Protein AF-A0A0M0KAL0-F1 (afdb_monomer_lite)

Sequence (629 aa):
LRIAQGVTIYASPVAAGGGGVPALIIEKGGSLLAEGSATAPITFTAFNPTESSSSSVSTDSTVLATRGKWGGLILLGNAPTNVATSTQIEGITGYTYGGSNPTDSSGTLQYVRVWHGGAVMGAGNEINGITFGGVGSGTVVDHCEVAFNVDDGFEFFGGTVNVEYLSVLFMGDDGFDMDQGYVGKGQFLFVIEGLGGDHSMEIDSGLGPNQDATPRSHPAFYSFTLIGGGTGTGARAGELMRVNDGTGGKFGNGILAHPHLNGVLFEDCGSTLSYTQTLPAASVSISDPGYLYFSANNIIDTATAASQFALFAGGSGVAACTPADTWTAVSGAPGFVAVATTDLAEGSATFNPLPLASGLACTGTKDAAPNGDPFFSLVSCKGAFSSSTGNWLAGYSWLACSGKMVGSTAALTPPFATLLPNVALLSSNYSSNTALGSNISYILASQVFVQSGVTLTIPAGTTIFALPVPNGVAAPALVVLKGGMLLAAGTASSPITLTTILSESALSGSATAVPYFSSNAFALGERGKWGGLILLGNAPTIVPTTTQLYALQYSTGYTYGGTVVTDSSGTLQYVRVWHGGVMSNNGLISGIAFGGVGSGTTVAYCEVAYNAADGFGFFGGTVDVKYLS

Organism: NCBI:txid1460289

Secondary structure (DSSP, 8-state):
-EE-TT-EEEEPPPPTTTPPPP-EEE-TT--EEEE-BTTB-EEEEE--------SSS-S-SSS---S-SS--EEEE--S--SS-TTPBPTTSSS-B---S-TT---EEEEEEEEES----SBTTB---SEEEES--TTSEEEEEEEES-SS-SEEEES---EEEEEEEES-SS-SEEEETT---EEEEEEEE--TT---SEEE---BTTBTT-SSPP--EEEEEEEE---SSTT----EEEEE-TT--EEEES-EEES-SSEEEEE-S--TT-EEESSPPPTTS-STTTTEEEE-TTSEEE-SSGGGSEEE---STTPPPP-SGGG---EES---EEE--TTTTTT--TT-EEEEPTTSHHHHSPPPPPGGG-TTS---SSSSSSSSSS--GGGGTSHHHHTT-STT--------BPPPPSEEEEPPSEE-S-EE--TTEEEEE-SEEEE-TT-EEEE-TT-EEEEPP--TTSPPPEEEE-TT-EEEEE-BTTB-EEEEESB-HHHHHH----PPSS-S-----TTS-SS-EEEEE--S--SS-TTPPPGGGTTSTT-----S-TT---EEEESEEEES---EETTEEPPSEEEEEE-TTSEEEEEEEES-SS-SEEEEEE--EEEEE-

InterPro domains:
  IPR060488 Pectate-lyase like, beta-helix domain [PF28492] (1-287)
  IPR060488 Pectate-lyase like, beta-helix domain [PF28492] (430-629)

Structure (mmCIF, N/CA/C/O backbone):
data_AF-A0A0M0KAL0-F1
#
_entry.id   AF-A0A0M0KAL0-F1
#
loop_
_atom_site.group_PDB
_atom_site.id
_atom_site.type_symbol
_atom_site.label_atom_id
_atom_site.label_alt_id
_atom_site.label_comp_id
_atom_site.label_asym_id
_atom_site.label_entity_id
_atom_site.label_seq_id
_atom_site.pdbx_PDB_ins_code
_atom_site.Cartn_x
_atom_site.Cartn_y
_atom_site.Cartn_z
_atom_site.occupancy
_atom_site.B_iso_or_equiv
_atom_site.auth_seq_id
_atom_site.auth_comp_id
_atom_site.auth_asym_id
_atom_site.auth_atom_id
_atom_site.pdbx_PDB_model_num
ATOM 1 N N . LEU A 1 1 ? 9.549 -10.764 10.243 1.00 92.69 1 LEU A N 1
ATOM 2 C CA . LEU A 1 1 ? 8.076 -10.844 10.382 1.00 92.69 1 LEU A CA 1
ATOM 3 C C . LEU A 1 1 ? 7.536 -11.832 9.352 1.00 92.69 1 LEU A C 1
ATOM 5 O O . LEU A 1 1 ? 8.006 -11.800 8.227 1.00 92.69 1 LEU A O 1
ATOM 9 N N . ARG A 1 2 ? 6.584 -12.706 9.704 1.00 94.00 2 ARG A N 1
ATOM 10 C CA . ARG A 1 2 ? 5.861 -13.553 8.737 1.00 94.00 2 ARG A CA 1
ATOM 11 C C . ARG A 1 2 ? 4.376 -13.210 8.786 1.00 94.00 2 ARG A C 1
ATOM 13 O O . ARG A 1 2 ? 3.822 -13.147 9.881 1.00 94.00 2 ARG A O 1
ATOM 20 N N . ILE A 1 3 ? 3.758 -13.020 7.627 1.00 90.44 3 ILE A N 1
ATOM 21 C CA . ILE A 1 3 ? 2.339 -12.689 7.479 1.00 90.44 3 ILE A CA 1
ATOM 22 C C . ILE A 1 3 ? 1.680 -13.800 6.667 1.00 90.44 3 ILE A C 1
ATOM 24 O O . ILE A 1 3 ? 2.193 -14.205 5.628 1.00 90.44 3 ILE A O 1
ATOM 28 N N . ALA A 1 4 ? 0.568 -14.332 7.169 1.00 85.06 4 ALA A N 1
ATOM 29 C CA . ALA A 1 4 ? -0.183 -15.359 6.459 1.00 85.06 4 ALA A CA 1
ATOM 30 C C . ALA A 1 4 ? -0.939 -14.760 5.260 1.00 85.06 4 ALA A C 1
ATOM 32 O O . ALA A 1 4 ? -1.378 -13.612 5.315 1.00 85.06 4 ALA A O 1
ATOM 33 N N . GLN A 1 5 ? -1.141 -15.554 4.208 1.00 88.06 5 GLN A N 1
ATOM 34 C CA . GLN A 1 5 ? -1.982 -15.181 3.066 1.00 88.06 5 GLN A CA 1
ATOM 35 C C . GLN A 1 5 ? -3.384 -14.707 3.497 1.00 88.06 5 GLN A C 1
ATOM 37 O O . GLN A 1 5 ? -3.940 -15.191 4.487 1.00 88.06 5 GLN A O 1
ATOM 42 N N . GLY A 1 6 ? -3.965 -13.769 2.747 1.00 83.12 6 GLY A N 1
ATOM 43 C CA . GLY A 1 6 ? -5.302 -13.213 2.990 1.00 83.12 6 GLY A CA 1
ATOM 44 C C . GLY A 1 6 ? -5.404 -12.246 4.174 1.00 83.12 6 GLY A C 1
ATOM 45 O O . GLY A 1 6 ? -6.481 -11.709 4.434 1.00 83.12 6 GLY A O 1
ATOM 46 N N . VAL A 1 7 ? -4.314 -12.011 4.911 1.00 84.75 7 VAL A N 1
ATOM 47 C CA . VAL A 1 7 ? -4.309 -11.058 6.025 1.00 84.75 7 VAL A CA 1
ATOM 48 C C . VAL A 1 7 ? -4.406 -9.630 5.494 1.00 84.75 7 VAL A C 1
ATOM 50 O O . VAL A 1 7 ? -3.648 -9.225 4.613 1.00 84.75 7 VAL A O 1
ATOM 53 N N . THR A 1 8 ? -5.306 -8.844 6.090 1.00 84.00 8 THR A N 1
ATOM 54 C CA . THR A 1 8 ? -5.321 -7.386 5.935 1.00 84.00 8 THR A CA 1
ATOM 55 C C . THR A 1 8 ? -4.817 -6.721 7.212 1.00 84.00 8 THR A C 1
ATOM 57 O O . THR A 1 8 ? -5.299 -7.016 8.306 1.00 84.00 8 THR A O 1
ATOM 60 N N . ILE A 1 9 ? -3.836 -5.838 7.072 1.00 85.00 9 ILE A N 1
ATOM 61 C CA . ILE A 1 9 ? -3.234 -5.036 8.131 1.00 85.00 9 ILE A CA 1
ATOM 62 C C . ILE A 1 9 ? -3.728 -3.607 7.967 1.00 85.00 9 ILE A C 1
ATOM 64 O O . ILE A 1 9 ? -3.551 -2.993 6.917 1.00 85.00 9 ILE A O 1
ATOM 68 N N . TYR A 1 10 ? -4.330 -3.089 9.032 1.00 80.12 10 TYR A N 1
ATOM 69 C CA . TYR A 1 10 ? -4.846 -1.732 9.085 1.00 80.12 10 TYR A CA 1
ATOM 70 C C . TYR A 1 10 ? -3.915 -0.852 9.908 1.00 80.12 10 TYR A C 1
ATOM 72 O O . TYR A 1 10 ? -3.717 -1.098 11.100 1.00 80.12 10 TYR A O 1
ATOM 80 N N . ALA A 1 11 ? -3.365 0.187 9.287 1.00 77.88 11 ALA A N 1
ATOM 81 C CA . ALA A 1 11 ? -2.677 1.243 10.007 1.00 77.88 11 ALA A CA 1
ATOM 82 C C . ALA A 1 11 ? -3.693 2.048 10.830 1.00 77.88 11 ALA A C 1
ATOM 84 O O . ALA A 1 11 ? -4.746 2.441 10.324 1.00 77.88 11 ALA A O 1
ATOM 85 N N . SER A 1 12 ? -3.385 2.275 12.109 1.00 68.56 12 SER A N 1
ATOM 86 C CA . SER A 1 12 ? -4.214 3.089 13.004 1.00 68.56 12 SER A CA 1
ATOM 87 C C . SER A 1 12 ? -4.391 4.505 12.443 1.00 68.56 12 SER A C 1
ATOM 89 O O . SER A 1 12 ? -3.443 5.032 11.863 1.00 68.56 12 SER A O 1
ATOM 91 N N . PRO A 1 13 ? -5.534 5.176 12.683 1.00 60.72 13 PRO A N 1
ATOM 92 C CA . PRO A 1 13 ? -5.637 6.612 12.453 1.00 60.72 13 PRO A CA 1
ATOM 93 C C . PRO A 1 13 ? -4.487 7.354 13.141 1.00 60.72 13 PRO A C 1
ATOM 95 O O . PRO A 1 13 ? -4.165 7.054 14.299 1.00 60.72 13 PRO A O 1
ATOM 98 N N . VAL A 1 14 ? -3.892 8.327 12.446 1.00 54.16 14 VAL A N 1
ATOM 99 C CA . VAL A 1 14 ? -2.942 9.271 13.047 1.00 54.16 14 VAL A CA 1
ATOM 100 C C . VAL A 1 14 ? -3.672 10.000 14.175 1.00 54.16 14 VAL A C 1
ATOM 102 O O . VAL A 1 14 ? -4.726 10.602 13.963 1.00 54.16 14 VAL A O 1
ATOM 105 N N . ALA A 1 15 ? -3.159 9.906 15.402 1.00 46.81 15 ALA A N 1
ATOM 106 C CA . ALA A 1 15 ? -3.779 10.574 16.539 1.00 46.81 15 ALA A CA 1
ATOM 107 C C . ALA A 1 15 ? -3.754 12.096 16.322 1.00 46.81 15 ALA A C 1
ATOM 109 O O . ALA A 1 15 ? -2.707 12.657 16.004 1.00 46.81 15 ALA A O 1
ATOM 110 N N . ALA A 1 16 ? -4.871 12.780 16.593 1.00 41.59 16 ALA A N 1
ATOM 111 C CA . ALA A 1 16 ? -5.010 14.239 16.461 1.00 41.59 16 ALA A CA 1
ATOM 112 C C . ALA A 1 16 ? -4.000 15.070 17.298 1.00 41.59 16 ALA A C 1
ATOM 114 O O . ALA A 1 16 ? -3.969 16.290 17.190 1.00 41.59 16 ALA A O 1
ATOM 115 N N . GLY A 1 17 ? -3.186 14.421 18.140 1.00 39.47 17 GLY A N 1
ATOM 116 C CA . GLY A 1 17 ? -2.165 15.028 18.997 1.00 39.47 17 GLY A CA 1
ATOM 117 C C . GLY A 1 17 ? -0.716 14.880 18.515 1.00 39.47 17 GLY A C 1
ATOM 118 O O . GLY A 1 17 ? 0.181 15.066 19.331 1.00 39.47 17 GLY A O 1
ATOM 119 N N . GLY A 1 18 ? -0.466 14.524 17.247 1.00 39.78 18 GLY A N 1
ATOM 120 C CA . GLY A 1 18 ? 0.894 14.527 16.681 1.00 39.78 18 GLY A CA 1
ATOM 121 C C . GLY A 1 18 ? 1.757 13.313 17.047 1.00 39.78 18 GLY A C 1
ATOM 122 O O . GLY A 1 18 ? 2.969 13.439 17.202 1.00 39.78 18 GLY A O 1
ATOM 123 N N . GLY A 1 19 ? 1.148 12.131 17.198 1.00 49.53 19 GLY A N 1
ATOM 124 C CA . GLY A 1 19 ? 1.912 10.879 17.159 1.00 49.53 19 GLY A CA 1
ATOM 125 C C . GLY A 1 19 ? 2.498 10.666 15.759 1.00 49.53 19 GLY A C 1
ATOM 126 O O . GLY A 1 19 ? 1.858 11.050 14.782 1.00 49.53 19 GLY A O 1
ATOM 127 N N . GLY A 1 20 ? 3.700 10.088 15.664 1.00 60.91 20 GLY A N 1
ATOM 128 C CA . GLY A 1 20 ? 4.344 9.802 14.378 1.00 60.91 20 GLY A CA 1
ATOM 129 C C . GLY A 1 20 ? 3.437 9.009 13.432 1.00 60.91 20 GLY A C 1
ATOM 130 O O . GLY A 1 20 ? 2.574 8.245 13.874 1.00 60.91 20 GLY A O 1
ATOM 131 N N . VAL A 1 21 ? 3.627 9.209 12.131 1.00 72.25 21 VAL A N 1
ATOM 132 C CA . VAL A 1 21 ? 2.900 8.486 11.087 1.00 72.25 21 VAL A CA 1
ATOM 133 C C . VAL A 1 21 ? 3.164 6.978 11.218 1.00 72.25 21 VAL A C 1
ATOM 135 O O . VAL A 1 21 ? 4.321 6.565 11.307 1.00 72.25 21 VAL A O 1
ATOM 138 N N . PRO A 1 22 ? 2.122 6.127 11.248 1.00 79.94 22 PRO A N 1
ATOM 139 C CA . PRO A 1 22 ? 2.316 4.687 11.325 1.00 79.94 22 PRO A CA 1
ATOM 140 C C . PRO A 1 22 ? 2.916 4.164 10.017 1.00 79.94 22 PRO A C 1
ATOM 142 O O . PRO A 1 22 ? 2.343 4.365 8.952 1.00 79.94 22 PRO A O 1
ATOM 145 N N . ALA A 1 23 ? 4.033 3.449 10.100 1.00 87.31 23 ALA A N 1
ATOM 146 C CA . ALA A 1 23 ? 4.673 2.761 8.981 1.00 87.31 23 ALA A CA 1
ATOM 147 C C . ALA A 1 23 ? 5.148 1.373 9.432 1.00 87.31 23 ALA A C 1
ATOM 149 O O . ALA A 1 23 ? 5.376 1.150 10.627 1.00 87.31 23 ALA A O 1
ATOM 150 N N . LEU A 1 24 ? 5.302 0.438 8.491 1.00 92.75 24 LEU A N 1
ATOM 151 C CA . LEU A 1 24 ? 5.986 -0.827 8.757 1.00 92.75 24 LEU A CA 1
ATOM 152 C C . LEU A 1 24 ? 7.401 -0.748 8.193 1.00 92.75 24 LEU A C 1
ATOM 154 O O . LEU A 1 24 ? 7.580 -0.695 6.982 1.00 92.75 24 LEU A O 1
ATOM 158 N N . ILE A 1 25 ? 8.392 -0.776 9.081 1.00 94.12 25 ILE A N 1
ATOM 159 C CA . ILE A 1 25 ? 9.807 -0.672 8.725 1.00 94.12 25 ILE A CA 1
ATOM 160 C C . ILE A 1 25 ? 10.478 -2.018 8.987 1.00 94.12 25 ILE A C 1
ATOM 162 O O . ILE A 1 25 ? 10.437 -2.544 10.103 1.00 94.12 25 ILE A O 1
ATOM 166 N N . ILE A 1 26 ? 11.097 -2.579 7.954 1.00 97.19 26 ILE A N 1
ATOM 167 C CA . ILE A 1 26 ? 11.972 -3.744 8.045 1.00 97.19 26 ILE A CA 1
ATOM 168 C C . ILE A 1 26 ? 13.408 -3.227 8.013 1.00 97.19 26 ILE A C 1
ATOM 170 O O . ILE A 1 26 ? 13.924 -2.868 6.960 1.00 97.19 26 ILE A O 1
ATOM 174 N N . GLU A 1 27 ? 14.034 -3.147 9.186 1.00 96.12 27 GLU A N 1
ATOM 175 C CA . GLU A 1 27 ? 15.409 -2.658 9.330 1.00 96.12 27 GLU A CA 1
ATOM 176 C C . GLU A 1 27 ? 16.442 -3.589 8.678 1.00 96.12 27 GLU A C 1
ATOM 178 O O . GLU A 1 27 ? 16.189 -4.784 8.495 1.00 96.12 27 GLU A O 1
ATOM 183 N N . LYS A 1 28 ? 17.649 -3.061 8.421 1.00 94.62 28 LYS A N 1
ATOM 184 C CA . LYS A 1 28 ? 18.794 -3.840 7.925 1.00 94.62 28 LYS A CA 1
ATOM 185 C C . LYS A 1 28 ? 19.011 -5.112 8.750 1.00 94.62 28 LYS A C 1
ATOM 187 O O . LYS A 1 28 ? 19.154 -5.064 9.970 1.00 94.62 28 LYS A O 1
ATOM 192 N N . GLY A 1 29 ? 19.070 -6.257 8.068 1.00 93.06 29 GLY A N 1
ATOM 193 C CA . GLY A 1 29 ? 19.203 -7.586 8.681 1.00 93.06 29 GLY A CA 1
ATOM 194 C C . GLY A 1 29 ? 17.885 -8.211 9.162 1.00 93.06 29 GLY A C 1
ATOM 195 O O . GLY A 1 29 ? 17.868 -9.384 9.538 1.00 93.06 29 GLY A O 1
ATOM 196 N N . GLY A 1 30 ? 16.780 -7.464 9.138 1.00 96.62 30 GLY A N 1
ATOM 197 C CA . GLY A 1 30 ? 15.428 -7.988 9.288 1.00 96.62 30 GLY A CA 1
ATOM 198 C C . GLY A 1 30 ? 14.899 -8.586 7.983 1.00 96.62 30 GLY A C 1
ATOM 199 O O . GLY A 1 30 ? 15.413 -8.319 6.900 1.00 96.62 30 GLY A O 1
ATOM 200 N N . SER A 1 31 ? 13.840 -9.394 8.076 1.00 96.56 31 SER A N 1
ATOM 201 C CA . SER A 1 31 ? 13.127 -9.867 6.886 1.00 96.56 31 SER A CA 1
ATOM 202 C C . SER A 1 31 ? 11.614 -9.858 7.058 1.00 96.56 31 SER A C 1
ATOM 204 O O . SER A 1 31 ? 11.091 -10.042 8.168 1.00 96.56 31 SER A O 1
ATOM 206 N N . LEU A 1 32 ? 10.909 -9.668 5.945 1.00 97.75 32 LEU A N 1
ATOM 207 C CA . LEU A 1 32 ? 9.468 -9.825 5.818 1.00 97.75 32 LEU A CA 1
ATOM 208 C C . LEU A 1 32 ? 9.160 -11.029 4.929 1.00 97.75 32 LEU A C 1
ATOM 210 O O . LEU A 1 32 ? 9.606 -11.094 3.795 1.00 97.75 32 LEU A O 1
ATOM 214 N N . LEU A 1 33 ? 8.383 -11.977 5.440 1.00 98.19 33 LEU A N 1
ATOM 215 C CA . LEU A 1 33 ? 7.844 -13.097 4.674 1.00 98.19 33 LEU A CA 1
ATOM 216 C C . LEU A 1 33 ? 6.340 -12.870 4.502 1.00 98.19 33 LEU A C 1
ATOM 218 O O . LEU A 1 33 ? 5.562 -13.182 5.409 1.00 98.19 33 LEU A O 1
ATOM 222 N N . ALA A 1 34 ? 5.957 -12.268 3.381 1.00 97.44 34 ALA A N 1
ATOM 223 C CA . ALA A 1 34 ? 4.586 -11.963 2.997 1.00 97.44 34 ALA A CA 1
ATOM 224 C C . ALA A 1 34 ? 4.262 -12.691 1.685 1.00 97.44 34 ALA A C 1
ATOM 226 O O . ALA A 1 34 ? 4.434 -12.153 0.598 1.00 97.44 34 ALA A O 1
ATOM 227 N N . GLU A 1 35 ? 3.813 -13.938 1.808 1.00 96.75 35 GLU A N 1
ATOM 228 C CA . GLU A 1 35 ? 3.541 -14.848 0.689 1.00 96.75 35 GLU A CA 1
ATOM 229 C C . GLU A 1 35 ? 2.021 -15.015 0.535 1.00 96.75 35 GLU A C 1
ATOM 231 O O . GLU A 1 35 ? 1.413 -15.942 1.079 1.00 96.75 35 GLU A O 1
ATOM 236 N N . GLY A 1 36 ? 1.383 -14.049 -0.126 1.00 95.06 36 GLY A N 1
ATOM 237 C CA . GLY A 1 36 ? -0.026 -14.106 -0.502 1.00 95.06 36 GLY A CA 1
ATOM 238 C C . GLY A 1 36 ? -0.269 -14.961 -1.750 1.00 95.06 36 GLY A C 1
ATOM 239 O O . GLY A 1 36 ? 0.633 -15.575 -2.311 1.00 95.06 36 GLY A O 1
ATOM 240 N N . SER A 1 37 ? -1.513 -14.968 -2.221 1.00 93.31 37 SER A N 1
ATOM 241 C CA . SER A 1 37 ? -1.880 -15.524 -3.530 1.00 93.31 37 SER A CA 1
ATOM 242 C C . SER A 1 37 ? -2.878 -14.617 -4.239 1.00 93.31 37 SER A C 1
ATOM 244 O O . SER A 1 37 ? -3.509 -13.783 -3.592 1.00 93.31 37 SER A O 1
ATOM 246 N N . ALA A 1 38 ? -3.095 -14.816 -5.542 1.00 89.94 38 ALA A N 1
ATOM 247 C CA . ALA A 1 38 ? -4.086 -14.047 -6.297 1.00 89.94 38 ALA A CA 1
ATOM 248 C C . ALA A 1 38 ? -5.476 -14.058 -5.633 1.00 89.94 38 ALA A C 1
ATOM 250 O O . ALA A 1 38 ? -6.153 -13.043 -5.614 1.00 89.94 38 ALA A O 1
ATOM 251 N N . THR A 1 39 ? -5.885 -15.180 -5.033 1.00 88.00 39 THR A N 1
ATOM 252 C CA . THR A 1 39 ? -7.186 -15.323 -4.354 1.00 88.00 39 THR A CA 1
ATOM 253 C C . THR A 1 39 ? -7.163 -14.971 -2.864 1.00 88.00 39 THR A C 1
ATOM 255 O O . THR A 1 39 ? -8.219 -14.865 -2.246 1.00 88.00 39 THR A O 1
ATOM 258 N N . ALA A 1 40 ? -5.980 -14.837 -2.263 1.00 88.56 40 ALA A N 1
ATOM 259 C CA . ALA A 1 40 ? -5.797 -14.472 -0.859 1.00 88.56 40 ALA A CA 1
ATOM 260 C C . ALA A 1 40 ? -4.582 -13.534 -0.703 1.00 88.56 40 ALA A C 1
ATOM 262 O O . ALA A 1 40 ? -3.579 -13.910 -0.084 1.00 88.56 40 ALA A O 1
ATOM 263 N N . PRO A 1 41 ? -4.635 -12.325 -1.287 1.00 92.00 41 PRO A N 1
ATOM 264 C CA . PRO A 1 41 ? -3.534 -11.372 -1.214 1.00 92.00 41 PRO A CA 1
ATOM 265 C C . PRO A 1 41 ? -3.365 -10.830 0.208 1.00 92.00 41 PRO A C 1
ATOM 267 O O . PRO A 1 41 ? -4.323 -10.747 0.982 1.00 92.00 41 PRO A O 1
ATOM 270 N N . ILE A 1 42 ? -2.142 -10.431 0.547 1.00 93.56 42 ILE A N 1
ATOM 271 C CA . ILE A 1 42 ? -1.857 -9.699 1.786 1.00 93.56 42 ILE A CA 1
ATOM 272 C C . ILE A 1 42 ? -2.064 -8.217 1.505 1.00 93.56 42 ILE A C 1
ATOM 274 O O . ILE A 1 42 ? -1.599 -7.708 0.493 1.00 93.56 42 ILE A O 1
ATOM 278 N N . THR A 1 43 ? -2.786 -7.517 2.375 1.00 90.69 43 THR A N 1
ATOM 279 C CA . THR A 1 43 ? -3.137 -6.105 2.149 1.00 90.69 43 THR A CA 1
ATOM 280 C C . THR A 1 43 ? -2.715 -5.260 3.328 1.00 90.69 43 THR A C 1
ATOM 282 O O . THR A 1 43 ? -3.149 -5.508 4.444 1.00 90.69 43 THR A O 1
ATOM 285 N N . PHE A 1 44 ? -1.905 -4.245 3.091 1.00 91.44 44 PHE A N 1
ATOM 286 C CA . PHE A 1 44 ? -1.645 -3.172 4.031 1.00 91.44 44 PHE A CA 1
ATOM 287 C C . PHE A 1 44 ? -2.447 -1.961 3.591 1.00 91.44 44 PHE A C 1
ATOM 289 O O . PHE A 1 44 ? -2.416 -1.563 2.426 1.00 91.44 44 PHE A O 1
ATOM 296 N N . THR A 1 45 ? -3.209 -1.390 4.507 1.00 85.56 45 THR A N 1
ATOM 297 C CA . THR A 1 45 ? -4.071 -0.265 4.176 1.00 85.56 45 THR A CA 1
ATOM 298 C C . THR A 1 45 ? -4.339 0.593 5.397 1.00 85.56 45 THR A C 1
ATOM 300 O O . THR A 1 45 ? -4.066 0.207 6.535 1.00 85.56 45 THR A O 1
ATOM 303 N N . ALA A 1 46 ? -4.893 1.773 5.172 1.00 76.50 46 ALA A N 1
ATOM 304 C CA . ALA A 1 46 ? -5.361 2.613 6.249 1.00 76.50 46 ALA A CA 1
ATOM 305 C C . ALA A 1 46 ? -6.638 2.053 6.866 1.00 76.50 46 ALA A C 1
ATOM 307 O O . ALA A 1 46 ? -7.538 1.558 6.183 1.00 76.50 46 ALA A O 1
ATOM 308 N N . PHE A 1 47 ? -6.762 2.210 8.174 1.00 70.81 47 PHE A N 1
ATOM 309 C CA . PHE A 1 47 ? -8.058 2.114 8.811 1.00 70.81 47 PHE A CA 1
ATOM 310 C C . PHE A 1 47 ? -8.956 3.262 8.322 1.00 70.81 47 PHE A C 1
ATOM 312 O O . PHE A 1 47 ? -8.853 4.391 8.799 1.00 70.81 47 PHE A O 1
ATOM 319 N N . ASN A 1 48 ? -9.831 2.980 7.356 1.00 60.75 48 ASN A N 1
ATOM 320 C CA . ASN A 1 48 ? -10.830 3.926 6.867 1.00 60.75 48 ASN A CA 1
ATOM 321 C C . ASN A 1 48 ? -12.227 3.289 6.890 1.00 60.75 48 ASN A C 1
ATOM 323 O O . ASN A 1 48 ? -12.634 2.643 5.927 1.00 60.75 48 ASN A O 1
ATOM 327 N N . PRO A 1 49 ? -12.966 3.436 7.993 1.00 46.34 49 PRO A N 1
ATOM 328 C CA . PRO A 1 49 ? -14.292 2.850 8.125 1.00 46.34 49 PRO A CA 1
ATOM 329 C C . PRO A 1 49 ? -15.419 3.814 7.704 1.00 46.34 49 PRO A C 1
ATOM 331 O O . PRO A 1 49 ? -16.590 3.568 7.983 1.00 46.34 49 PRO A O 1
ATOM 334 N N . THR A 1 50 ? -15.082 4.926 7.046 1.00 45.34 50 THR A N 1
ATOM 335 C CA . THR A 1 50 ? -16.036 5.889 6.484 1.00 45.34 50 THR A CA 1
ATOM 336 C C . THR A 1 50 ? -16.075 5.765 4.969 1.00 45.34 50 THR A C 1
ATOM 338 O O . THR A 1 50 ? -15.120 6.138 4.290 1.00 45.34 50 THR A O 1
ATOM 341 N N . GLU A 1 51 ? -17.203 5.306 4.433 1.00 38.03 51 GLU A N 1
ATOM 342 C CA . GLU A 1 51 ? -17.607 5.711 3.091 1.00 38.03 51 GLU A CA 1
ATOM 343 C C . GLU A 1 51 ? -18.389 7.033 3.189 1.00 38.03 51 GLU A C 1
ATOM 345 O O . GLU A 1 51 ? -19.340 7.157 3.965 1.00 38.03 51 GLU A O 1
ATOM 350 N N . SER A 1 52 ? -17.965 8.000 2.371 1.00 35.25 52 SER A N 1
ATOM 351 C CA . SER A 1 52 ? -18.637 9.241 1.948 1.00 35.25 52 SER A CA 1
ATOM 352 C C . SER A 1 52 ? -18.239 10.613 2.547 1.00 35.25 52 SER A C 1
ATOM 354 O O . SER A 1 52 ? -18.410 10.931 3.721 1.00 35.25 52 SER A O 1
ATOM 356 N N . SER A 1 53 ? -17.884 11.482 1.585 1.00 36.62 53 SER A N 1
ATOM 357 C CA . SER A 1 53 ? -18.120 12.933 1.456 1.00 36.62 53 SER A CA 1
ATOM 358 C C . SER A 1 53 ? -17.255 13.945 2.236 1.00 36.62 53 SER A C 1
ATOM 360 O O . SER A 1 53 ? -17.576 14.340 3.350 1.00 36.62 53 SER A O 1
ATOM 362 N N . SER A 1 54 ? -16.224 14.506 1.576 1.00 29.58 54 SER A N 1
ATOM 363 C CA . SER A 1 54 ? -16.088 15.973 1.399 1.00 29.58 54 SER A CA 1
ATOM 364 C C . SER A 1 54 ? -14.936 16.410 0.459 1.00 29.58 54 SER A C 1
ATOM 366 O O . SER A 1 54 ? -13.757 16.187 0.698 1.00 29.58 54 SER A O 1
ATOM 368 N N . SER A 1 55 ? -15.347 17.054 -0.638 1.00 31.64 55 SER A N 1
ATOM 369 C CA . SER A 1 55 ? -14.898 18.337 -1.219 1.00 31.64 55 SER A CA 1
ATOM 370 C C . SER A 1 55 ? -13.452 18.675 -1.640 1.00 31.64 55 SER A C 1
ATOM 372 O O . SER A 1 55 ? -13.225 19.856 -1.898 1.00 31.64 55 SER A O 1
ATOM 374 N N . SER A 1 56 ? -12.510 17.750 -1.857 1.00 30.59 56 SER A N 1
ATOM 375 C CA . SER A 1 56 ? -11.325 18.128 -2.671 1.00 30.59 56 SER A CA 1
ATOM 376 C C . SER A 1 56 ? -10.647 17.065 -3.540 1.00 30.59 56 SER A C 1
ATOM 378 O O . SER A 1 56 ? -9.581 17.369 -4.051 1.00 30.59 56 SER A O 1
ATOM 380 N N . VAL A 1 57 ? -11.257 15.902 -3.806 1.00 32.19 57 VAL A N 1
ATOM 381 C CA . VAL A 1 57 ? -10.987 15.071 -5.004 1.00 32.19 57 VAL A CA 1
ATOM 382 C C . VAL A 1 57 ? -12.242 14.229 -5.302 1.00 32.19 57 VAL A C 1
ATOM 384 O O . VAL A 1 57 ? -12.669 13.485 -4.429 1.00 32.19 57 VAL A O 1
ATOM 387 N N . SER A 1 58 ? -12.796 14.383 -6.514 1.00 34.28 58 SER A N 1
ATOM 388 C CA . SER A 1 58 ? -13.772 13.536 -7.242 1.00 34.28 58 SER A CA 1
ATOM 389 C C . SER A 1 58 ? -15.113 13.125 -6.582 1.00 34.28 58 SER A C 1
ATOM 391 O O . SER A 1 58 ? -15.263 12.993 -5.374 1.00 34.28 58 SER A O 1
ATOM 393 N N . THR A 1 59 ? -16.156 12.978 -7.404 1.00 29.30 59 THR A N 1
ATOM 394 C CA . THR A 1 59 ? -17.584 12.912 -7.025 1.00 29.30 59 THR A CA 1
ATOM 395 C C . THR A 1 59 ? -18.142 11.500 -6.795 1.00 29.30 59 THR A C 1
ATOM 397 O O . THR A 1 59 ? -19.332 11.289 -7.029 1.00 29.30 59 THR A O 1
ATOM 400 N N . ASP A 1 60 ? -17.344 10.538 -6.331 1.00 36.25 60 ASP A N 1
ATOM 401 C CA . ASP A 1 60 ? -17.853 9.207 -5.965 1.00 36.25 60 ASP A CA 1
ATOM 402 C C . ASP A 1 60 ? -17.803 8.996 -4.443 1.00 36.25 60 ASP A C 1
ATOM 404 O O . ASP A 1 60 ? -16.775 9.154 -3.785 1.00 36.25 60 ASP A O 1
ATOM 408 N N . SER A 1 61 ? -18.951 8.675 -3.854 1.00 37.38 61 SER A N 1
ATOM 409 C CA . SER A 1 61 ? -19.135 8.525 -2.408 1.00 37.38 61 SER A CA 1
ATOM 410 C C . SER A 1 61 ? -18.669 7.170 -1.851 1.00 37.38 61 SER A C 1
ATOM 412 O O . SER A 1 61 ? -18.942 6.899 -0.685 1.00 37.38 61 SER A O 1
ATOM 414 N N . THR A 1 62 ? -17.935 6.358 -2.622 1.00 47.88 62 THR A N 1
ATOM 415 C CA . THR A 1 62 ? -17.385 5.054 -2.193 1.00 47.88 62 THR A CA 1
ATOM 416 C C . THR A 1 62 ? -15.916 4.874 -2.619 1.00 47.88 62 THR A C 1
ATOM 418 O O . THR A 1 62 ? -15.574 4.073 -3.487 1.00 47.88 62 THR A O 1
ATOM 421 N N . VAL A 1 63 ? -15.029 5.666 -2.017 1.00 43.78 63 VAL A N 1
ATOM 422 C CA . VAL A 1 63 ? -13.560 5.540 -2.062 1.00 43.78 63 VAL A CA 1
ATOM 423 C C . VAL A 1 63 ? -13.177 5.741 -0.583 1.00 43.78 63 VAL A C 1
ATOM 425 O O . VAL A 1 63 ? -13.701 6.640 0.064 1.00 43.78 63 VAL A O 1
ATOM 428 N N . LEU A 1 64 ? -12.376 4.943 0.120 1.00 45.00 64 LEU A N 1
ATOM 429 C CA . LEU A 1 64 ? -10.913 4.993 0.058 1.00 45.00 64 LEU A CA 1
ATOM 430 C C . LEU A 1 64 ? -10.315 6.430 -0.023 1.00 45.00 64 LEU A C 1
ATOM 432 O O . LEU A 1 64 ? -9.149 6.619 -0.347 1.00 45.00 64 LEU A O 1
ATOM 436 N N . ALA A 1 65 ? -11.107 7.466 0.279 1.00 46.22 65 ALA A N 1
ATOM 437 C CA . ALA A 1 65 ? -10.926 8.846 -0.161 1.00 46.22 65 ALA A CA 1
ATOM 438 C C . ALA A 1 65 ? -9.977 9.639 0.734 1.00 46.22 65 ALA A C 1
ATOM 440 O O . ALA A 1 65 ? -10.305 10.722 1.219 1.00 46.22 65 ALA A O 1
ATOM 441 N N . THR A 1 66 ? -8.785 9.109 0.978 1.00 58.88 66 THR A N 1
ATOM 442 C CA . THR A 1 66 ? -7.604 9.962 1.115 1.00 58.88 66 THR A CA 1
ATOM 443 C C . THR A 1 66 ? -6.350 9.136 0.887 1.00 58.88 66 THR A C 1
ATOM 445 O O . THR A 1 66 ? -6.190 8.048 1.439 1.00 58.88 66 THR A O 1
ATOM 448 N N . ARG A 1 67 ? -5.461 9.696 0.073 1.00 73.50 67 ARG A N 1
ATOM 449 C CA . ARG A 1 67 ? -4.039 9.378 0.079 1.00 73.50 67 ARG A CA 1
ATOM 450 C C . ARG A 1 67 ? -3.451 9.824 1.437 1.00 73.50 67 ARG A C 1
ATOM 452 O O . ARG A 1 67 ? -4.028 10.700 2.091 1.00 73.50 67 ARG A O 1
ATOM 459 N N . GLY A 1 68 ? -2.353 9.228 1.891 1.00 73.69 68 GLY A N 1
ATOM 460 C CA . GLY A 1 68 ? -1.525 9.805 2.963 1.00 73.69 68 GLY A CA 1
ATOM 461 C C . GLY A 1 68 ? -2.046 9.534 4.359 1.00 73.69 68 GLY A C 1
ATOM 462 O O . GLY A 1 68 ? -1.965 10.377 5.251 1.00 73.69 68 GLY A O 1
ATOM 463 N N . LYS A 1 69 ? -2.665 8.371 4.546 1.00 75.88 69 LYS A N 1
ATOM 464 C CA . LYS A 1 69 ? -3.268 7.985 5.825 1.00 75.88 69 LYS A CA 1
ATOM 465 C C . LYS A 1 69 ? -2.320 7.268 6.761 1.00 75.88 69 LYS A C 1
ATOM 467 O O . LYS A 1 69 ? -2.571 7.214 7.964 1.00 75.88 69 LYS A O 1
ATOM 472 N N . TRP A 1 70 ? -1.263 6.713 6.201 1.00 82.50 70 TRP A N 1
ATOM 473 C CA . TRP A 1 70 ? -0.173 6.066 6.900 1.00 82.50 70 TRP A CA 1
ATOM 474 C C . TRP A 1 70 ? 1.081 6.203 6.036 1.00 82.50 70 TRP A C 1
ATOM 476 O O . TRP A 1 70 ? 0.990 6.701 4.916 1.00 82.50 70 TRP A O 1
ATOM 486 N N . GLY A 1 71 ? 2.241 5.841 6.573 1.00 85.00 71 GLY A N 1
ATOM 487 C CA . GLY A 1 71 ? 3.511 6.028 5.880 1.00 85.00 71 GLY A CA 1
ATOM 488 C C . GLY A 1 71 ? 3.574 5.116 4.670 1.00 85.00 71 GLY A C 1
ATOM 489 O O . GLY A 1 71 ? 3.436 5.563 3.545 1.00 85.00 71 GLY A O 1
ATOM 490 N N . GLY A 1 72 ? 3.680 3.821 4.926 1.00 91.25 72 GLY A N 1
ATOM 491 C CA . GLY A 1 72 ? 3.847 2.816 3.890 1.00 91.25 72 GLY A CA 1
ATOM 492 C C . GLY A 1 72 ? 4.677 1.656 4.415 1.00 91.25 72 GLY A C 1
ATOM 493 O O . GLY A 1 72 ? 4.829 1.467 5.635 1.00 91.25 72 GLY A O 1
ATOM 494 N N . LEU A 1 73 ? 5.199 0.864 3.488 1.00 95.50 73 LEU A N 1
ATOM 495 C CA . LEU A 1 73 ? 6.073 -0.264 3.772 1.00 95.50 73 LEU A CA 1
ATOM 496 C C . LEU A 1 73 ? 7.508 0.083 3.366 1.00 95.50 73 LEU A C 1
ATOM 498 O O . LEU A 1 73 ? 7.780 0.306 2.196 1.00 95.50 73 LEU A O 1
ATOM 502 N N . ILE A 1 74 ? 8.433 0.063 4.323 1.00 96.75 74 ILE A N 1
ATOM 503 C CA . ILE A 1 74 ? 9.841 0.400 4.092 1.00 96.75 74 ILE A CA 1
ATOM 504 C C . ILE A 1 74 ? 10.701 -0.839 4.332 1.00 96.75 74 ILE A C 1
ATOM 506 O O . ILE A 1 74 ? 10.667 -1.430 5.417 1.00 96.75 74 ILE A O 1
ATOM 510 N N . LEU A 1 75 ? 11.494 -1.229 3.335 1.00 98.31 75 LEU A N 1
ATOM 511 C CA . LEU A 1 75 ? 12.488 -2.294 3.439 1.00 98.31 75 LEU A CA 1
ATOM 512 C C . LEU A 1 75 ? 13.891 -1.706 3.325 1.00 98.31 75 LEU A C 1
ATOM 514 O O . LEU A 1 75 ? 14.234 -1.096 2.317 1.00 98.31 75 LEU A O 1
ATOM 518 N N . LEU A 1 76 ? 14.716 -1.936 4.347 1.00 98.38 76 LEU A N 1
ATOM 519 C CA . LEU A 1 76 ? 16.098 -1.472 4.395 1.00 98.38 76 LEU A CA 1
ATOM 520 C C . LEU A 1 76 ? 17.035 -2.675 4.287 1.00 98.38 76 LEU A C 1
ATOM 522 O O . LEU A 1 76 ? 17.055 -3.551 5.153 1.00 98.38 76 LEU A O 1
ATOM 526 N N . GLY A 1 77 ? 17.809 -2.718 3.210 1.00 98.19 77 GLY A N 1
ATOM 527 C CA . GLY A 1 77 ? 18.758 -3.781 2.910 1.00 98.19 77 GLY A CA 1
ATOM 528 C C . GLY A 1 77 ? 20.217 -3.340 2.995 1.00 98.19 77 GLY A C 1
ATOM 529 O O . GLY A 1 77 ? 20.554 -2.201 3.330 1.00 98.19 77 GLY A O 1
ATOM 530 N N . ASN A 1 78 ? 21.094 -4.295 2.702 1.00 98.19 78 ASN A N 1
ATOM 531 C CA . ASN A 1 78 ? 22.548 -4.162 2.758 1.00 98.19 78 ASN A CA 1
ATOM 532 C C . ASN A 1 78 ? 23.210 -4.204 1.362 1.00 98.19 78 ASN A C 1
ATOM 534 O O . ASN A 1 78 ? 24.406 -4.496 1.254 1.00 98.19 78 ASN A O 1
ATOM 538 N N . ALA A 1 79 ? 22.450 -3.960 0.291 1.00 98.31 79 ALA A N 1
ATOM 539 C CA . ALA A 1 79 ? 22.962 -3.883 -1.075 1.00 98.31 79 ALA A CA 1
ATOM 540 C C . ALA A 1 79 ? 23.584 -2.511 -1.395 1.00 98.31 79 ALA A C 1
ATOM 542 O O . ALA A 1 79 ? 23.302 -1.534 -0.699 1.00 98.31 79 ALA A O 1
ATOM 543 N N . PRO A 1 80 ? 24.464 -2.427 -2.412 1.00 97.81 80 PRO A N 1
ATOM 544 C CA . PRO A 1 80 ? 25.145 -1.183 -2.762 1.00 97.81 80 PRO A CA 1
ATOM 545 C C . PRO A 1 80 ? 24.196 -0.054 -3.163 1.00 97.81 80 PRO A C 1
ATOM 547 O O . PRO A 1 80 ? 23.207 -0.284 -3.853 1.00 97.81 80 PRO A O 1
ATOM 550 N N . THR A 1 81 ? 24.559 1.162 -2.769 1.00 97.38 81 THR A N 1
ATOM 551 C CA . THR A 1 81 ? 23.982 2.437 -3.213 1.00 97.38 81 THR A CA 1
ATOM 552 C C . THR A 1 81 ? 25.143 3.378 -3.555 1.00 97.38 81 THR A C 1
ATOM 554 O O . THR A 1 81 ? 26.305 3.047 -3.287 1.00 97.38 81 THR A O 1
ATOM 557 N N . ASN A 1 82 ? 24.871 4.535 -4.153 1.00 95.31 82 ASN A N 1
ATOM 558 C CA . ASN A 1 82 ? 25.895 5.560 -4.400 1.00 95.31 82 ASN A CA 1
ATOM 559 C C . ASN A 1 82 ? 26.020 6.603 -3.275 1.00 95.31 82 ASN A C 1
ATOM 561 O O . ASN A 1 82 ? 26.883 7.478 -3.339 1.00 95.31 82 ASN A O 1
ATOM 565 N N . VAL A 1 83 ? 25.235 6.457 -2.205 1.00 96.38 83 VAL A N 1
ATOM 566 C CA . VAL A 1 83 ? 25.315 7.258 -0.977 1.00 96.38 83 VAL A CA 1
ATOM 567 C C . VAL A 1 83 ? 26.096 6.537 0.131 1.00 96.38 83 VAL A C 1
ATOM 569 O O . VAL A 1 83 ? 26.394 5.345 0.059 1.00 96.38 83 VAL A O 1
ATOM 572 N N . ALA A 1 84 ? 26.452 7.257 1.198 1.00 95.75 84 ALA A N 1
ATOM 573 C CA . ALA A 1 84 ? 27.124 6.658 2.351 1.00 95.75 84 ALA A CA 1
ATOM 574 C C . ALA A 1 84 ? 26.197 5.688 3.111 1.00 95.75 84 ALA A C 1
ATOM 576 O O . ALA A 1 84 ? 25.017 5.954 3.294 1.00 95.75 84 ALA A O 1
ATOM 577 N N . THR A 1 85 ? 26.737 4.615 3.697 1.00 95.38 85 THR A N 1
ATOM 578 C CA . THR A 1 85 ? 25.945 3.660 4.511 1.00 95.38 85 THR A CA 1
ATOM 579 C C . THR A 1 85 ? 25.398 4.255 5.820 1.00 95.38 85 THR A C 1
ATOM 581 O O . THR A 1 85 ? 24.669 3.586 6.555 1.00 95.38 85 THR A O 1
ATOM 584 N N . SER A 1 86 ? 25.817 5.479 6.161 1.00 95.62 86 SER A N 1
ATOM 585 C CA . SER A 1 86 ? 25.284 6.287 7.262 1.00 95.62 86 SER A CA 1
ATOM 586 C C . SER A 1 86 ? 24.091 7.156 6.854 1.00 95.62 86 SER A C 1
ATOM 588 O O . SER A 1 86 ? 23.523 7.818 7.721 1.00 95.62 86 SER A O 1
ATOM 590 N N . THR A 1 87 ? 23.741 7.198 5.565 1.00 95.50 87 THR A N 1
ATOM 591 C CA . THR A 1 87 ? 22.573 7.925 5.062 1.00 95.50 87 THR A CA 1
ATOM 592 C C . THR A 1 87 ? 21.303 7.323 5.652 1.00 95.50 87 THR A C 1
ATOM 594 O O . THR A 1 87 ? 21.159 6.101 5.757 1.00 95.50 87 THR A O 1
ATOM 597 N N . GLN A 1 88 ? 20.417 8.205 6.106 1.00 94.81 88 GLN A N 1
ATOM 598 C CA . GLN A 1 88 ? 19.106 7.830 6.616 1.00 94.81 88 GLN A CA 1
ATOM 599 C C . GLN A 1 88 ? 18.126 7.757 5.456 1.00 94.81 88 GLN A C 1
ATOM 601 O O . GLN A 1 88 ? 18.231 8.566 4.540 1.00 94.81 88 GLN A O 1
ATOM 606 N N . ILE A 1 89 ? 17.217 6.788 5.502 1.00 93.12 89 ILE A N 1
ATOM 607 C CA . ILE A 1 89 ? 16.125 6.713 4.533 1.00 93.12 89 ILE A CA 1
ATOM 608 C C . ILE A 1 89 ? 15.203 7.922 4.717 1.00 93.12 89 ILE A C 1
ATOM 610 O O . ILE A 1 89 ? 15.040 8.405 5.841 1.00 93.12 89 ILE A O 1
ATOM 614 N N . GLU A 1 90 ? 14.631 8.412 3.627 1.00 86.94 90 GLU A N 1
ATOM 615 C CA . GLU A 1 90 ? 13.668 9.506 3.661 1.00 86.94 90 GLU A CA 1
ATOM 616 C C . GLU A 1 90 ? 12.400 9.150 4.464 1.00 86.94 90 GLU A C 1
ATOM 618 O O . GLU A 1 90 ? 12.108 7.981 4.741 1.00 86.94 90 GLU A O 1
ATOM 623 N N . GLY A 1 91 ? 11.695 10.172 4.954 1.00 80.50 91 GLY A N 1
ATOM 624 C CA . GLY A 1 91 ? 10.406 10.045 5.632 1.00 80.50 91 GLY A CA 1
ATOM 625 C C . GLY A 1 91 ? 10.485 9.645 7.108 1.00 80.50 91 GLY A C 1
ATOM 626 O O . GLY A 1 91 ? 9.555 9.913 7.878 1.00 80.50 91 GLY A O 1
ATOM 627 N N . ILE A 1 92 ? 11.597 9.049 7.560 1.00 82.75 92 ILE A N 1
ATOM 628 C CA . ILE A 1 92 ? 11.782 8.578 8.943 1.00 82.75 92 ILE A CA 1
ATOM 629 C C . ILE A 1 92 ? 13.183 8.867 9.499 1.00 82.75 92 ILE A C 1
ATOM 631 O O . ILE A 1 92 ? 14.195 8.812 8.814 1.00 82.75 92 ILE A O 1
ATOM 635 N N . THR A 1 93 ? 13.266 9.135 10.805 1.00 86.56 93 THR A N 1
ATOM 636 C CA . THR A 1 93 ? 14.548 9.417 11.478 1.00 86.56 93 THR A CA 1
ATOM 637 C C . THR A 1 93 ? 15.094 8.186 12.196 1.00 86.56 93 THR A C 1
ATOM 639 O O . THR A 1 93 ? 14.341 7.402 12.768 1.00 86.56 93 THR A O 1
ATOM 642 N N . GLY A 1 94 ? 16.418 8.030 12.203 1.00 89.56 94 GLY A N 1
ATOM 643 C CA . GLY A 1 94 ? 17.137 6.987 12.938 1.00 89.56 94 GLY A CA 1
ATOM 644 C C . GLY A 1 94 ? 17.386 5.686 12.171 1.00 89.56 94 GLY A C 1
ATOM 645 O O . GLY A 1 94 ? 18.044 4.799 12.711 1.00 89.56 94 GLY A O 1
ATOM 646 N N . TYR A 1 95 ? 16.926 5.573 10.923 1.00 93.50 95 TYR A N 1
ATOM 647 C CA . TYR A 1 95 ? 17.004 4.342 10.136 1.00 93.50 95 TYR A CA 1
ATOM 648 C C . TYR A 1 95 ? 17.891 4.526 8.905 1.00 93.50 95 TYR A C 1
ATOM 650 O O . TYR A 1 95 ? 17.666 5.429 8.110 1.00 93.50 95 TYR A O 1
ATOM 658 N N . THR A 1 96 ? 18.906 3.674 8.748 1.00 96.62 96 THR A N 1
ATOM 659 C CA . THR A 1 96 ? 19.868 3.737 7.629 1.00 96.62 96 THR A CA 1
ATOM 660 C C . THR A 1 96 ? 19.720 2.533 6.705 1.00 96.62 96 THR A C 1
ATOM 662 O O . THR A 1 96 ? 19.262 1.474 7.134 1.00 96.62 96 THR A O 1
ATOM 665 N N . TYR A 1 97 ? 20.178 2.659 5.462 1.00 97.62 97 TYR A N 1
ATOM 666 C CA . TYR A 1 97 ? 20.158 1.609 4.435 1.00 97.62 97 TYR A CA 1
ATOM 667 C C . TYR A 1 97 ? 21.516 1.509 3.733 1.00 97.62 97 TYR A C 1
ATOM 669 O O . TYR A 1 97 ? 22.479 2.160 4.148 1.00 97.62 97 TYR A O 1
ATOM 677 N N . GLY A 1 98 ? 21.615 0.625 2.743 1.00 97.38 98 GLY A N 1
ATOM 678 C CA . GLY A 1 98 ? 22.807 0.455 1.926 1.00 97.38 98 GLY A CA 1
ATOM 679 C C . GLY A 1 98 ? 23.917 -0.351 2.603 1.00 97.38 98 GLY A C 1
ATOM 680 O O . GLY A 1 98 ? 24.000 -0.472 3.832 1.00 97.38 98 GLY A O 1
ATOM 681 N N . GLY A 1 99 ? 24.787 -0.917 1.771 1.00 97.12 99 GLY A N 1
ATOM 682 C CA . GLY A 1 99 ? 25.892 -1.768 2.190 1.00 97.12 99 GLY A CA 1
ATOM 683 C C . GLY A 1 99 ? 26.718 -2.279 1.016 1.00 97.12 99 GLY A C 1
ATOM 684 O O . GLY A 1 99 ? 26.874 -1.602 0.008 1.00 97.12 99 GLY A O 1
ATOM 685 N N . SER A 1 100 ? 27.284 -3.475 1.148 1.00 96.88 100 SER A N 1
ATOM 686 C CA . SER A 1 100 ? 28.191 -4.060 0.148 1.00 96.88 100 SER A CA 1
ATOM 687 C C . SER A 1 100 ? 27.723 -5.398 -0.426 1.00 96.88 100 SER A C 1
ATOM 689 O O . SER A 1 100 ? 28.432 -5.986 -1.242 1.00 96.88 100 SER A O 1
ATOM 691 N N . ASN A 1 101 ? 26.555 -5.903 -0.017 1.00 98.06 101 ASN A N 1
ATOM 692 C CA . ASN A 1 101 ? 26.052 -7.215 -0.418 1.00 98.06 101 ASN A CA 1
ATOM 693 C C . ASN A 1 101 ? 24.935 -7.095 -1.474 1.00 98.06 101 ASN A C 1
ATOM 695 O O . ASN A 1 101 ? 23.765 -7.004 -1.105 1.00 98.06 101 ASN A O 1
ATOM 699 N N . PRO A 1 102 ? 25.236 -7.164 -2.785 1.00 98.19 102 PRO A N 1
ATOM 700 C CA . PRO A 1 102 ? 24.209 -7.092 -3.834 1.00 98.19 102 PRO A CA 1
ATOM 701 C C . PRO A 1 102 ? 23.240 -8.289 -3.822 1.00 98.19 102 PRO A C 1
ATOM 703 O O . PRO A 1 102 ? 22.197 -8.271 -4.462 1.00 98.19 102 PRO A O 1
ATOM 706 N N . THR A 1 103 ? 23.555 -9.359 -3.096 1.00 98.50 103 THR A N 1
ATOM 707 C CA . THR A 1 103 ? 22.684 -10.538 -2.960 1.00 98.50 103 THR A CA 1
ATOM 708 C C . THR A 1 103 ? 21.975 -10.594 -1.609 1.00 98.50 103 THR A C 1
ATOM 710 O O . THR A 1 103 ? 21.477 -11.648 -1.221 1.00 98.50 103 THR A O 1
ATOM 713 N N . ASP A 1 104 ? 21.947 -9.479 -0.871 1.00 98.31 104 ASP A N 1
ATOM 714 C CA . ASP A 1 104 ? 21.189 -9.369 0.374 1.00 98.31 104 ASP A CA 1
ATOM 715 C C . ASP A 1 104 ? 19.706 -9.719 0.167 1.00 98.31 104 ASP A C 1
ATOM 717 O O . ASP A 1 104 ? 19.167 -9.566 -0.932 1.00 98.31 104 ASP A O 1
ATOM 721 N N . SER A 1 105 ? 19.054 -10.212 1.220 1.00 98.19 105 SER A N 1
ATOM 722 C CA . SER A 1 105 ? 17.640 -10.579 1.175 1.00 98.19 105 SER A CA 1
ATOM 723 C C . SER A 1 105 ? 16.893 -9.992 2.362 1.00 98.19 105 SER A C 1
ATOM 725 O O . SER A 1 105 ? 17.115 -10.379 3.510 1.00 98.19 105 SER A O 1
ATOM 727 N N . SER A 1 106 ? 15.943 -9.114 2.058 1.00 98.19 106 SER A N 1
ATOM 728 C CA . SER A 1 106 ? 14.967 -8.571 3.003 1.00 98.19 106 SER A CA 1
ATOM 729 C C . SER A 1 106 ? 13.694 -9.432 3.076 1.00 98.19 106 SER A C 1
ATOM 731 O O . SER A 1 106 ? 12.738 -9.073 3.765 1.00 98.19 106 SER A O 1
ATOM 733 N N . GLY A 1 107 ? 13.682 -10.602 2.419 1.00 98.25 107 GLY A N 1
ATOM 734 C CA . GLY A 1 107 ? 12.597 -11.585 2.454 1.00 98.25 107 GLY A CA 1
ATOM 735 C C . GLY A 1 107 ? 11.814 -11.710 1.143 1.00 98.25 107 GLY A C 1
ATOM 736 O O . GLY A 1 107 ? 12.400 -11.732 0.061 1.00 98.25 107 GLY A O 1
ATOM 737 N N . THR A 1 108 ? 10.494 -11.853 1.251 1.00 98.75 108 THR A N 1
ATOM 738 C CA . THR A 1 108 ? 9.581 -12.149 0.140 1.00 98.75 108 THR A CA 1
ATOM 739 C C . THR A 1 108 ? 8.307 -11.323 0.259 1.00 98.75 108 THR A C 1
ATOM 741 O O . THR A 1 108 ? 7.645 -11.349 1.298 1.00 98.75 108 THR A O 1
ATOM 744 N N . LEU A 1 109 ? 7.960 -10.627 -0.820 1.00 98.75 109 LEU A N 1
ATOM 745 C CA . LEU A 1 109 ? 6.688 -9.956 -1.042 1.00 98.75 109 LEU A CA 1
ATOM 746 C C . LEU A 1 109 ? 6.050 -10.608 -2.270 1.00 98.75 109 LEU A C 1
ATOM 748 O O . LEU A 1 109 ? 6.533 -10.424 -3.385 1.00 98.75 109 LEU A O 1
ATOM 752 N N . GLN A 1 110 ? 4.996 -11.394 -2.053 1.00 98.12 110 GLN A N 1
ATOM 753 C CA . GLN A 1 110 ? 4.227 -12.026 -3.116 1.00 98.12 110 GLN A CA 1
ATOM 754 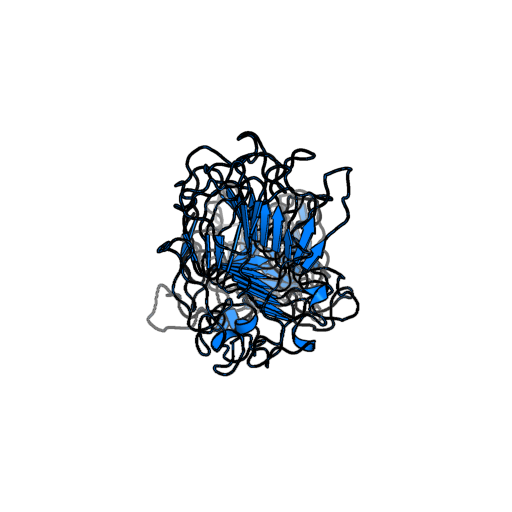C C . GLN A 1 110 ? 2.732 -11.755 -2.948 1.00 98.12 110 GLN A C 1
ATOM 756 O O . GLN A 1 110 ? 2.195 -12.022 -1.872 1.00 98.12 110 GLN A O 1
ATOM 761 N N . TYR A 1 111 ? 2.049 -11.242 -3.979 1.00 97.31 111 TYR A N 1
ATOM 762 C CA . TYR A 1 111 ? 0.627 -10.848 -3.890 1.00 97.31 111 TYR A CA 1
ATOM 763 C C . TYR A 1 111 ? 0.358 -9.897 -2.712 1.00 97.31 111 TYR A C 1
ATOM 765 O O . TYR A 1 111 ? -0.547 -10.117 -1.896 1.00 97.31 111 TYR A O 1
ATOM 773 N N . VAL A 1 112 ? 1.184 -8.853 -2.608 1.00 98.12 112 VAL A N 1
ATOM 774 C CA . VAL A 1 112 ? 1.108 -7.824 -1.563 1.00 98.12 112 VAL A CA 1
ATOM 775 C C . VAL A 1 112 ? 0.483 -6.554 -2.127 1.00 98.12 112 VAL A C 1
ATOM 777 O O . VAL A 1 112 ? 0.864 -6.080 -3.189 1.00 98.12 112 VAL A O 1
ATOM 780 N N . ARG A 1 113 ? -0.471 -5.978 -1.400 1.00 95.88 113 ARG A N 1
ATOM 781 C CA . ARG A 1 113 ? -1.162 -4.737 -1.764 1.00 95.88 113 ARG A CA 1
ATOM 782 C C . ARG A 1 113 ? -0.898 -3.690 -0.697 1.00 95.88 113 ARG A C 1
ATOM 784 O O . ARG A 1 113 ? -1.073 -3.989 0.482 1.00 95.88 113 ARG A O 1
ATOM 791 N N . VAL A 1 114 ? -0.501 -2.490 -1.089 1.00 94.81 114 VAL A N 1
ATOM 792 C CA . VAL A 1 114 ? -0.266 -1.354 -0.196 1.00 94.81 114 VAL A CA 1
ATOM 793 C C . VAL A 1 114 ? -1.111 -0.183 -0.669 1.00 94.81 114 VAL A C 1
ATOM 795 O O . VAL A 1 114 ? -0.887 0.371 -1.739 1.00 94.81 114 VAL A O 1
ATOM 798 N N . TRP A 1 115 ? -2.119 0.187 0.114 1.00 90.62 115 TRP A N 1
ATOM 799 C CA . TRP A 1 115 ? -3.073 1.223 -0.278 1.00 90.62 115 TRP A CA 1
ATOM 800 C C . TRP A 1 115 ? -3.107 2.379 0.722 1.00 90.62 115 TRP A C 1
ATOM 802 O O . TRP A 1 115 ? -3.030 2.147 1.931 1.00 90.62 115 TRP A O 1
ATOM 812 N N . HIS A 1 116 ? -3.317 3.608 0.244 1.00 84.62 116 HIS A N 1
ATOM 813 C CA . HIS A 1 116 ? -3.484 4.820 1.072 1.00 84.62 116 HIS A CA 1
ATOM 814 C C . HIS A 1 116 ? -2.253 5.256 1.882 1.00 84.62 116 HIS A C 1
ATOM 816 O O . HIS A 1 116 ? -2.415 5.954 2.891 1.00 84.62 116 HIS A O 1
ATOM 822 N N . GLY A 1 117 ? -1.050 4.839 1.474 1.00 85.38 117 GLY A N 1
ATOM 823 C CA . GLY A 1 117 ? 0.222 5.313 2.038 1.00 85.38 117 GLY A CA 1
ATOM 824 C C . GLY A 1 117 ? 0.544 6.755 1.618 1.00 85.38 117 GLY A C 1
ATOM 825 O O . GLY A 1 117 ? -0.341 7.458 1.112 1.00 85.38 117 GLY A O 1
ATOM 826 N N . GLY A 1 118 ? 1.786 7.211 1.793 1.00 79.81 118 GLY A N 1
ATOM 827 C CA . GLY A 1 118 ? 2.202 8.541 1.330 1.00 79.81 118 GLY A CA 1
ATOM 828 C C . GLY A 1 118 ? 2.129 9.632 2.393 1.00 79.81 118 GLY A C 1
ATOM 829 O O . GLY A 1 118 ? 1.998 10.803 2.062 1.00 79.81 118 GLY A O 1
ATOM 830 N N . ALA A 1 119 ? 2.011 9.304 3.681 1.00 77.69 119 ALA A N 1
ATOM 831 C CA . ALA A 1 119 ? 1.734 10.345 4.671 1.00 77.69 119 ALA A CA 1
ATOM 832 C C . ALA A 1 119 ? 2.906 11.336 4.813 1.00 77.69 119 ALA A C 1
ATOM 834 O O . ALA A 1 119 ? 4.013 10.960 5.191 1.00 77.69 119 ALA A O 1
ATOM 835 N N . VAL A 1 120 ? 2.604 12.615 4.577 1.00 69.06 120 VAL A N 1
ATOM 836 C CA . VAL A 1 120 ? 3.560 13.727 4.573 1.00 69.06 120 VAL A CA 1
ATOM 837 C C . VAL A 1 120 ? 3.980 14.108 5.992 1.00 69.06 120 VAL A C 1
ATOM 839 O O . VAL A 1 120 ? 3.146 14.523 6.804 1.00 69.06 120 VAL A O 1
ATOM 842 N N . MET A 1 121 ? 5.277 13.996 6.294 1.00 63.94 121 MET A N 1
ATOM 843 C CA . MET A 1 121 ? 5.855 14.359 7.599 1.00 63.94 121 MET A CA 1
ATOM 844 C C . MET A 1 121 ? 6.456 15.776 7.611 1.00 63.94 121 MET A C 1
ATOM 846 O O . MET A 1 121 ? 6.650 16.362 8.680 1.00 63.94 121 MET A O 1
ATOM 850 N N . GLY A 1 122 ? 6.724 16.338 6.434 1.00 59.97 122 GLY A N 1
ATOM 851 C CA . GLY A 1 122 ? 7.230 17.685 6.162 1.00 59.97 122 GLY A CA 1
ATOM 852 C C . GLY A 1 122 ? 7.322 17.881 4.646 1.00 59.97 122 GLY A C 1
ATOM 853 O O . GLY A 1 122 ? 7.105 16.925 3.924 1.00 59.97 122 GLY A O 1
ATOM 854 N N . ALA A 1 123 ? 7.606 19.090 4.158 1.00 54.97 123 ALA A N 1
ATOM 855 C CA . ALA A 1 123 ? 7.773 19.302 2.715 1.00 54.97 123 ALA A CA 1
ATOM 856 C C . ALA A 1 123 ? 9.052 18.610 2.209 1.00 54.97 123 ALA A C 1
ATOM 858 O O . ALA A 1 123 ? 10.122 18.951 2.727 1.00 54.97 123 ALA A O 1
ATOM 859 N N . GLY A 1 124 ? 8.941 17.707 1.226 1.00 58.88 124 GLY A N 1
ATOM 860 C CA . GLY A 1 124 ? 10.079 16.933 0.701 1.00 58.88 124 GLY A CA 1
ATOM 861 C C . GLY A 1 124 ? 10.666 15.992 1.758 1.00 58.88 124 GLY A C 1
ATOM 862 O O . GLY A 1 124 ? 11.872 15.987 1.988 1.00 58.88 124 GLY A O 1
ATOM 863 N N . ASN A 1 125 ? 9.785 15.400 2.559 1.00 69.44 125 ASN A N 1
ATOM 864 C CA . ASN A 1 125 ? 10.077 14.377 3.547 1.00 69.44 125 ASN A CA 1
ATOM 865 C C . ASN A 1 125 ? 8.804 13.545 3.763 1.00 69.44 125 ASN A C 1
ATOM 867 O O . ASN A 1 125 ? 8.104 13.656 4.787 1.00 69.44 125 ASN A O 1
ATOM 871 N N . GLU A 1 126 ? 8.492 12.749 2.756 1.00 74.31 126 GLU A N 1
ATOM 872 C CA . GLU A 1 126 ? 7.323 11.894 2.644 1.00 74.31 126 GLU A CA 1
ATOM 873 C C . GLU A 1 126 ? 7.727 10.404 2.768 1.00 74.31 126 GLU A C 1
ATOM 875 O O . GLU A 1 126 ? 8.903 10.061 2.852 1.00 74.31 126 GLU A O 1
ATOM 880 N N . ILE A 1 127 ? 6.756 9.501 2.951 1.00 82.69 127 ILE A N 1
ATOM 881 C CA . ILE A 1 127 ? 7.007 8.048 2.956 1.00 82.69 127 ILE A CA 1
ATOM 882 C C . ILE A 1 127 ? 6.237 7.442 1.792 1.00 82.69 127 ILE A C 1
ATOM 884 O O . ILE A 1 127 ? 5.017 7.579 1.746 1.00 82.69 127 ILE A O 1
ATOM 888 N N . ASN A 1 128 ? 6.920 6.686 0.942 1.00 91.25 128 ASN A N 1
ATOM 889 C CA . ASN A 1 128 ? 6.357 6.083 -0.261 1.00 91.25 128 ASN A CA 1
ATOM 890 C C . ASN A 1 128 ? 5.488 4.852 0.009 1.00 91.25 128 ASN A C 1
ATOM 892 O O . ASN A 1 128 ? 5.406 4.341 1.131 1.00 91.25 128 ASN A O 1
ATOM 896 N N . GLY A 1 129 ? 4.792 4.365 -1.020 1.00 93.81 129 GLY A N 1
ATOM 897 C CA . GLY A 1 129 ? 3.943 3.183 -0.890 1.00 93.81 129 GLY A CA 1
ATOM 898 C C . GLY A 1 129 ? 4.755 1.964 -0.461 1.00 93.81 129 GLY A C 1
ATOM 899 O O . GLY A 1 129 ? 4.548 1.412 0.629 1.00 93.81 129 GLY A O 1
ATOM 900 N N . ILE A 1 130 ? 5.702 1.557 -1.308 1.00 97.88 130 ILE A N 1
ATOM 901 C CA . ILE A 1 130 ? 6.728 0.570 -0.963 1.00 97.88 130 ILE A CA 1
ATOM 902 C C . ILE A 1 130 ? 8.112 1.142 -1.278 1.00 97.88 130 ILE A C 1
ATOM 904 O O . ILE A 1 130 ? 8.488 1.255 -2.442 1.00 97.88 130 ILE A O 1
ATOM 908 N N . THR A 1 131 ? 8.886 1.420 -0.231 1.00 97.75 131 THR A N 1
ATOM 909 C CA . THR A 1 131 ? 10.264 1.915 -0.328 1.00 97.75 131 THR A CA 1
ATOM 910 C C . THR A 1 131 ? 11.264 0.767 -0.228 1.00 97.75 131 THR A C 1
ATOM 912 O O . THR A 1 131 ? 11.241 -0.025 0.726 1.00 97.75 131 THR A O 1
ATOM 915 N N . PHE A 1 132 ? 12.211 0.721 -1.162 1.00 98.38 132 PHE A N 1
ATOM 916 C CA . PHE A 1 132 ? 13.356 -0.184 -1.156 1.00 98.38 132 PHE A CA 1
ATOM 917 C C . PHE A 1 132 ? 14.659 0.598 -0.963 1.00 98.38 132 PHE A C 1
ATOM 919 O O . PHE A 1 132 ? 15.294 1.030 -1.919 1.00 98.38 132 PHE A O 1
ATOM 926 N N . GLY A 1 133 ? 15.115 0.721 0.284 1.00 97.81 133 GLY A N 1
ATOM 927 C CA . GLY A 1 133 ? 16.420 1.299 0.598 1.00 97.81 133 GLY A CA 1
ATOM 928 C C . GLY A 1 133 ? 17.523 0.251 0.526 1.00 97.81 133 GLY A C 1
ATOM 929 O O . GLY A 1 133 ? 17.662 -0.557 1.444 1.00 97.81 133 GLY A O 1
ATOM 930 N N . GLY A 1 134 ? 18.340 0.249 -0.529 1.00 98.12 134 GLY A N 1
ATOM 931 C CA . GLY A 1 134 ? 19.494 -0.648 -0.655 1.00 98.12 134 GLY A CA 1
ATOM 932 C C . GLY A 1 134 ? 19.126 -2.133 -0.564 1.00 98.12 134 GLY A C 1
ATOM 933 O O . GLY A 1 134 ? 19.858 -2.917 0.041 1.00 98.12 134 GLY A O 1
ATOM 934 N N . VAL A 1 135 ? 17.977 -2.537 -1.109 1.00 98.75 135 VAL A N 1
ATOM 935 C CA . VAL A 1 135 ? 17.490 -3.925 -1.040 1.00 98.75 135 VAL A CA 1
ATOM 936 C C . VAL A 1 135 ? 18.184 -4.790 -2.092 1.00 98.75 135 VAL A C 1
ATOM 938 O O . VAL A 1 135 ? 18.375 -4.381 -3.238 1.00 98.75 135 VAL A O 1
ATOM 941 N N . GLY A 1 136 ? 18.624 -5.985 -1.694 1.00 98.62 136 GLY A N 1
ATOM 942 C CA . GLY A 1 136 ? 19.406 -6.877 -2.550 1.00 98.62 136 GLY A CA 1
ATOM 943 C C . GLY A 1 136 ? 18.576 -7.806 -3.434 1.00 98.62 136 GLY A C 1
ATOM 944 O O . GLY A 1 136 ? 17.412 -8.100 -3.153 1.00 98.62 136 GLY A O 1
ATOM 945 N N . SER A 1 137 ? 19.227 -8.324 -4.479 1.00 98.69 137 SER A N 1
ATOM 946 C CA . SER A 1 137 ? 18.662 -9.274 -5.455 1.00 98.69 137 SER A CA 1
ATOM 947 C C . SER A 1 137 ? 18.237 -10.630 -4.873 1.00 98.69 137 SER A C 1
ATOM 949 O O . SER A 1 137 ? 17.581 -11.409 -5.563 1.00 98.69 137 SER A O 1
ATOM 951 N N . GLY A 1 138 ? 18.594 -10.928 -3.618 1.00 98.44 138 GLY A N 1
ATOM 952 C CA . GLY A 1 138 ? 18.103 -12.100 -2.894 1.00 98.44 138 GLY A CA 1
ATOM 953 C C . GLY A 1 138 ? 16.686 -11.923 -2.334 1.00 98.44 138 GLY A C 1
ATOM 954 O O . GLY A 1 138 ? 16.123 -12.876 -1.796 1.00 98.44 138 GLY A O 1
ATOM 955 N N . THR A 1 139 ? 16.119 -10.717 -2.411 1.00 98.88 139 THR A N 1
ATOM 956 C CA . THR A 1 139 ? 14.727 -10.427 -2.035 1.00 98.88 139 THR A CA 1
ATOM 957 C C . THR A 1 139 ? 13.801 -10.784 -3.192 1.00 98.88 139 THR A C 1
ATOM 959 O O . THR A 1 139 ? 14.081 -10.431 -4.334 1.00 98.88 139 THR A O 1
ATOM 962 N N . VAL A 1 140 ? 12.692 -11.461 -2.901 1.00 98.75 140 VAL A N 1
ATOM 963 C CA . VAL A 1 140 ? 11.662 -11.776 -3.902 1.00 98.75 140 VAL A CA 1
ATOM 964 C C . VAL A 1 140 ? 10.567 -10.719 -3.832 1.00 98.75 140 VAL A C 1
ATOM 966 O O . VAL A 1 140 ? 9.976 -10.535 -2.769 1.00 98.75 140 VAL A O 1
ATOM 969 N N . VAL A 1 141 ? 10.283 -10.057 -4.951 1.00 98.88 141 VAL A N 1
ATOM 970 C CA . VAL A 1 141 ? 9.183 -9.094 -5.085 1.00 98.88 141 VAL A CA 1
ATOM 971 C C . VAL A 1 141 ? 8.414 -9.431 -6.360 1.00 98.88 141 VAL A C 1
ATOM 973 O O . VAL A 1 141 ? 8.908 -9.224 -7.466 1.00 98.88 141 VAL A O 1
ATOM 976 N N . ASP A 1 142 ? 7.225 -10.000 -6.194 1.00 98.38 142 ASP A N 1
ATOM 977 C CA . ASP A 1 142 ? 6.426 -10.577 -7.277 1.00 98.38 142 ASP A CA 1
ATOM 978 C C . ASP A 1 142 ? 4.933 -10.295 -7.037 1.00 98.38 142 ASP A C 1
ATOM 980 O O . ASP A 1 142 ? 4.432 -10.492 -5.933 1.00 98.38 142 ASP A O 1
ATOM 984 N N . HIS A 1 143 ? 4.198 -9.807 -8.037 1.00 98.31 143 HIS A N 1
ATOM 985 C CA . HIS A 1 143 ? 2.768 -9.480 -7.897 1.00 98.31 143 HIS A CA 1
ATOM 986 C C . HIS A 1 143 ? 2.490 -8.509 -6.735 1.00 98.31 143 HIS A C 1
ATOM 988 O O . HIS A 1 143 ? 1.742 -8.833 -5.812 1.00 98.31 143 HIS A O 1
ATOM 994 N N . CYS A 1 144 ? 3.093 -7.319 -6.739 1.00 98.69 144 CYS A N 1
ATOM 995 C CA . CYS A 1 144 ? 2.785 -6.294 -5.734 1.00 98.69 144 CYS A CA 1
ATOM 996 C C . CYS A 1 144 ? 2.007 -5.126 -6.345 1.00 98.69 144 CYS A C 1
ATOM 998 O O . CYS A 1 144 ? 2.243 -4.737 -7.485 1.00 98.69 144 CYS A O 1
ATOM 1000 N N . GLU A 1 145 ? 1.077 -4.559 -5.582 1.00 98.06 145 GLU A N 1
ATOM 1001 C CA . GLU A 1 145 ? 0.296 -3.391 -5.987 1.00 98.06 145 GLU A CA 1
ATOM 1002 C C . GLU A 1 145 ? 0.429 -2.262 -4.977 1.00 98.06 145 GLU A C 1
ATOM 1004 O O . GLU A 1 145 ? 0.293 -2.490 -3.773 1.00 98.06 145 GLU A O 1
ATOM 1009 N N . VAL A 1 146 ? 0.580 -1.042 -5.483 1.00 96.69 146 VAL A N 1
ATOM 1010 C CA . VAL A 1 146 ? 0.395 0.181 -4.711 1.00 96.69 146 VAL A CA 1
ATOM 1011 C C . VAL A 1 146 ? -0.768 0.975 -5.295 1.00 96.69 146 VAL A C 1
ATOM 1013 O O . VAL A 1 146 ? -0.881 1.114 -6.511 1.00 96.69 146 VAL A O 1
ATOM 1016 N N . ALA A 1 147 ? -1.665 1.479 -4.447 1.00 90.81 147 ALA A N 1
ATOM 1017 C CA . ALA A 1 147 ? -2.782 2.301 -4.907 1.00 90.81 147 ALA A CA 1
ATOM 1018 C C . ALA A 1 147 ? -3.078 3.468 -3.967 1.00 90.81 147 ALA A C 1
ATOM 1020 O O . ALA A 1 147 ? -3.056 3.319 -2.742 1.00 90.81 147 ALA A O 1
ATOM 1021 N N . PHE A 1 148 ? -3.428 4.620 -4.539 1.00 85.88 148 PHE A N 1
ATOM 1022 C CA . PHE A 1 148 ? -3.795 5.821 -3.785 1.00 85.88 148 PHE A CA 1
ATOM 1023 C C . PHE A 1 148 ? -2.714 6.262 -2.782 1.00 85.88 148 PHE A C 1
ATOM 1025 O O . PHE A 1 148 ? -3.034 6.677 -1.665 1.00 85.88 148 PHE A O 1
ATOM 1032 N N . ASN A 1 149 ? -1.442 6.150 -3.159 1.00 85.75 149 ASN A N 1
ATOM 1033 C CA . ASN A 1 149 ? -0.345 6.760 -2.413 1.00 85.75 149 ASN A CA 1
ATOM 1034 C C . ASN A 1 149 ? -0.336 8.284 -2.656 1.00 85.75 149 ASN A C 1
ATOM 1036 O O . ASN A 1 149 ? -0.784 8.713 -3.720 1.00 85.75 149 ASN A O 1
ATOM 1040 N N . VAL A 1 150 ? 0.052 9.113 -1.674 1.00 84.00 150 VAL A N 1
ATOM 1041 C CA . VAL A 1 150 ? 0.251 10.570 -1.928 1.00 84.00 150 VAL A CA 1
ATOM 1042 C C . VAL A 1 150 ? 1.485 10.764 -2.763 1.00 84.00 150 VAL A C 1
ATOM 1044 O O . VAL A 1 150 ? 1.427 11.502 -3.728 1.00 84.00 150 VAL A O 1
ATOM 1047 N N . ASP A 1 151 ? 2.536 10.096 -2.335 1.00 86.44 151 ASP A N 1
ATOM 1048 C CA . ASP A 1 151 ? 3.864 10.132 -2.900 1.00 86.44 151 ASP A CA 1
ATOM 1049 C C . ASP A 1 151 ? 3.990 8.969 -3.888 1.00 86.44 151 ASP A C 1
ATOM 1051 O O . ASP A 1 151 ? 2.963 8.469 -4.388 1.00 86.44 151 ASP A O 1
ATOM 1055 N N . ASP A 1 152 ? 5.182 8.423 -4.054 1.00 93.19 152 ASP A N 1
ATOM 1056 C CA . ASP A 1 152 ? 5.443 7.395 -5.045 1.00 93.19 152 ASP A CA 1
ATOM 1057 C C . ASP A 1 152 ? 4.761 6.065 -4.759 1.00 93.19 152 ASP A C 1
ATOM 1059 O O . ASP A 1 152 ? 4.510 5.649 -3.619 1.00 93.19 152 ASP A O 1
ATOM 1063 N N . GLY A 1 153 ? 4.472 5.341 -5.835 1.00 95.69 153 GLY A N 1
ATOM 1064 C CA . GLY A 1 153 ? 4.034 3.960 -5.771 1.00 95.69 153 GLY A CA 1
ATOM 1065 C C . GLY A 1 153 ? 5.123 3.080 -5.165 1.00 95.69 153 GLY A C 1
ATOM 1066 O O . GLY A 1 153 ? 5.028 2.624 -4.020 1.00 95.69 153 GLY A O 1
ATOM 1067 N N . PHE A 1 154 ? 6.151 2.830 -5.967 1.00 98.31 154 PHE A N 1
ATOM 1068 C CA . PHE A 1 154 ? 7.350 2.110 -5.561 1.00 98.31 154 PHE A CA 1
ATOM 1069 C C . PHE A 1 154 ? 8.561 2.999 -5.749 1.00 98.31 154 PHE A C 1
ATOM 1071 O O . PHE A 1 154 ? 8.752 3.540 -6.830 1.00 98.31 154 PHE A O 1
ATOM 1078 N N . GLU A 1 155 ? 9.423 3.029 -4.751 1.00 96.88 155 GLU A N 1
ATOM 1079 C CA . GLU A 1 155 ? 10.603 3.879 -4.778 1.00 96.88 155 GLU A CA 1
ATOM 1080 C C . GLU A 1 155 ? 11.843 3.060 -4.423 1.00 96.88 155 GLU A C 1
ATOM 1082 O O . GLU A 1 155 ? 11.850 2.262 -3.473 1.00 96.88 155 GLU A O 1
ATOM 1087 N N . PHE A 1 156 ? 12.897 3.221 -5.217 1.00 98.00 156 PHE A N 1
ATOM 1088 C CA . PHE A 1 156 ? 14.134 2.461 -5.108 1.00 98.00 156 PHE A CA 1
ATOM 1089 C C . PHE A 1 156 ? 15.304 3.392 -4.802 1.00 98.00 156 PHE A C 1
ATOM 1091 O O . PHE A 1 156 ? 15.894 3.974 -5.704 1.00 98.00 156 PHE A O 1
ATOM 1098 N N . PHE A 1 157 ? 15.728 3.435 -3.541 1.00 97.25 157 PHE A N 1
ATOM 1099 C CA . PHE A 1 157 ? 16.959 4.115 -3.144 1.00 97.25 157 PHE A CA 1
ATOM 1100 C C . PHE A 1 157 ? 18.144 3.154 -3.211 1.00 97.25 157 PHE A C 1
ATOM 1102 O O . PHE A 1 157 ? 18.526 2.498 -2.229 1.00 97.25 157 PHE A O 1
ATOM 1109 N N . GLY A 1 158 ? 18.737 3.051 -4.396 1.00 97.00 158 GLY A N 1
ATOM 1110 C CA . GLY A 1 158 ? 19.825 2.130 -4.676 1.00 97.00 158 GLY A CA 1
ATOM 1111 C C . GLY A 1 158 ? 19.429 0.655 -4.547 1.00 97.00 158 GLY A C 1
ATOM 1112 O O . GLY A 1 158 ? 18.261 0.272 -4.534 1.00 97.00 158 GLY A O 1
ATOM 1113 N N . GLY A 1 159 ? 20.422 -0.226 -4.442 1.00 98.25 159 GLY A N 1
ATOM 1114 C CA . GLY A 1 159 ? 20.205 -1.666 -4.334 1.00 98.25 159 GLY A CA 1
ATOM 1115 C C . GLY A 1 159 ? 20.102 -2.379 -5.683 1.00 98.25 159 GLY A C 1
ATOM 1116 O O . GLY A 1 159 ? 20.462 -1.859 -6.734 1.00 98.25 159 GLY A O 1
ATOM 1117 N N . THR A 1 160 ? 19.695 -3.644 -5.634 1.00 98.69 160 THR A N 1
ATOM 1118 C CA . THR A 1 160 ? 19.749 -4.591 -6.769 1.00 98.69 160 THR A CA 1
ATOM 1119 C C . THR A 1 160 ? 18.554 -5.544 -6.800 1.00 98.69 160 THR A C 1
ATOM 1121 O O . THR A 1 160 ? 18.596 -6.575 -7.473 1.00 98.69 160 THR A O 1
ATOM 1124 N N . VAL A 1 161 ? 17.505 -5.246 -6.026 1.00 98.81 161 VAL A N 1
ATOM 1125 C CA . VAL A 1 161 ? 16.277 -6.046 -6.001 1.00 98.81 161 VAL A CA 1
ATOM 1126 C C . VAL A 1 161 ? 15.719 -6.194 -7.417 1.00 98.81 161 VAL A C 1
ATOM 1128 O O . VAL A 1 161 ? 15.770 -5.262 -8.212 1.00 98.81 161 VAL A O 1
ATOM 1131 N N . ASN A 1 162 ? 15.238 -7.389 -7.751 1.00 98.88 162 ASN A N 1
ATOM 1132 C CA . ASN A 1 162 ? 14.527 -7.619 -9.003 1.00 98.88 162 ASN A CA 1
ATOM 1133 C C . ASN A 1 162 ? 13.033 -7.706 -8.706 1.00 98.88 162 ASN A C 1
ATOM 1135 O O . ASN A 1 162 ? 12.648 -8.235 -7.661 1.00 98.88 162 ASN A O 1
ATOM 1139 N N . VAL A 1 163 ? 12.213 -7.211 -9.626 1.00 98.81 163 VAL A N 1
ATOM 1140 C CA . VAL A 1 163 ? 10.767 -7.110 -9.446 1.00 98.81 163 VAL A CA 1
ATOM 1141 C C . VAL A 1 163 ? 10.013 -7.674 -10.647 1.00 98.81 163 VAL A C 1
ATOM 1143 O O . VAL A 1 163 ? 10.369 -7.416 -11.797 1.00 98.81 163 VAL A O 1
ATOM 1146 N N . GLU A 1 164 ? 8.949 -8.428 -10.400 1.00 98.25 164 GLU A N 1
ATOM 1147 C CA . GLU A 1 164 ? 8.049 -8.905 -11.454 1.00 98.25 164 GLU A CA 1
ATOM 1148 C C . GLU A 1 164 ? 6.591 -8.611 -11.094 1.00 98.25 164 GLU A C 1
ATOM 1150 O O . GLU A 1 164 ? 6.201 -8.688 -9.930 1.00 98.25 164 GLU A O 1
ATOM 1155 N N . TYR A 1 165 ? 5.771 -8.276 -12.093 1.00 98.50 165 TYR A N 1
ATOM 1156 C CA . TYR A 1 165 ? 4.331 -8.051 -11.914 1.00 98.50 165 TYR A CA 1
ATOM 1157 C C . TYR A 1 165 ? 4.019 -6.964 -10.873 1.00 98.50 165 TYR A C 1
ATOM 1159 O O . TYR A 1 165 ? 3.392 -7.221 -9.847 1.00 98.50 165 TYR A O 1
ATOM 1167 N N . LEU A 1 166 ? 4.472 -5.734 -11.118 1.00 98.75 166 LEU A N 1
ATOM 1168 C CA . LEU A 1 166 ? 4.185 -4.603 -10.231 1.00 98.75 166 LEU A CA 1
ATOM 1169 C C . LEU A 1 166 ? 3.130 -3.685 -10.826 1.00 98.75 166 LEU A C 1
ATOM 1171 O O . LEU A 1 166 ? 3.228 -3.327 -11.999 1.00 98.75 166 LEU A O 1
ATOM 1175 N N . SER A 1 167 ? 2.141 -3.288 -10.027 1.00 98.06 167 SER A N 1
ATOM 1176 C CA . SER A 1 167 ? 1.099 -2.352 -10.448 1.00 98.06 167 SER A CA 1
ATOM 1177 C C . SER A 1 167 ? 1.007 -1.131 -9.544 1.00 98.06 167 SER A C 1
ATOM 1179 O O . SER A 1 167 ? 0.998 -1.259 -8.322 1.00 98.06 167 SER A O 1
ATOM 1181 N N . VAL A 1 168 ? 0.869 0.047 -10.145 1.00 97.00 168 VAL A N 1
ATOM 1182 C CA . VAL A 1 168 ? 0.648 1.307 -9.432 1.00 97.00 168 VAL A CA 1
ATOM 1183 C C . VAL A 1 168 ? -0.597 1.983 -9.967 1.00 97.00 168 VAL A C 1
ATOM 1185 O O . VAL A 1 168 ? -0.770 2.122 -11.177 1.00 97.00 168 VAL A O 1
ATOM 1188 N N . LEU A 1 169 ? -1.490 2.358 -9.057 1.00 91.56 169 LEU A N 1
ATOM 1189 C CA . LEU A 1 169 ? -2.792 2.913 -9.389 1.00 91.56 169 LEU A CA 1
ATOM 1190 C C . LEU A 1 169 ? -3.003 4.238 -8.659 1.00 91.56 169 LEU A C 1
ATOM 1192 O O . LEU A 1 169 ? -3.091 4.282 -7.430 1.00 91.56 169 LEU A O 1
ATOM 1196 N N . PHE A 1 170 ? -3.181 5.312 -9.417 1.00 86.69 170 PHE A N 1
ATOM 1197 C CA . PHE A 1 170 ? -3.683 6.584 -8.902 1.00 86.69 170 PHE A CA 1
ATOM 1198 C C . PHE A 1 170 ? -2.834 7.183 -7.764 1.00 86.69 170 PHE A C 1
ATOM 1200 O O . PHE A 1 170 ? -3.394 7.703 -6.787 1.00 86.69 170 PHE A O 1
ATOM 1207 N N . MET A 1 171 ? -1.504 7.115 -7.873 1.00 86.06 171 MET A N 1
ATOM 1208 C CA . MET A 1 171 ? -0.563 7.808 -6.981 1.00 86.06 171 MET A CA 1
ATOM 1209 C C . MET A 1 171 ? -0.605 9.333 -7.177 1.00 86.06 171 MET A 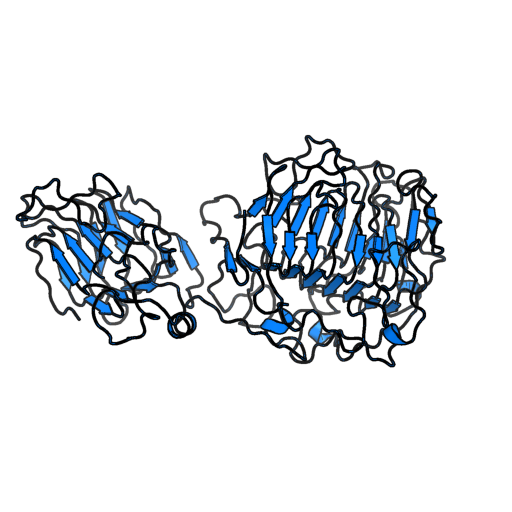C 1
ATOM 1211 O O . MET A 1 171 ? -1.268 9.826 -8.102 1.00 86.06 171 MET A O 1
ATOM 1215 N N . GLY A 1 172 ? -0.007 10.083 -6.252 1.00 83.50 172 GLY A N 1
ATOM 1216 C CA . GLY A 1 172 ? 0.041 11.543 -6.321 1.00 83.50 172 GLY A CA 1
ATOM 1217 C C . GLY A 1 172 ? 1.360 12.135 -6.781 1.00 83.50 172 GLY A C 1
ATOM 1218 O O . GLY A 1 172 ? 1.291 13.255 -7.274 1.00 83.50 172 GLY A O 1
ATOM 1219 N N . ASP A 1 173 ? 2.458 11.386 -6.709 1.00 88.62 173 ASP A N 1
ATOM 1220 C CA . ASP A 1 173 ? 3.721 11.737 -7.358 1.00 88.62 173 ASP A CA 1
ATOM 1221 C C . ASP A 1 173 ? 4.060 10.663 -8.401 1.00 88.62 173 ASP A C 1
ATOM 1223 O O . ASP A 1 173 ? 3.254 10.499 -9.333 1.00 88.62 173 ASP A O 1
ATOM 1227 N N . ASP A 1 174 ? 5.112 9.858 -8.230 1.00 93.75 174 ASP A N 1
ATOM 1228 C CA . ASP A 1 174 ? 5.584 8.957 -9.278 1.00 93.75 174 ASP A CA 1
ATOM 1229 C C . ASP A 1 174 ? 5.141 7.501 -9.147 1.00 93.75 174 ASP A C 1
ATOM 1231 O O . ASP A 1 174 ? 4.891 6.939 -8.082 1.00 93.75 174 ASP A O 1
ATOM 1235 N N . GLY A 1 175 ? 4.977 6.832 -10.287 1.00 95.88 175 GLY A N 1
ATOM 1236 C CA . GLY A 1 175 ? 4.562 5.434 -10.306 1.00 95.88 175 GLY A CA 1
ATOM 1237 C C . GLY A 1 175 ? 5.682 4.558 -9.754 1.00 95.88 175 GLY A C 1
ATOM 1238 O O . GLY A 1 175 ? 5.530 3.857 -8.748 1.00 95.88 175 GLY A O 1
ATOM 1239 N N . PHE A 1 176 ? 6.815 4.626 -10.440 1.00 98.12 176 PHE A N 1
ATOM 1240 C CA . PHE A 1 176 ? 8.075 4.059 -10.002 1.00 98.12 176 PHE A CA 1
ATOM 1241 C C . PHE A 1 176 ? 9.126 5.163 -9.971 1.00 98.12 176 PHE A C 1
ATOM 1243 O O . PHE A 1 176 ? 9.421 5.701 -11.033 1.00 98.12 176 PHE A O 1
ATOM 1250 N N . ASP A 1 177 ? 9.710 5.424 -8.810 1.00 95.81 177 ASP A N 1
ATOM 1251 C CA . ASP A 1 177 ? 10.880 6.291 -8.686 1.00 95.81 177 ASP A CA 1
ATOM 1252 C C . ASP A 1 177 ? 12.132 5.453 -8.390 1.00 95.81 177 ASP A C 1
ATOM 1254 O O . ASP A 1 177 ? 12.092 4.455 -7.657 1.00 95.81 177 ASP A O 1
ATOM 1258 N N . MET A 1 178 ? 13.257 5.795 -9.005 1.00 94.56 178 MET A N 1
ATOM 1259 C CA . MET A 1 178 ? 14.534 5.141 -8.772 1.00 94.56 178 MET A CA 1
ATOM 1260 C C . MET A 1 178 ? 15.642 6.163 -8.653 1.00 94.56 178 MET A C 1
ATOM 1262 O O . MET A 1 178 ? 15.974 6.834 -9.621 1.00 94.56 178 MET A O 1
ATOM 1266 N N . ASP A 1 179 ? 16.365 6.103 -7.545 1.00 93.12 179 ASP A N 1
ATOM 1267 C CA . ASP A 1 179 ? 17.493 6.980 -7.285 1.00 93.12 179 ASP A CA 1
ATOM 1268 C C . ASP A 1 179 ? 18.682 6.181 -6.707 1.00 93.12 179 ASP A C 1
ATOM 1270 O O . ASP A 1 179 ? 18.658 4.964 -6.476 1.00 93.12 179 ASP A O 1
ATOM 1274 N N . GLN A 1 180 ? 19.789 6.874 -6.491 1.00 94.94 180 GLN A N 1
ATOM 1275 C CA . GLN A 1 180 ? 20.894 6.493 -5.625 1.00 94.94 180 GLN A CA 1
ATOM 1276 C C . GLN A 1 180 ? 21.606 5.194 -6.003 1.00 94.94 180 GLN A C 1
ATOM 1278 O O . GLN A 1 180 ? 22.140 4.462 -5.154 1.00 94.94 180 GLN A O 1
ATOM 1283 N N . GLY A 1 181 ? 21.670 4.917 -7.303 1.00 95.56 181 GLY A N 1
ATOM 1284 C CA . GLY A 1 181 ? 22.450 3.819 -7.848 1.00 95.56 181 GLY A CA 1
ATOM 1285 C C . GLY A 1 181 ? 21.691 2.502 -7.921 1.00 95.56 181 GLY A C 1
ATOM 1286 O O . GLY A 1 181 ? 22.309 1.450 -7.743 1.00 95.56 181 GLY A O 1
ATOM 1287 N N . TYR A 1 182 ? 20.374 2.526 -8.142 1.00 97.94 182 TYR A N 1
ATOM 1288 C CA . TYR A 1 182 ? 19.576 1.304 -8.254 1.00 97.94 182 TYR A CA 1
ATOM 1289 C C . TYR A 1 182 ? 19.936 0.513 -9.519 1.00 97.94 182 TYR A C 1
ATOM 1291 O O . TYR A 1 182 ? 19.806 0.996 -10.641 1.00 97.94 182 TYR A O 1
ATOM 1299 N N . VAL A 1 183 ? 20.363 -0.741 -9.355 1.00 97.31 183 VAL A N 1
ATOM 1300 C CA . VAL A 1 183 ? 20.734 -1.652 -10.451 1.00 97.31 183 VAL A CA 1
ATOM 1301 C C . VAL A 1 183 ? 19.947 -2.959 -10.332 1.00 97.31 183 VAL A C 1
ATOM 1303 O O . VAL A 1 183 ? 20.501 -4.034 -10.083 1.00 97.31 183 VAL A O 1
ATOM 1306 N N . GLY A 1 184 ? 18.628 -2.861 -10.485 1.00 97.81 184 GLY A N 1
ATOM 1307 C CA . GLY A 1 184 ? 17.713 -4.003 -10.506 1.00 97.81 184 GLY A CA 1
ATOM 1308 C C . GLY A 1 184 ? 17.130 -4.312 -11.886 1.00 97.81 184 GLY A C 1
ATOM 1309 O O . GLY A 1 184 ? 17.334 -3.590 -12.869 1.00 97.81 184 GLY A O 1
ATOM 1310 N N . LYS A 1 185 ? 16.389 -5.418 -11.964 1.00 98.69 185 LYS A N 1
ATOM 1311 C CA . LYS 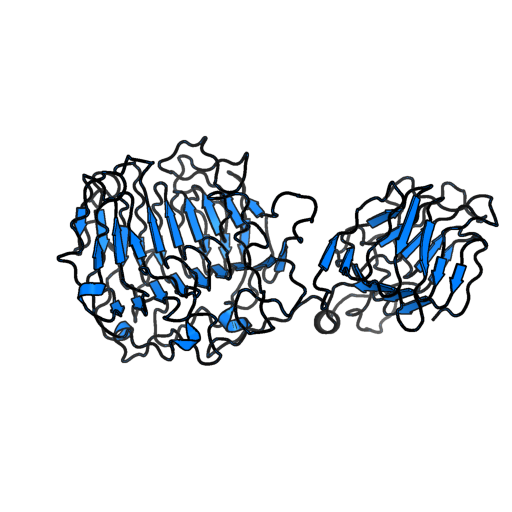A 1 185 ? 15.638 -5.843 -13.155 1.00 98.69 185 LYS A CA 1
ATOM 1312 C C . LYS A 1 185 ? 14.141 -5.793 -12.879 1.00 98.69 185 LYS A C 1
ATOM 1314 O O . LYS A 1 185 ? 13.712 -6.091 -11.770 1.00 98.69 185 LYS A O 1
ATOM 1319 N N . GLY A 1 186 ? 13.358 -5.465 -13.901 1.00 98.75 186 GLY A N 1
ATOM 1320 C CA . GLY A 1 186 ? 11.905 -5.376 -13.814 1.00 98.75 186 GLY A CA 1
ATOM 1321 C C . GLY A 1 186 ? 11.219 -5.982 -15.033 1.00 98.75 186 GLY A C 1
ATOM 1322 O O . GLY A 1 186 ? 11.595 -5.653 -16.161 1.00 98.75 186 GLY A O 1
ATOM 1323 N N . GLN A 1 187 ? 10.210 -6.836 -14.837 1.00 98.75 187 GLN A N 1
ATOM 1324 C CA . GLN A 1 187 ? 9.334 -7.284 -15.927 1.00 98.75 187 GLN A CA 1
ATOM 1325 C C . GLN A 1 187 ? 7.849 -7.247 -15.539 1.00 98.75 187 GLN A C 1
ATOM 1327 O O . GLN A 1 187 ? 7.488 -7.568 -14.413 1.00 98.75 187 GLN A O 1
ATOM 1332 N N . PHE A 1 188 ? 6.979 -6.875 -16.484 1.00 98.69 188 PHE A N 1
ATOM 1333 C CA . PHE A 1 188 ? 5.521 -6.783 -16.292 1.00 98.69 188 PHE A CA 1
ATOM 1334 C C . PHE A 1 188 ? 5.104 -5.678 -15.315 1.00 98.69 188 PHE A C 1
ATOM 1336 O O . PHE A 1 188 ? 4.440 -5.924 -14.314 1.00 98.69 188 PHE A O 1
ATOM 1343 N N . LEU A 1 189 ? 5.504 -4.443 -15.617 1.00 98.81 189 LEU A N 1
ATOM 1344 C CA . LEU A 1 189 ? 5.259 -3.275 -14.763 1.00 98.81 189 LEU A CA 1
ATOM 1345 C C . LEU A 1 189 ? 4.114 -2.431 -15.319 1.00 98.81 189 LEU A C 1
ATOM 1347 O O . LEU A 1 189 ? 4.115 -2.103 -16.505 1.00 98.81 189 LEU A O 1
ATOM 1351 N N . PHE A 1 190 ? 3.141 -2.081 -14.491 1.00 98.25 190 PHE A N 1
ATOM 1352 C CA . PHE A 1 190 ? 1.925 -1.394 -14.904 1.00 98.25 190 PHE A CA 1
ATOM 1353 C C . PHE A 1 190 ? 1.679 -0.140 -14.070 1.00 98.25 190 PHE A C 1
ATOM 1355 O O . PHE A 1 190 ? 1.675 -0.216 -12.846 1.00 98.25 190 PHE A O 1
ATOM 1362 N N . VAL A 1 191 ? 1.408 0.986 -14.726 1.00 96.62 191 VAL A N 1
ATOM 1363 C CA . VAL A 1 191 ? 0.991 2.226 -14.062 1.00 96.62 191 VAL A CA 1
ATOM 1364 C C . VAL A 1 191 ? -0.261 2.771 -14.733 1.00 96.62 191 VAL A C 1
ATOM 1366 O O . VAL A 1 191 ? -0.342 2.815 -15.963 1.00 96.62 191 VAL A O 1
ATOM 1369 N N . ILE A 1 192 ? -1.222 3.197 -13.914 1.00 91.00 192 ILE A N 1
ATOM 1370 C CA . ILE A 1 192 ? -2.246 4.168 -14.305 1.00 91.00 192 ILE A CA 1
ATOM 1371 C C . ILE A 1 192 ? -2.108 5.361 -13.369 1.00 91.00 192 ILE A C 1
ATOM 1373 O O . ILE A 1 192 ? -2.358 5.239 -12.165 1.00 91.00 192 ILE A O 1
ATOM 1377 N N . GLU A 1 193 ? -1.723 6.500 -13.925 1.00 86.75 193 GLU A N 1
ATOM 1378 C CA . GLU A 1 193 ? -1.648 7.758 -13.189 1.00 86.75 193 GLU A CA 1
ATOM 1379 C C . GLU A 1 193 ? -3.042 8.195 -12.718 1.00 86.75 193 GLU A C 1
ATOM 1381 O O . GLU A 1 193 ? -4.062 7.917 -13.349 1.00 86.75 193 GLU A O 1
ATOM 1386 N N . GLY A 1 194 ? -3.103 8.883 -11.579 1.00 78.69 194 GLY A N 1
ATOM 1387 C CA . GLY A 1 194 ? -4.293 9.659 -11.224 1.00 78.69 194 GLY A CA 1
ATOM 1388 C C . GLY A 1 194 ? -4.249 11.018 -11.921 1.00 78.69 194 GLY A C 1
ATOM 1389 O O . GLY A 1 194 ? -3.193 11.432 -12.379 1.00 78.69 194 GLY A O 1
ATOM 1390 N N . LEU A 1 195 ? -5.357 11.769 -11.930 1.00 76.69 195 LEU A N 1
ATOM 1391 C CA . LEU A 1 195 ? -5.382 13.117 -12.530 1.00 76.69 195 LEU A CA 1
ATOM 1392 C C . LEU A 1 195 ? -4.215 14.000 -12.052 1.00 76.69 195 LEU A C 1
ATOM 1394 O O . LEU A 1 195 ? -3.567 14.659 -12.851 1.00 76.69 195 LEU A O 1
ATOM 1398 N N . GLY A 1 196 ? -3.945 14.003 -10.749 1.00 75.75 196 GLY A N 1
ATOM 1399 C CA . GLY A 1 196 ? -2.861 14.791 -10.166 1.00 75.75 196 GLY A CA 1
ATOM 1400 C C . GLY A 1 196 ? -1.584 14.006 -9.880 1.00 75.75 196 GLY A C 1
ATOM 1401 O O . GLY A 1 196 ? -0.898 14.425 -8.963 1.00 75.75 196 GLY A O 1
ATOM 1402 N N . GLY A 1 197 ? -1.345 12.858 -10.527 1.00 84.12 197 GLY A N 1
ATOM 1403 C CA . GLY A 1 197 ? -0.041 12.181 -10.453 1.00 84.12 197 GLY A CA 1
ATOM 1404 C C . GLY A 1 197 ? 1.034 12.967 -11.207 1.00 84.12 197 GLY A C 1
ATOM 1405 O O . GLY A 1 197 ? 0.690 13.821 -12.034 1.00 84.12 197 GLY A O 1
ATOM 1406 N N . ASP A 1 198 ? 2.301 12.697 -10.901 1.00 88.44 198 ASP A N 1
ATOM 1407 C CA . ASP A 1 198 ? 3.432 13.309 -11.587 1.00 88.44 198 ASP A CA 1
ATOM 1408 C C . ASP A 1 198 ? 3.825 12.537 -12.848 1.00 88.44 198 ASP A C 1
ATOM 1410 O O . ASP A 1 198 ? 3.278 12.817 -13.922 1.00 88.44 198 ASP A O 1
ATOM 1414 N N . HIS A 1 199 ? 4.706 11.549 -12.706 1.00 93.56 199 HIS A N 1
ATOM 1415 C CA . HIS A 1 199 ? 5.165 10.698 -13.789 1.00 93.56 199 HIS A CA 1
ATOM 1416 C C . HIS A 1 199 ? 4.822 9.234 -13.497 1.00 93.56 199 HIS A C 1
ATOM 1418 O O . HIS A 1 199 ? 4.666 8.773 -12.369 1.00 93.56 199 HIS A O 1
ATOM 1424 N N . SER A 1 200 ? 4.739 8.411 -14.535 1.00 96.06 200 SER A N 1
ATOM 1425 C CA . SER A 1 200 ? 4.651 6.965 -14.338 1.00 96.06 200 SER A CA 1
ATOM 1426 C C . SER A 1 200 ? 6.000 6.367 -13.937 1.00 96.06 200 SER A C 1
ATOM 1428 O O . SER A 1 200 ? 6.027 5.323 -13.281 1.00 96.06 200 SER A O 1
ATOM 1430 N N . MET A 1 201 ? 7.100 6.990 -14.366 1.00 97.25 201 MET A N 1
ATOM 1431 C CA . MET A 1 201 ? 8.465 6.650 -13.973 1.00 97.25 201 MET A CA 1
ATOM 1432 C C . MET A 1 201 ? 9.317 7.918 -13.844 1.00 97.25 201 MET A C 1
ATOM 1434 O O . MET A 1 201 ? 9.485 8.613 -14.846 1.00 97.25 201 MET A O 1
ATOM 1438 N N . GLU A 1 202 ? 9.902 8.158 -12.678 1.00 95.06 202 GLU A N 1
ATOM 1439 C CA . GLU A 1 202 ? 11.035 9.074 -12.491 1.00 95.06 202 GLU A CA 1
ATOM 1440 C C . GLU A 1 202 ? 12.297 8.233 -12.240 1.00 95.06 202 GLU A C 1
ATOM 1442 O O . GLU A 1 202 ? 12.225 7.126 -11.703 1.00 95.06 202 GLU A O 1
ATOM 1447 N N . ILE A 1 203 ? 13.428 8.643 -12.815 1.00 92.88 203 ILE A N 1
ATOM 1448 C CA . ILE A 1 203 ? 14.650 7.843 -12.805 1.00 92.88 203 ILE A CA 1
ATOM 1449 C C . ILE A 1 203 ? 15.858 8.764 -12.745 1.00 92.88 203 ILE A C 1
ATOM 1451 O O . ILE A 1 203 ? 16.185 9.472 -13.705 1.00 92.88 203 ILE A O 1
ATOM 1455 N N . ASP A 1 204 ? 16.573 8.618 -11.640 1.00 91.94 204 ASP A N 1
ATOM 1456 C CA . ASP A 1 204 ? 17.531 9.576 -11.121 1.00 91.94 204 ASP A CA 1
ATOM 1457 C C . ASP A 1 204 ? 18.792 8.822 -10.695 1.00 91.94 204 ASP A C 1
ATOM 1459 O O . ASP A 1 204 ? 18.820 7.590 -10.567 1.00 91.94 204 ASP A O 1
ATOM 1463 N N . SER A 1 205 ? 19.906 9.528 -10.536 1.00 91.44 205 SER A N 1
ATOM 1464 C CA . SER A 1 205 ? 21.144 8.890 -10.071 1.00 91.44 205 SER A CA 1
ATOM 1465 C C . SER A 1 205 ? 22.137 9.840 -9.425 1.00 91.44 205 SER A C 1
ATOM 1467 O O . SER A 1 205 ? 23.052 9.370 -8.734 1.00 91.44 205 SER A O 1
ATOM 1469 N N . GLY A 1 206 ? 22.072 11.120 -9.756 1.00 85.12 206 GLY A N 1
ATOM 1470 C CA . GLY A 1 206 ? 23.027 12.126 -9.338 1.00 85.12 206 GLY A CA 1
ATOM 1471 C C . GLY A 1 206 ? 22.963 12.398 -7.846 1.00 85.12 206 GLY A C 1
ATOM 1472 O O . GLY A 1 206 ? 22.011 12.071 -7.154 1.00 85.12 206 GLY A O 1
ATOM 1473 N N . LEU A 1 207 ? 24.032 12.996 -7.324 1.00 86.44 207 LEU A N 1
ATOM 1474 C CA . LEU A 1 207 ? 24.075 13.447 -5.934 1.00 86.44 207 LEU A CA 1
ATOM 1475 C C . LEU A 1 207 ? 24.302 14.952 -5.912 1.00 86.44 207 LEU A C 1
ATOM 1477 O O . LEU A 1 207 ? 25.441 15.430 -6.013 1.00 86.44 207 LEU A O 1
ATOM 1481 N N . GLY A 1 208 ? 23.204 15.700 -5.805 1.00 84.06 208 GLY A N 1
ATOM 1482 C CA . GLY A 1 208 ? 23.211 17.149 -5.972 1.00 84.06 208 GLY A CA 1
ATOM 1483 C C . GLY A 1 208 ? 23.777 17.521 -7.350 1.00 84.06 208 GLY A C 1
ATOM 1484 O O . GLY A 1 208 ? 23.308 17.009 -8.352 1.00 84.06 208 GLY A O 1
ATOM 1485 N N . PRO A 1 209 ? 24.825 18.360 -7.454 1.00 82.88 209 PRO A N 1
ATOM 1486 C CA . PRO A 1 209 ? 25.360 18.768 -8.756 1.00 82.88 209 PRO A CA 1
ATOM 1487 C C . PRO A 1 209 ? 26.184 17.680 -9.476 1.00 82.88 209 PRO A C 1
ATOM 1489 O O . PRO A 1 209 ? 26.691 17.931 -10.571 1.00 82.88 209 PRO A O 1
ATOM 1492 N N . ASN A 1 210 ? 26.422 16.517 -8.856 1.00 88.19 210 ASN A N 1
ATOM 1493 C CA . ASN A 1 210 ? 27.243 15.457 -9.441 1.00 88.19 210 ASN A CA 1
ATOM 1494 C C . ASN A 1 210 ? 26.395 14.427 -10.202 1.00 88.19 210 ASN A C 1
ATOM 1496 O O . ASN A 1 210 ? 26.023 13.400 -9.634 1.00 88.19 210 ASN A O 1
ATOM 1500 N N . GLN A 1 211 ? 26.218 14.659 -11.505 1.00 88.50 211 GLN A N 1
ATOM 1501 C CA . GLN A 1 211 ? 25.491 13.767 -12.422 1.00 88.50 211 GLN A CA 1
ATOM 1502 C C . GLN A 1 211 ? 26.297 12.557 -12.919 1.00 88.50 211 GLN A C 1
ATOM 1504 O O . GLN A 1 211 ? 25.855 11.803 -13.783 1.00 88.50 211 GLN A O 1
ATOM 1509 N N . ASP A 1 212 ? 27.503 12.344 -12.391 1.00 89.81 212 ASP A N 1
ATOM 1510 C CA . ASP A 1 212 ? 28.354 11.187 -12.687 1.00 89.81 212 ASP A CA 1
ATOM 1511 C C . ASP A 1 212 ? 28.650 10.361 -11.418 1.00 89.81 212 ASP A C 1
ATOM 1513 O O . ASP A 1 212 ? 29.683 9.696 -11.310 1.00 89.81 212 ASP A O 1
ATOM 1517 N N . ALA A 1 213 ? 27.751 10.409 -10.426 1.00 90.69 213 ALA A N 1
ATOM 1518 C CA . ALA A 1 213 ? 27.833 9.580 -9.226 1.00 90.69 213 ALA A CA 1
ATOM 1519 C C . ALA A 1 213 ? 27.784 8.077 -9.570 1.00 90.69 213 ALA A C 1
ATOM 1521 O O . ALA A 1 213 ? 27.069 7.645 -10.473 1.00 90.69 213 ALA A O 1
ATOM 1522 N N . THR A 1 214 ? 28.560 7.265 -8.838 1.00 91.88 214 THR A N 1
ATOM 1523 C CA . THR A 1 214 ? 28.635 5.810 -9.048 1.00 91.88 214 THR A CA 1
ATOM 1524 C C . THR A 1 214 ? 28.383 5.025 -7.750 1.00 91.88 214 THR A C 1
ATOM 1526 O O . THR A 1 214 ? 28.799 5.490 -6.687 1.00 91.88 214 THR A O 1
ATOM 1529 N N . PRO A 1 215 ? 27.762 3.825 -7.806 1.00 92.38 215 PRO A N 1
ATOM 1530 C CA . PRO A 1 215 ? 27.126 3.224 -8.983 1.00 92.38 215 PRO A CA 1
ATOM 1531 C C . PRO A 1 215 ? 25.998 4.098 -9.545 1.00 92.38 215 PRO A C 1
ATOM 1533 O O . PRO A 1 215 ? 25.299 4.781 -8.807 1.00 92.38 215 PRO A O 1
ATOM 1536 N N . ARG A 1 216 ? 25.874 4.109 -10.870 1.00 92.94 216 ARG A N 1
ATOM 1537 C CA . ARG A 1 216 ? 24.823 4.848 -11.565 1.00 92.94 216 ARG A CA 1
ATOM 1538 C C . ARG A 1 216 ? 23.530 4.041 -11.496 1.00 92.94 216 ARG A C 1
ATOM 1540 O O . ARG A 1 216 ? 23.594 2.822 -11.693 1.00 92.94 216 ARG A O 1
ATOM 1547 N N . SER A 1 217 ? 22.392 4.684 -11.242 1.00 96.25 217 SER A N 1
ATOM 1548 C CA . SER A 1 217 ? 21.100 4.010 -11.381 1.00 96.25 217 SER A CA 1
ATOM 1549 C C . SER A 1 217 ? 20.978 3.515 -12.815 1.00 96.25 217 SER A C 1
ATOM 1551 O O . SER A 1 217 ? 21.322 4.207 -13.771 1.00 96.25 217 SER A O 1
ATOM 1553 N N . HIS A 1 218 ? 20.621 2.250 -12.968 1.00 97.06 218 HIS A N 1
ATOM 1554 C CA . HIS A 1 218 ? 20.605 1.578 -14.255 1.00 97.06 218 HIS A CA 1
ATOM 1555 C C . HIS A 1 218 ? 19.561 0.450 -14.259 1.00 97.06 218 HIS A C 1
ATOM 1557 O O . HIS A 1 218 ? 19.913 -0.723 -14.475 1.00 97.06 218 HIS A O 1
ATOM 1563 N N . PRO A 1 219 ? 18.271 0.770 -14.043 1.00 97.56 219 PRO A N 1
ATOM 1564 C CA . PRO A 1 219 ? 17.208 -0.226 -14.065 1.00 97.56 219 PRO A CA 1
ATOM 1565 C C . PRO A 1 219 ? 17.142 -0.922 -15.430 1.00 97.56 219 PRO A C 1
ATOM 1567 O O . PRO A 1 219 ? 17.328 -0.313 -16.486 1.00 97.56 219 PRO A O 1
ATOM 1570 N N . ALA A 1 220 ? 16.888 -2.229 -15.426 1.00 98.12 220 ALA A N 1
ATOM 1571 C CA . ALA A 1 220 ? 16.641 -3.007 -16.637 1.00 98.12 220 ALA A CA 1
ATOM 1572 C C . ALA A 1 220 ? 15.168 -3.421 -16.695 1.00 98.12 220 ALA A C 1
ATOM 1574 O O . ALA A 1 220 ? 14.803 -4.490 -16.205 1.00 98.12 220 ALA A O 1
ATOM 1575 N N . PHE A 1 221 ? 14.320 -2.557 -17.249 1.00 98.56 221 PHE A N 1
ATOM 1576 C CA . PHE A 1 221 ? 12.864 -2.682 -17.218 1.00 98.56 221 PHE A CA 1
ATOM 1577 C C . PHE A 1 221 ? 12.309 -3.046 -18.592 1.00 98.56 221 PHE A C 1
ATOM 1579 O O . PHE A 1 221 ? 12.474 -2.325 -19.576 1.00 98.56 221 PHE A O 1
ATOM 1586 N N . TYR A 1 222 ? 11.665 -4.206 -18.677 1.00 98.69 222 TYR A N 1
ATOM 1587 C CA . TYR A 1 222 ? 11.092 -4.719 -19.916 1.00 98.69 222 TYR A CA 1
ATOM 1588 C C . TYR A 1 222 ? 9.611 -5.031 -19.746 1.00 98.69 222 TYR A C 1
ATOM 1590 O O . TYR A 1 222 ? 9.174 -5.446 -18.681 1.00 98.69 222 TYR A O 1
ATOM 1598 N N . SER A 1 223 ? 8.837 -4.940 -20.829 1.00 98.56 223 SER A N 1
ATOM 1599 C CA . SER A 1 223 ? 7.410 -5.315 -20.814 1.00 98.56 223 SER A CA 1
ATOM 1600 C C . SER A 1 223 ? 6.628 -4.498 -19.779 1.00 98.56 223 SER A C 1
ATOM 1602 O O . SER A 1 223 ? 6.073 -5.041 -18.830 1.00 98.56 223 SER A O 1
ATOM 1604 N N . PHE A 1 224 ? 6.624 -3.176 -19.940 1.00 98.81 224 PHE A N 1
ATOM 1605 C CA . PHE A 1 224 ? 5.941 -2.240 -19.046 1.00 98.81 224 PHE A CA 1
ATOM 1606 C C . PHE A 1 224 ? 4.858 -1.451 -19.788 1.00 98.81 224 PHE A C 1
ATOM 1608 O O . PHE A 1 224 ? 4.965 -1.223 -20.994 1.00 98.81 224 PHE A O 1
ATOM 1615 N N . THR A 1 225 ? 3.797 -1.056 -19.092 1.00 98.44 225 THR A N 1
ATOM 1616 C CA . THR A 1 225 ? 2.693 -0.261 -19.641 1.00 98.44 225 THR A CA 1
ATOM 1617 C C . THR A 1 225 ? 2.386 0.902 -18.713 1.00 98.44 225 THR A C 1
ATOM 1619 O O . THR A 1 225 ? 1.974 0.678 -17.580 1.00 98.44 225 THR A O 1
ATOM 1622 N N . LEU A 1 226 ? 2.574 2.118 -19.221 1.00 97.25 226 LEU A N 1
ATOM 1623 C CA . LEU A 1 226 ? 2.346 3.381 -18.523 1.00 97.25 226 LEU A CA 1
ATOM 1624 C C . LEU A 1 226 ? 1.157 4.077 -19.182 1.00 97.25 226 LEU A C 1
ATOM 1626 O O . LEU A 1 226 ? 1.148 4.259 -20.406 1.00 97.25 226 LEU A O 1
ATOM 1630 N N . ILE A 1 227 ? 0.138 4.392 -18.391 1.00 93.00 227 ILE A N 1
ATOM 1631 C CA . ILE A 1 227 ? -1.096 5.033 -18.842 1.00 93.00 227 ILE A CA 1
ATOM 1632 C C . ILE A 1 227 ? -1.254 6.343 -18.079 1.00 93.00 227 ILE A C 1
ATOM 1634 O O . ILE A 1 227 ? -1.366 6.327 -16.854 1.00 93.00 227 ILE A O 1
ATOM 1638 N N . GLY A 1 228 ? -1.298 7.453 -18.814 1.00 89.12 228 GLY A N 1
ATOM 1639 C CA . GLY A 1 228 ? -1.401 8.778 -18.208 1.00 89.12 228 GLY A CA 1
ATOM 1640 C C . GLY A 1 228 ? -2.782 9.093 -17.640 1.00 89.12 228 GLY A C 1
ATOM 1641 O O . GLY A 1 228 ? -3.780 8.486 -18.038 1.00 89.12 228 GLY A O 1
ATOM 1642 N N . GLY A 1 229 ? -2.843 10.085 -16.750 1.00 76.75 229 GLY A N 1
ATOM 1643 C CA . GLY A 1 229 ? -4.035 10.484 -15.988 1.00 76.75 229 GLY A CA 1
ATOM 1644 C C . GLY A 1 229 ? -5.139 11.184 -16.802 1.00 76.75 229 GLY A C 1
ATOM 1645 O O . GLY A 1 229 ? -6.223 11.480 -16.293 1.00 76.75 229 GLY A O 1
ATOM 1646 N N . GLY A 1 230 ? -4.900 11.452 -18.091 1.00 70.94 230 GLY A N 1
ATOM 1647 C CA . GLY A 1 230 ? -5.870 12.042 -19.021 1.00 70.94 230 GLY A CA 1
ATOM 1648 C C . GLY A 1 230 ? -5.972 13.573 -18.974 1.00 70.94 230 GLY A C 1
ATOM 1649 O O . GLY A 1 230 ? -5.220 14.260 -18.306 1.00 70.94 230 GLY A O 1
ATOM 1650 N N . THR A 1 231 ? -6.910 14.168 -19.716 1.00 64.19 231 THR A N 1
ATOM 1651 C CA . THR A 1 231 ? -6.914 15.626 -19.992 1.00 64.19 231 THR A CA 1
ATOM 1652 C C . THR A 1 231 ? -7.963 16.431 -19.196 1.00 64.19 231 THR A C 1
ATOM 1654 O O . THR A 1 231 ? -8.534 17.391 -19.717 1.00 64.19 231 THR A O 1
ATOM 1657 N N . GLY A 1 232 ? -8.297 16.015 -17.968 1.00 63.41 232 GLY A N 1
ATOM 1658 C CA . GLY A 1 232 ? -9.340 16.633 -17.125 1.00 63.41 232 GLY A CA 1
ATOM 1659 C C . GLY A 1 232 ? -8.893 17.867 -16.320 1.00 63.41 232 GLY A C 1
ATOM 1660 O O . GLY A 1 232 ? -7.716 18.196 -16.244 1.00 63.41 232 GLY A O 1
ATOM 1661 N N . THR A 1 233 ? -9.827 18.575 -15.671 1.00 63.78 233 THR A N 1
ATOM 1662 C CA . THR A 1 233 ? -9.475 19.635 -14.703 1.00 63.78 233 THR A CA 1
ATOM 1663 C C . THR A 1 233 ? -8.721 19.032 -13.516 1.00 63.78 233 THR A C 1
ATOM 1665 O O . THR A 1 233 ? -9.224 18.106 -12.889 1.00 63.78 233 THR A O 1
ATOM 1668 N N . GLY A 1 234 ? -7.541 19.573 -13.201 1.00 64.44 234 GLY A N 1
ATOM 1669 C CA . GLY A 1 234 ? -6.643 19.007 -12.189 1.00 64.44 234 GLY A CA 1
ATOM 1670 C C . GLY A 1 234 ? -5.665 17.965 -12.738 1.00 64.44 234 GLY A C 1
ATOM 1671 O O . GLY A 1 234 ? -4.847 17.483 -11.967 1.00 64.44 234 GLY A O 1
ATOM 1672 N N . ALA A 1 235 ? -5.728 17.660 -14.042 1.00 68.94 235 ALA A N 1
ATOM 1673 C CA . ALA A 1 235 ? -4.682 16.921 -14.733 1.00 68.94 235 ALA A CA 1
ATOM 1674 C C . ALA A 1 235 ? -3.355 17.685 -14.649 1.00 68.94 235 ALA A C 1
ATOM 1676 O O . ALA A 1 235 ? -3.317 18.866 -15.023 1.00 68.94 235 ALA A O 1
ATOM 1677 N N . ARG A 1 236 ? -2.279 17.034 -14.200 1.00 74.56 236 ARG A N 1
ATOM 1678 C CA . ARG A 1 236 ? -0.936 17.601 -14.347 1.00 74.56 236 ARG A CA 1
ATOM 1679 C C . ARG A 1 236 ? -0.584 17.716 -15.839 1.00 74.56 236 ARG A C 1
ATOM 1681 O O . ARG A 1 236 ? -1.143 17.027 -16.688 1.00 74.56 236 ARG A O 1
ATOM 1688 N N . ALA A 1 237 ? 0.302 18.645 -16.181 1.00 73.25 237 ALA A N 1
ATOM 1689 C CA . ALA A 1 237 ? 0.934 18.700 -17.494 1.00 73.25 237 ALA A CA 1
ATOM 1690 C C . ALA A 1 237 ? 2.365 18.167 -17.349 1.00 73.25 237 ALA A C 1
ATOM 1692 O O . ALA A 1 237 ? 3.158 18.792 -16.651 1.00 73.25 237 ALA A O 1
ATOM 1693 N N . GLY A 1 238 ? 2.676 17.035 -17.979 1.00 81.44 238 GLY A N 1
ATOM 1694 C CA . GLY A 1 238 ? 3.974 16.373 -17.841 1.00 81.44 238 GLY A CA 1
ATOM 1695 C C . GLY A 1 238 ? 4.152 15.187 -18.787 1.00 81.44 238 GLY A C 1
ATOM 1696 O O . GLY A 1 238 ? 3.316 14.918 -19.659 1.00 81.44 238 GLY A O 1
ATOM 1697 N N . GLU A 1 239 ? 5.278 14.512 -18.655 1.00 92.00 239 GLU A N 1
ATOM 1698 C CA . GLU A 1 239 ? 5.622 13.281 -19.357 1.00 92.00 239 GLU A CA 1
ATOM 1699 C C . GLU A 1 239 ? 5.268 12.034 -18.552 1.00 92.00 239 GLU A C 1
ATOM 1701 O O . GLU A 1 239 ? 5.073 12.094 -17.350 1.00 92.00 239 GLU A O 1
ATOM 1706 N N . LEU A 1 240 ? 5.211 10.881 -19.220 1.00 95.19 240 LEU A N 1
ATOM 1707 C CA . LEU A 1 240 ? 5.045 9.604 -18.519 1.00 95.19 240 LEU A CA 1
ATOM 1708 C C . LEU A 1 240 ? 6.349 9.115 -17.885 1.00 95.19 240 LEU A C 1
ATOM 1710 O O . LEU A 1 240 ? 6.312 8.325 -16.948 1.00 95.19 240 LEU A O 1
ATOM 1714 N N . MET A 1 241 ? 7.494 9.499 -18.446 1.00 96.12 241 MET A N 1
ATOM 1715 C CA . MET A 1 241 ? 8.801 9.053 -17.981 1.00 96.12 241 MET A CA 1
ATOM 1716 C C . MET A 1 241 ? 9.774 10.222 -17.947 1.00 96.12 241 MET A C 1
ATOM 1718 O O . MET A 1 241 ? 10.108 10.765 -19.005 1.00 96.12 241 MET A O 1
ATOM 1722 N N . ARG A 1 242 ? 10.270 10.554 -16.761 1.00 94.00 242 ARG A N 1
ATOM 1723 C CA . ARG A 1 242 ? 11.332 11.531 -16.562 1.00 94.00 242 ARG A CA 1
ATOM 1724 C C . ARG A 1 242 ? 12.650 10.803 -16.337 1.00 94.00 242 ARG A C 1
ATOM 1726 O O . ARG A 1 242 ? 12.736 9.844 -15.581 1.00 94.00 242 ARG A O 1
ATOM 1733 N N . VAL A 1 243 ? 13.661 11.197 -17.099 1.00 92.75 243 VAL A N 1
ATOM 1734 C CA . VAL A 1 243 ? 15.011 10.634 -17.048 1.00 92.75 243 VAL A CA 1
ATOM 1735 C C . VAL A 1 243 ? 15.942 11.776 -16.703 1.00 92.75 243 VAL A C 1
ATOM 1737 O O . VAL A 1 243 ? 16.195 12.631 -17.558 1.00 92.75 243 VAL A O 1
ATOM 1740 N N . ASN A 1 244 ? 16.435 11.794 -15.472 1.00 89.88 244 ASN A N 1
ATOM 1741 C CA . ASN A 1 244 ? 17.188 12.922 -14.954 1.00 89.88 244 ASN A CA 1
ATOM 1742 C C . ASN A 1 244 ? 18.549 12.482 -14.360 1.00 89.88 244 ASN A C 1
ATOM 1744 O O . ASN A 1 244 ? 18.949 11.313 -14.448 1.00 89.88 244 ASN A O 1
ATOM 1748 N N . ASP A 1 245 ? 19.303 13.456 -13.843 1.00 89.31 245 ASP A N 1
ATOM 1749 C CA . ASP A 1 245 ? 20.477 13.297 -12.978 1.00 89.31 245 ASP A CA 1
ATOM 1750 C C . ASP A 1 245 ? 21.498 12.228 -13.403 1.00 89.31 245 ASP A C 1
ATOM 1752 O O . ASP A 1 245 ? 22.073 11.458 -12.626 1.00 89.31 245 ASP A O 1
ATOM 1756 N N . GLY A 1 246 ? 21.737 12.178 -14.713 1.00 89.00 246 GLY A N 1
ATOM 1757 C CA . GLY A 1 246 ? 22.645 11.239 -15.349 1.00 89.00 246 GLY A CA 1
ATOM 1758 C C . GLY A 1 246 ? 22.281 9.772 -15.158 1.00 89.00 246 GLY A C 1
ATOM 1759 O O . GLY A 1 246 ? 23.168 8.925 -15.190 1.00 89.00 246 GLY A O 1
ATOM 1760 N N . THR A 1 247 ? 21.020 9.414 -14.983 1.00 91.69 247 THR A N 1
ATOM 1761 C CA . THR A 1 247 ? 20.640 8.008 -14.858 1.00 91.69 247 THR A CA 1
ATOM 1762 C C . THR A 1 247 ? 20.907 7.195 -16.136 1.00 91.69 247 THR A C 1
ATOM 1764 O O . THR A 1 247 ? 20.813 7.687 -17.262 1.00 91.69 247 THR A O 1
ATOM 1767 N N . GLY A 1 248 ? 21.256 5.919 -15.975 1.00 94.12 248 GLY A N 1
ATOM 1768 C CA . GLY A 1 248 ? 21.354 4.937 -17.055 1.00 94.12 248 GLY A CA 1
ATOM 1769 C C . GLY A 1 248 ? 20.095 4.073 -17.164 1.00 94.12 248 GLY A C 1
ATOM 1770 O O . GLY A 1 248 ? 19.073 4.334 -16.541 1.00 94.12 248 GLY A O 1
ATOM 1771 N N . GLY A 1 249 ? 20.153 2.984 -17.934 1.00 95.88 249 GLY A N 1
ATOM 1772 C CA . GLY A 1 249 ? 19.059 2.004 -17.929 1.00 95.88 249 GLY A CA 1
ATOM 1773 C C . GLY A 1 249 ? 18.916 1.165 -19.192 1.00 95.88 249 GLY A C 1
ATOM 1774 O O . GLY A 1 249 ? 19.643 1.327 -20.174 1.00 95.88 2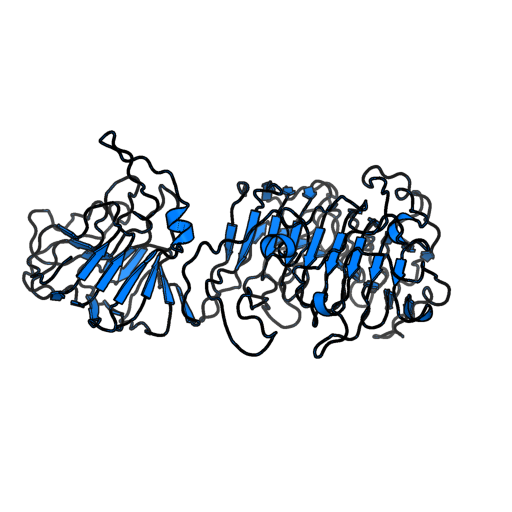49 GLY A O 1
ATOM 1775 N N . LYS A 1 250 ? 17.967 0.223 -19.166 1.00 97.81 250 LYS A N 1
ATOM 1776 C CA . LYS A 1 250 ? 17.526 -0.562 -20.329 1.00 97.81 250 LYS A CA 1
ATOM 1777 C C . LYS A 1 250 ? 16.007 -0.624 -20.348 1.00 97.81 250 LYS A C 1
ATOM 1779 O O . LYS A 1 250 ? 15.431 -1.257 -19.471 1.00 97.81 250 LYS A O 1
ATOM 1784 N N . PHE A 1 251 ? 15.395 -0.090 -21.398 1.00 98.44 251 PHE A N 1
ATOM 1785 C CA . PHE A 1 251 ? 13.942 -0.051 -21.545 1.00 98.44 251 PHE A CA 1
ATOM 1786 C C . PHE A 1 251 ? 13.514 -0.687 -22.867 1.00 98.44 251 PHE A C 1
ATOM 1788 O O . PHE A 1 251 ? 13.805 -0.155 -23.942 1.00 98.44 251 PHE A O 1
ATOM 1795 N N . GLY A 1 252 ? 12.830 -1.831 -22.803 1.00 98.31 252 GLY A N 1
ATOM 1796 C CA . GLY A 1 252 ? 12.393 -2.588 -23.984 1.00 98.31 252 GLY A CA 1
ATOM 1797 C C . GLY A 1 252 ? 10.993 -3.178 -23.839 1.00 98.31 252 GLY A C 1
ATOM 1798 O O . GLY A 1 252 ? 10.488 -3.373 -22.735 1.00 98.31 252 GLY A O 1
ATOM 1799 N N . ASN A 1 253 ? 10.340 -3.491 -24.959 1.00 98.38 253 ASN A N 1
ATOM 1800 C CA . ASN A 1 253 ? 8.951 -3.973 -24.983 1.00 98.38 253 ASN A CA 1
ATOM 1801 C C . ASN A 1 253 ? 7.947 -3.095 -24.197 1.00 98.38 253 ASN A C 1
ATOM 1803 O O . ASN A 1 253 ? 6.940 -3.608 -23.708 1.00 98.38 253 ASN A O 1
ATOM 1807 N N . GLY A 1 254 ? 8.210 -1.796 -24.065 1.00 98.31 254 GLY A N 1
ATOM 1808 C CA . GLY A 1 254 ? 7.384 -0.838 -23.334 1.00 98.31 254 GLY A CA 1
ATOM 1809 C C . GLY A 1 254 ? 6.210 -0.284 -24.143 1.00 98.31 254 GLY A C 1
ATOM 1810 O O . GLY A 1 254 ? 6.245 -0.245 -25.378 1.00 98.31 254 GLY A O 1
ATOM 1811 N N . ILE A 1 255 ? 5.178 0.162 -23.429 1.00 98.44 255 ILE A N 1
ATOM 1812 C CA . ILE A 1 255 ? 4.038 0.922 -23.944 1.00 98.44 255 ILE A CA 1
ATOM 1813 C C . ILE A 1 255 ? 3.849 2.158 -23.065 1.00 98.44 255 ILE A C 1
ATOM 1815 O O . ILE A 1 255 ? 3.622 2.024 -21.868 1.00 98.44 255 ILE A O 1
ATOM 1819 N N . LEU A 1 256 ? 3.894 3.337 -23.673 1.00 97.19 256 LEU A N 1
ATOM 1820 C CA . LEU A 1 256 ? 3.559 4.618 -23.063 1.00 97.19 256 LEU A CA 1
ATOM 1821 C C . LEU A 1 256 ? 2.328 5.148 -23.794 1.00 97.19 256 LEU A C 1
ATOM 1823 O O . LEU A 1 256 ? 2.390 5.393 -25.001 1.00 97.19 256 LEU A O 1
ATOM 1827 N N . ALA A 1 257 ? 1.200 5.262 -23.100 1.00 93.38 257 ALA A N 1
ATOM 1828 C CA . ALA A 1 257 ? -0.074 5.624 -23.705 1.00 93.38 257 ALA A CA 1
ATOM 1829 C C . ALA A 1 257 ? -0.751 6.768 -22.960 1.00 93.38 257 ALA A C 1
ATOM 1831 O O . ALA A 1 257 ? -0.717 6.840 -21.735 1.00 93.38 257 ALA A O 1
ATOM 1832 N N . HIS A 1 258 ? -1.411 7.637 -23.724 1.00 88.50 258 HIS A N 1
ATOM 1833 C CA . HIS A 1 258 ? -2.111 8.809 -23.198 1.00 88.50 258 HIS A CA 1
ATOM 1834 C C . HIS A 1 258 ? -1.246 9.728 -22.308 1.00 88.50 258 HIS A C 1
ATOM 1836 O O . HIS A 1 258 ? -1.737 10.166 -21.269 1.00 88.50 258 HIS A O 1
ATOM 1842 N N . PRO A 1 259 ? 0.008 10.053 -22.691 1.00 89.12 259 PRO A N 1
ATOM 1843 C CA . PRO A 1 259 ? 0.785 11.040 -21.950 1.00 89.12 259 PRO A CA 1
ATOM 1844 C C . PRO A 1 259 ? 0.067 12.390 -21.929 1.00 89.12 259 PRO A C 1
ATOM 1846 O O . PRO A 1 259 ? -0.587 12.772 -22.907 1.00 89.12 259 PRO A O 1
ATOM 1849 N N . HIS A 1 260 ? 0.250 13.139 -20.844 1.00 81.38 260 HIS A N 1
ATOM 1850 C CA . HIS A 1 260 ? -0.273 14.498 -20.726 1.00 81.38 260 HIS A CA 1
ATOM 1851 C C . HIS A 1 260 ? 0.394 15.456 -21.727 1.00 81.38 260 HIS A C 1
ATOM 1853 O O . HIS A 1 260 ? -0.289 16.270 -22.354 1.00 81.38 260 HIS A O 1
ATOM 1859 N N . LEU A 1 261 ? 1.714 15.337 -21.904 1.00 86.00 261 LEU A N 1
ATOM 1860 C CA . LEU A 1 261 ? 2.506 16.134 -22.839 1.00 86.00 261 LEU A CA 1
ATOM 1861 C C . LEU A 1 261 ? 3.446 15.266 -23.684 1.00 86.00 261 LEU A C 1
ATOM 1863 O O . LEU A 1 261 ? 3.242 15.165 -24.897 1.00 86.00 261 LEU A O 1
ATOM 1867 N N . ASN A 1 262 ? 4.451 14.639 -23.062 1.00 91.06 262 ASN A N 1
ATOM 1868 C CA . ASN A 1 262 ? 5.468 13.852 -23.765 1.00 91.06 262 ASN A CA 1
ATOM 1869 C C . ASN A 1 262 ? 5.497 12.391 -23.310 1.00 91.06 262 ASN A C 1
ATOM 1871 O O . ASN A 1 262 ? 5.054 12.056 -22.218 1.00 91.06 262 ASN A O 1
ATOM 1875 N N . GLY A 1 263 ? 6.044 11.506 -24.142 1.00 94.00 263 GLY A N 1
ATOM 1876 C CA . GLY A 1 263 ? 6.359 10.146 -23.705 1.00 94.00 263 GLY A CA 1
ATOM 1877 C C . GLY A 1 263 ? 7.478 10.151 -22.666 1.00 94.00 263 GLY A C 1
ATOM 1878 O O . GLY A 1 263 ? 7.259 9.758 -21.526 1.00 94.00 263 GLY A O 1
ATOM 1879 N N . VAL A 1 264 ? 8.657 10.621 -23.078 1.00 94.88 264 VAL A N 1
ATOM 1880 C CA . VAL A 1 264 ? 9.869 10.656 -22.250 1.00 94.88 264 VAL A CA 1
ATOM 1881 C C . VAL A 1 264 ? 10.483 12.056 -22.264 1.00 94.88 264 VAL A C 1
ATOM 1883 O O . VAL A 1 264 ? 10.660 12.630 -23.343 1.00 94.88 264 VAL A O 1
ATOM 1886 N N . LEU A 1 265 ? 10.847 12.585 -21.099 1.00 92.31 265 LEU A N 1
ATOM 1887 C CA . LEU A 1 265 ? 11.645 13.802 -20.941 1.00 92.31 265 LEU A CA 1
ATOM 1888 C C . LEU A 1 265 ? 13.052 13.438 -20.464 1.00 92.31 265 LEU A C 1
ATOM 1890 O O . LEU A 1 265 ? 13.204 12.626 -19.556 1.00 92.31 265 LEU A O 1
ATOM 1894 N N . PHE A 1 266 ? 14.073 14.058 -21.060 1.00 89.88 266 PHE A N 1
ATOM 1895 C CA . PHE A 1 266 ? 15.442 13.998 -20.545 1.00 89.88 266 PHE A CA 1
ATOM 1896 C C . PHE A 1 266 ? 15.861 15.330 -19.928 1.00 89.88 266 PHE A C 1
ATOM 1898 O O . PHE A 1 266 ? 15.685 16.387 -20.549 1.00 89.88 266 PHE A O 1
ATOM 1905 N N . GLU A 1 267 ? 16.491 15.249 -18.762 1.00 87.25 267 GLU A N 1
ATOM 1906 C CA . GLU A 1 267 ? 17.032 16.366 -17.989 1.00 87.25 267 GLU A CA 1
ATOM 1907 C C . GLU A 1 267 ? 18.405 16.001 -17.384 1.00 87.25 267 GLU A C 1
ATOM 1909 O O . GLU A 1 267 ? 18.739 14.828 -17.248 1.00 87.25 267 GLU A O 1
ATOM 1914 N N . ASP A 1 268 ? 19.245 17.007 -17.114 1.00 85.12 268 ASP A N 1
ATOM 1915 C CA . ASP A 1 268 ? 20.474 16.918 -16.304 1.00 85.12 268 ASP A CA 1
ATOM 1916 C C . ASP A 1 268 ? 21.367 15.680 -16.540 1.00 85.12 268 ASP A C 1
ATOM 1918 O O . ASP A 1 268 ? 21.813 14.969 -15.642 1.00 85.12 268 ASP A O 1
ATOM 1922 N N . CYS A 1 269 ? 21.682 15.448 -17.811 1.00 83.69 269 CYS A N 1
ATOM 1923 C CA . CYS A 1 269 ? 22.444 14.301 -18.281 1.00 83.69 269 CYS A CA 1
ATOM 1924 C C . CYS A 1 269 ? 23.894 14.236 -17.746 1.00 83.69 269 CYS A C 1
ATOM 1926 O O . CYS A 1 269 ? 24.634 15.222 -17.752 1.00 83.69 269 CYS A O 1
ATOM 1928 N N . GLY A 1 270 ? 24.349 13.024 -17.404 1.00 83.00 270 GLY A N 1
ATOM 1929 C CA . GLY A 1 270 ? 25.731 12.744 -16.996 1.00 83.00 270 GLY A CA 1
ATOM 1930 C C . GLY A 1 270 ? 26.733 13.036 -18.114 1.00 83.00 270 GLY A C 1
ATOM 1931 O O . GLY A 1 270 ? 26.479 12.739 -19.285 1.00 83.00 270 GLY A O 1
ATOM 1932 N N . SER A 1 271 ? 27.892 13.603 -17.768 1.00 82.62 271 SER A N 1
ATOM 1933 C CA . SER A 1 271 ? 28.824 14.167 -18.758 1.00 82.62 271 SER A CA 1
ATOM 1934 C C . SER A 1 271 ? 29.508 13.115 -19.635 1.00 82.62 271 SER A C 1
ATOM 1936 O O . SER A 1 271 ? 29.997 13.423 -20.725 1.00 82.62 271 SER A O 1
ATOM 1938 N N . THR A 1 272 ? 29.537 11.867 -19.167 1.00 81.00 272 THR A N 1
ATOM 1939 C CA . THR A 1 272 ? 30.178 10.735 -19.851 1.00 81.00 272 THR A CA 1
ATOM 1940 C C . THR A 1 272 ? 29.185 9.684 -20.348 1.00 81.00 272 THR A C 1
ATOM 1942 O O . THR A 1 272 ? 29.571 8.788 -21.100 1.00 81.00 272 THR A O 1
ATOM 1945 N N . LEU A 1 273 ? 27.907 9.803 -19.976 1.00 88.19 273 LEU A N 1
ATOM 1946 C CA . LEU A 1 273 ? 26.879 8.806 -20.244 1.00 88.19 273 LEU A CA 1
ATOM 1947 C C . LEU A 1 273 ? 26.539 8.723 -21.740 1.00 88.19 273 LEU A C 1
ATOM 1949 O O . LEU A 1 273 ? 26.329 9.735 -22.410 1.00 88.19 273 LEU A O 1
ATOM 1953 N N . SER A 1 274 ? 26.443 7.501 -22.270 1.00 89.75 274 SER A N 1
ATOM 1954 C CA . SER A 1 274 ? 26.018 7.279 -23.657 1.00 89.75 274 SER A CA 1
ATOM 1955 C C . SER A 1 274 ? 24.524 6.970 -23.765 1.00 89.75 274 SER A C 1
ATOM 1957 O O . SER A 1 274 ? 23.996 6.140 -23.033 1.00 89.75 274 SER A O 1
ATOM 1959 N N . TYR A 1 275 ? 23.848 7.586 -24.730 1.00 90.88 275 TYR A N 1
ATOM 1960 C CA . TYR A 1 275 ? 22.434 7.349 -25.018 1.00 90.88 275 TYR A CA 1
ATOM 1961 C C . TYR A 1 275 ? 22.311 6.576 -26.333 1.00 90.88 275 TYR A C 1
ATOM 1963 O O . TYR A 1 275 ? 22.798 7.028 -27.370 1.00 90.88 275 TYR A O 1
ATOM 1971 N N . THR A 1 276 ? 21.668 5.404 -26.314 1.00 93.31 276 THR A N 1
ATOM 1972 C CA . THR A 1 276 ? 21.593 4.516 -27.483 1.00 93.31 276 THR A CA 1
ATOM 1973 C C . THR A 1 276 ? 20.233 3.833 -27.668 1.00 93.31 276 THR A C 1
ATOM 1975 O O . THR A 1 276 ? 19.572 3.447 -26.710 1.00 93.31 276 THR A O 1
ATOM 1978 N N . GLN A 1 277 ? 19.851 3.587 -28.926 1.00 94.88 277 GLN A N 1
ATOM 1979 C CA . GLN A 1 277 ? 18.746 2.681 -29.288 1.00 94.88 277 GLN A CA 1
ATOM 1980 C C . GLN A 1 277 ? 19.235 1.312 -29.797 1.00 94.88 277 GLN A C 1
ATOM 1982 O O . GLN A 1 277 ? 18.448 0.468 -30.223 1.00 94.88 277 GLN A O 1
ATOM 1987 N N . THR A 1 278 ? 20.547 1.065 -29.740 1.00 94.81 278 THR A N 1
ATOM 1988 C CA . THR A 1 278 ? 21.168 -0.247 -29.970 1.00 94.81 278 THR A CA 1
ATOM 1989 C C . THR A 1 278 ? 21.693 -0.776 -28.646 1.00 94.81 278 THR A C 1
ATOM 1991 O O . THR A 1 278 ? 22.554 -0.138 -28.040 1.00 94.81 278 THR A O 1
ATOM 1994 N N . LEU A 1 279 ? 21.183 -1.929 -28.203 1.00 96.31 279 LEU A N 1
ATOM 1995 C CA . LEU A 1 279 ? 21.558 -2.511 -26.916 1.00 96.31 279 LEU A CA 1
ATOM 1996 C C . LEU A 1 279 ? 23.065 -2.818 -26.899 1.00 96.31 279 LEU A C 1
ATOM 1998 O O . LEU A 1 279 ? 23.524 -3.621 -27.719 1.00 96.31 279 LEU A O 1
ATOM 2002 N N . PRO A 1 280 ? 23.840 -2.217 -25.979 1.00 96.38 280 PRO A N 1
ATOM 2003 C CA . PRO A 1 280 ? 25.250 -2.544 -25.834 1.00 96.38 280 PRO A CA 1
ATOM 2004 C C . PRO A 1 280 ? 25.455 -3.994 -25.388 1.00 96.38 280 PRO A C 1
ATOM 2006 O O . PRO A 1 280 ? 24.643 -4.554 -24.650 1.00 96.38 280 PRO A O 1
ATOM 2009 N N . ALA A 1 281 ? 26.575 -4.589 -25.804 1.00 94.38 281 ALA A N 1
ATOM 2010 C CA . ALA A 1 281 ? 26.969 -5.919 -25.350 1.00 94.38 281 ALA A CA 1
ATOM 2011 C C . ALA A 1 281 ? 27.150 -5.955 -23.822 1.00 94.38 281 ALA A C 1
ATOM 2013 O O . ALA A 1 281 ? 27.573 -4.970 -23.218 1.00 94.38 281 ALA A O 1
ATOM 2014 N N . ALA A 1 282 ? 26.930 -7.120 -23.206 1.00 92.19 282 ALA A N 1
ATOM 2015 C CA . ALA A 1 282 ? 27.058 -7.316 -21.756 1.00 92.19 282 ALA A CA 1
ATOM 2016 C C . ALA A 1 282 ? 28.424 -6.915 -21.162 1.00 92.19 282 ALA A C 1
ATOM 2018 O O . ALA A 1 282 ? 28.519 -6.673 -19.965 1.00 92.19 282 ALA A O 1
ATOM 2019 N N . SER A 1 283 ? 29.481 -6.852 -21.980 1.00 90.19 283 SER A N 1
ATOM 2020 C CA . SER A 1 283 ? 30.819 -6.418 -21.565 1.00 90.19 283 SER A CA 1
ATOM 2021 C C . SER A 1 283 ? 30.953 -4.905 -21.361 1.00 90.19 283 SER A C 1
ATOM 2023 O O . SER A 1 283 ? 31.981 -4.457 -20.859 1.00 90.19 283 SER A O 1
ATOM 2025 N N . VAL A 1 284 ? 29.975 -4.107 -21.800 1.00 92.56 284 VAL A N 1
ATOM 2026 C CA . VAL A 1 284 ? 29.985 -2.649 -21.632 1.00 92.56 284 VAL A CA 1
ATOM 2027 C C . VAL A 1 284 ? 29.567 -2.300 -20.206 1.00 92.56 284 VAL A C 1
ATOM 2029 O O . VAL A 1 284 ? 28.530 -2.754 -19.725 1.00 92.56 284 VAL A O 1
ATOM 2032 N N . SER A 1 285 ? 30.391 -1.487 -19.544 1.00 90.69 285 SER A N 1
ATOM 2033 C CA . SER A 1 285 ? 30.149 -0.999 -18.185 1.00 90.69 285 SER A CA 1
ATOM 2034 C C . SER A 1 285 ? 28.828 -0.233 -18.099 1.00 90.69 285 SER A C 1
ATOM 2036 O O . SER A 1 285 ? 28.557 0.633 -18.930 1.00 90.69 285 SER A O 1
ATOM 2038 N N . ILE A 1 286 ? 28.027 -0.546 -17.079 1.00 92.12 286 ILE A N 1
ATOM 2039 C CA . ILE A 1 286 ? 26.772 0.156 -16.767 1.00 92.12 286 ILE A CA 1
ATOM 2040 C C . ILE A 1 286 ? 26.989 1.369 -15.852 1.00 92.12 286 ILE A C 1
ATOM 2042 O O . ILE A 1 286 ? 26.114 2.219 -15.760 1.00 92.12 286 ILE A O 1
ATOM 2046 N N . SER A 1 287 ? 28.146 1.461 -15.188 1.00 84.75 287 SER A N 1
ATOM 2047 C CA . SER A 1 287 ? 28.404 2.453 -14.138 1.00 84.75 287 SER A CA 1
ATOM 2048 C C . SER A 1 287 ? 29.404 3.538 -14.532 1.00 84.75 287 SER A C 1
ATOM 2050 O O . SER A 1 287 ? 29.276 4.656 -14.059 1.00 84.75 287 SER A O 1
ATOM 2052 N N . ASP A 1 288 ? 30.392 3.229 -15.374 1.00 84.75 288 ASP A N 1
ATOM 2053 C CA . ASP A 1 288 ? 31.409 4.198 -15.813 1.00 84.75 288 ASP A CA 1
ATOM 2054 C C . ASP A 1 288 ? 32.021 3.757 -17.160 1.00 84.75 288 ASP A C 1
ATOM 2056 O O . ASP A 1 288 ? 32.649 2.689 -17.209 1.00 84.75 288 ASP A O 1
ATOM 2060 N N . PRO A 1 289 ? 31.779 4.481 -18.273 1.00 83.25 289 PRO A N 1
ATOM 2061 C CA . PRO A 1 289 ? 30.982 5.716 -18.360 1.00 83.25 289 PRO A CA 1
ATOM 2062 C C . PRO A 1 289 ? 29.455 5.494 -18.249 1.00 83.25 289 PRO A C 1
ATOM 2064 O O . PRO A 1 289 ? 28.698 6.430 -17.999 1.00 83.25 289 PRO A O 1
ATOM 2067 N N . GLY A 1 290 ? 28.992 4.245 -18.394 1.00 91.06 290 GLY A N 1
ATOM 2068 C CA . GLY A 1 290 ? 27.574 3.867 -18.362 1.00 91.06 290 GLY A CA 1
ATOM 2069 C C . GLY A 1 290 ? 26.836 4.069 -19.693 1.00 91.06 290 GLY A C 1
ATOM 2070 O O . GLY A 1 290 ? 27.388 4.578 -20.677 1.00 91.06 290 GLY A O 1
ATOM 2071 N N . TYR A 1 291 ? 25.563 3.664 -19.736 1.00 94.19 291 TYR A N 1
ATOM 2072 C CA . TYR A 1 291 ? 24.664 3.957 -20.856 1.00 94.19 291 TYR A CA 1
ATOM 2073 C C . TYR A 1 291 ? 23.189 4.014 -20.446 1.00 94.19 291 TYR A C 1
ATOM 2075 O O . TYR A 1 291 ? 22.784 3.419 -19.451 1.00 94.19 291 TYR A O 1
ATOM 2083 N N . LEU A 1 292 ? 22.376 4.670 -21.270 1.00 94.56 292 LEU A N 1
ATOM 2084 C CA . LEU A 1 292 ? 20.927 4.530 -21.282 1.00 94.56 292 LEU A CA 1
ATOM 2085 C C . LEU A 1 292 ? 20.495 3.948 -22.628 1.00 94.56 292 LEU A C 1
ATOM 2087 O O . LEU A 1 292 ? 20.699 4.543 -23.690 1.00 94.56 292 LEU A O 1
ATOM 2091 N N . TYR A 1 293 ? 19.923 2.748 -22.576 1.00 96.62 293 TYR A N 1
ATOM 2092 C CA . TYR A 1 293 ? 19.336 2.062 -23.716 1.00 96.62 293 TYR A CA 1
ATOM 2093 C C . TYR A 1 293 ? 17.814 2.190 -23.691 1.00 96.62 293 TYR A C 1
ATOM 2095 O O . TYR A 1 293 ? 17.165 1.702 -22.765 1.00 96.62 293 TYR A O 1
ATOM 2103 N N . PHE A 1 294 ? 17.245 2.752 -24.753 1.00 97.06 294 PHE A N 1
ATOM 2104 C CA . PHE A 1 294 ? 15.800 2.782 -24.964 1.00 97.06 294 PHE A CA 1
ATOM 2105 C C . PHE A 1 294 ? 15.472 2.200 -26.336 1.00 97.06 294 PHE A C 1
ATOM 2107 O O . PHE A 1 294 ? 15.921 2.704 -27.366 1.00 97.06 294 PHE A O 1
ATOM 2114 N N . SER A 1 295 ? 14.707 1.114 -26.367 1.00 98.00 295 SER A N 1
ATOM 2115 C CA . SER A 1 295 ? 14.391 0.440 -27.621 1.00 98.00 295 SER A CA 1
ATOM 2116 C C . SER A 1 295 ? 13.511 1.299 -28.528 1.00 98.00 295 SER A C 1
ATOM 2118 O O . SER A 1 295 ? 12.447 1.767 -28.123 1.00 98.00 295 SER A O 1
ATOM 2120 N N . ALA A 1 296 ? 13.884 1.391 -29.807 1.00 97.25 296 ALA A N 1
ATOM 2121 C CA . ALA A 1 296 ? 13.022 1.959 -30.844 1.00 97.25 296 ALA A CA 1
ATOM 2122 C C . ALA A 1 296 ? 11.739 1.132 -31.075 1.00 97.25 296 ALA A C 1
ATOM 2124 O O . ALA A 1 296 ? 10.792 1.607 -31.702 1.00 97.25 296 ALA A O 1
ATOM 2125 N N . ASN A 1 297 ? 11.690 -0.110 -30.572 1.00 97.81 297 ASN A N 1
ATOM 2126 C CA . ASN A 1 297 ? 10.506 -0.961 -30.650 1.00 97.81 297 ASN A CA 1
ATOM 2127 C C . ASN A 1 297 ? 9.445 -0.612 -29.595 1.00 97.81 297 ASN A C 1
ATOM 2129 O O . ASN A 1 297 ? 8.319 -1.105 -29.718 1.00 97.81 297 ASN A O 1
ATOM 2133 N N . ASN A 1 298 ? 9.758 0.204 -28.584 1.00 98.44 298 ASN A N 1
ATOM 2134 C CA . ASN A 1 298 ? 8.764 0.676 -27.618 1.00 98.44 298 ASN A CA 1
ATOM 2135 C C . ASN A 1 298 ? 7.639 1.434 -28.340 1.00 98.44 298 ASN A C 1
ATOM 2137 O O . ASN A 1 298 ? 7.872 2.066 -29.372 1.00 98.44 298 ASN A O 1
ATOM 2141 N N . ILE A 1 299 ? 6.413 1.342 -27.822 1.00 98.25 299 ILE A N 1
ATOM 2142 C CA . ILE A 1 299 ? 5.267 2.098 -28.341 1.00 98.25 299 ILE A CA 1
ATOM 2143 C C . ILE A 1 299 ? 5.103 3.351 -27.492 1.00 98.25 299 ILE A C 1
ATOM 2145 O O . ILE A 1 299 ? 5.002 3.245 -26.273 1.00 98.25 299 ILE A O 1
ATOM 2149 N N . ILE A 1 300 ? 5.048 4.513 -28.139 1.00 96.44 300 ILE A N 1
ATOM 2150 C CA . ILE A 1 300 ? 4.715 5.785 -27.496 1.00 96.44 300 ILE A CA 1
ATOM 2151 C C . ILE A 1 300 ? 3.555 6.406 -28.279 1.00 96.44 300 ILE A C 1
ATOM 2153 O O . ILE A 1 300 ? 3.734 6.874 -29.410 1.00 96.44 300 ILE A O 1
ATOM 2157 N N . ASP A 1 301 ? 2.365 6.358 -27.683 1.00 93.50 301 ASP A N 1
ATOM 2158 C CA . ASP A 1 301 ? 1.102 6.828 -28.257 1.00 93.50 301 ASP A CA 1
ATOM 2159 C C . ASP A 1 301 ? 0.827 8.278 -27.848 1.00 93.50 301 ASP A C 1
ATOM 2161 O O . ASP A 1 301 ? 0.051 8.572 -26.938 1.00 93.50 301 ASP A O 1
ATOM 2165 N N . THR A 1 302 ? 1.539 9.187 -28.508 1.00 90.06 302 THR A N 1
ATOM 2166 C CA . THR A 1 302 ? 1.423 10.641 -28.359 1.00 90.06 302 THR A CA 1
ATOM 2167 C C . THR A 1 302 ? 0.626 11.262 -29.504 1.00 90.06 302 THR A C 1
ATOM 2169 O O . THR A 1 302 ? 0.491 10.689 -30.585 1.00 90.06 302 THR A O 1
ATOM 2172 N N . ALA A 1 303 ? 0.165 12.504 -29.316 1.00 86.69 303 ALA A N 1
ATOM 2173 C CA . ALA A 1 303 ? -0.525 13.260 -30.366 1.00 86.69 303 ALA A CA 1
ATOM 2174 C C . ALA A 1 303 ? 0.347 13.509 -31.614 1.00 86.69 303 ALA A C 1
ATOM 2176 O O . ALA A 1 303 ? -0.167 13.585 -32.731 1.00 86.69 303 ALA A O 1
ATOM 2177 N N . THR A 1 304 ? 1.665 13.648 -31.437 1.00 88.94 304 THR A N 1
ATOM 2178 C CA . THR A 1 304 ? 2.628 13.804 -32.535 1.00 88.94 304 THR A CA 1
ATOM 2179 C C . THR A 1 304 ? 3.892 12.993 -32.272 1.00 88.94 304 THR A C 1
ATOM 2181 O O . THR A 1 304 ? 4.267 12.785 -31.118 1.00 88.94 304 THR A O 1
ATOM 2184 N N . ALA A 1 305 ? 4.594 12.592 -33.336 1.00 89.00 305 ALA A N 1
ATOM 2185 C CA . ALA A 1 305 ? 5.895 11.932 -33.214 1.00 89.00 305 ALA A CA 1
ATOM 2186 C C . ALA A 1 305 ? 6.931 12.805 -32.476 1.00 89.00 305 ALA A C 1
ATOM 2188 O O . ALA A 1 305 ? 7.740 12.286 -31.719 1.00 89.00 305 ALA A O 1
ATOM 2189 N N . ALA A 1 306 ? 6.863 14.133 -32.631 1.00 88.38 306 ALA A N 1
ATOM 2190 C CA . ALA A 1 306 ? 7.752 15.068 -31.940 1.00 88.38 306 ALA A CA 1
ATOM 2191 C C . ALA 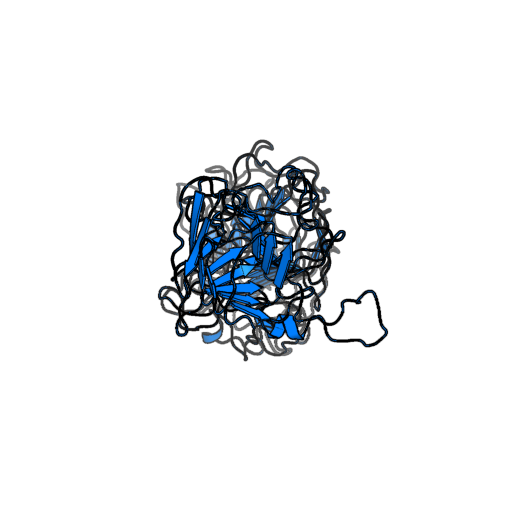A 1 306 ? 7.523 15.116 -30.418 1.00 88.38 306 ALA A C 1
ATOM 2193 O O . ALA A 1 306 ? 8.411 15.529 -29.690 1.00 88.38 306 ALA A O 1
ATOM 2194 N N . SER A 1 307 ? 6.356 14.681 -29.935 1.00 90.50 307 SER A N 1
ATOM 2195 C CA . SER A 1 307 ? 6.045 14.591 -28.501 1.00 90.50 307 SER A CA 1
ATOM 2196 C C . SER A 1 307 ? 6.496 13.264 -27.879 1.00 90.50 307 SER A C 1
ATOM 2198 O O . SER A 1 307 ? 6.265 13.030 -26.698 1.00 90.50 307 SER A O 1
ATOM 2200 N N . GLN A 1 308 ? 7.093 12.344 -28.646 1.00 93.25 308 GLN A N 1
ATOM 2201 C CA . GLN A 1 308 ? 7.563 11.075 -28.081 1.00 93.25 308 GLN A CA 1
ATOM 2202 C C . GLN A 1 308 ? 8.738 11.283 -27.123 1.00 93.25 308 GLN A C 1
ATOM 2204 O O . GLN A 1 308 ? 8.782 10.645 -26.072 1.00 93.25 308 GLN A O 1
ATOM 2209 N N . PHE A 1 309 ? 9.640 12.201 -27.471 1.00 93.00 309 PHE A N 1
ATOM 2210 C CA . PHE A 1 309 ? 10.819 12.541 -26.689 1.00 93.00 309 PHE A CA 1
ATOM 2211 C C . PHE A 1 309 ? 10.943 14.056 -26.580 1.00 93.00 309 PHE A C 1
ATOM 2213 O O . PHE A 1 309 ? 10.798 14.763 -27.577 1.00 93.00 309 PHE A O 1
ATOM 2220 N N . ALA A 1 310 ? 11.248 14.541 -25.385 1.00 89.75 310 ALA A N 1
ATOM 2221 C CA . ALA A 1 310 ? 11.503 15.945 -25.119 1.00 89.75 310 ALA A CA 1
ATOM 2222 C C . ALA A 1 310 ? 12.822 16.129 -24.362 1.00 89.75 310 ALA A C 1
ATOM 2224 O O . ALA A 1 310 ? 13.338 15.209 -23.726 1.00 89.75 310 ALA A O 1
ATOM 2225 N N . LEU A 1 311 ? 13.358 17.344 -24.442 1.00 87.38 311 LEU A N 1
ATOM 2226 C CA . LEU A 1 311 ? 14.528 17.782 -23.689 1.00 87.38 311 LEU A CA 1
ATOM 2227 C C . LEU A 1 311 ? 14.108 18.938 -22.799 1.00 87.38 311 LEU A C 1
ATOM 2229 O O . LEU A 1 311 ? 13.561 19.929 -23.297 1.00 87.38 311 LEU A O 1
ATOM 2233 N N . PHE A 1 312 ? 14.407 18.838 -21.511 1.00 82.69 312 PHE A N 1
ATOM 2234 C CA . PHE A 1 312 ? 14.356 19.998 -20.644 1.00 82.69 312 PHE A CA 1
ATOM 2235 C C . PHE A 1 312 ? 15.663 20.776 -20.786 1.00 82.69 312 PHE A C 1
ATOM 2237 O O . PHE A 1 312 ? 16.762 20.230 -20.661 1.00 82.69 312 PHE A O 1
ATOM 2244 N N . ALA A 1 313 ? 15.561 22.065 -21.108 1.00 64.25 313 ALA A N 1
ATOM 2245 C CA . ALA A 1 313 ? 16.725 22.927 -21.255 1.00 64.25 313 ALA A CA 1
ATOM 2246 C C . ALA A 1 313 ? 17.258 23.325 -19.868 1.00 64.25 313 ALA A C 1
ATOM 2248 O O . ALA A 1 313 ? 16.959 24.418 -19.399 1.00 64.25 313 ALA A O 1
ATOM 2249 N N . GLY A 1 314 ? 18.021 22.415 -19.250 1.00 56.06 314 GLY A N 1
ATOM 2250 C CA . GLY A 1 314 ? 18.886 22.591 -18.078 1.00 56.06 314 GLY A CA 1
ATOM 2251 C C . GLY A 1 314 ? 18.417 23.601 -17.030 1.00 56.06 314 GLY A C 1
ATOM 2252 O O . GLY A 1 314 ? 18.737 24.793 -17.112 1.00 56.06 314 GLY A O 1
ATOM 2253 N N . GLY A 1 315 ? 17.762 23.107 -15.979 1.00 55.66 315 GLY A N 1
ATOM 2254 C CA . GLY A 1 315 ? 17.831 23.767 -14.680 1.00 55.66 315 GLY A CA 1
ATOM 2255 C C . GLY A 1 315 ? 19.275 23.766 -14.155 1.00 55.66 315 GLY A C 1
ATOM 2256 O O . GLY A 1 315 ? 20.150 23.066 -14.652 1.00 55.66 315 GLY A O 1
ATOM 2257 N N . SER A 1 316 ? 19.577 24.602 -13.162 1.00 54.97 316 SER A N 1
ATOM 2258 C CA . SER A 1 316 ? 20.771 24.427 -12.305 1.00 54.97 316 SER A CA 1
ATOM 2259 C C . SER A 1 316 ? 22.180 24.539 -12.936 1.00 54.97 316 SER A C 1
ATOM 2261 O O . SER A 1 316 ? 23.168 24.346 -12.231 1.00 54.97 316 SER A O 1
ATOM 2263 N N . GLY A 1 317 ? 22.332 24.922 -14.210 1.00 58.59 317 GLY A N 1
ATOM 2264 C CA . GLY A 1 317 ? 23.655 25.123 -14.835 1.00 58.59 317 GLY A CA 1
ATOM 2265 C C . GLY A 1 317 ? 24.388 23.833 -15.231 1.00 58.59 317 GLY A C 1
ATOM 2266 O O . GLY A 1 317 ? 25.604 23.864 -15.443 1.00 58.59 317 GLY A O 1
ATOM 2267 N N . VAL A 1 318 ? 23.655 22.722 -15.338 1.00 65.06 318 VAL A N 1
ATOM 2268 C CA . VAL A 1 318 ? 24.132 21.407 -15.792 1.00 65.06 318 VAL A CA 1
ATOM 2269 C C . VAL A 1 318 ? 24.087 21.323 -17.329 1.00 65.06 318 VAL A C 1
ATOM 2271 O O . VAL A 1 318 ? 23.364 22.069 -17.993 1.00 65.06 318 VAL A O 1
ATOM 2274 N N . ALA A 1 319 ? 24.932 20.475 -17.928 1.00 64.12 319 ALA A N 1
ATOM 2275 C CA . ALA A 1 319 ? 25.005 20.317 -19.379 1.00 64.12 319 ALA A CA 1
ATOM 2276 C C . ALA A 1 319 ? 23.695 19.746 -19.950 1.00 64.12 319 ALA A C 1
ATOM 2278 O O . ALA A 1 319 ? 23.172 18.753 -19.455 1.00 64.12 319 ALA A O 1
ATOM 2279 N N . ALA A 1 320 ? 23.197 20.355 -21.029 1.00 63.88 320 ALA A N 1
ATOM 2280 C CA . ALA A 1 320 ? 21.972 19.911 -21.680 1.00 63.88 320 ALA A CA 1
ATOM 2281 C C . ALA A 1 320 ? 22.105 18.492 -22.253 1.00 63.88 320 ALA A C 1
ATOM 2283 O O . ALA A 1 320 ? 23.102 18.134 -22.889 1.00 63.88 320 ALA A O 1
ATOM 2284 N N . CYS A 1 321 ? 21.038 17.721 -22.088 1.00 72.94 321 CYS A N 1
ATOM 2285 C CA . CYS A 1 321 ? 20.833 16.450 -22.756 1.00 72.94 321 CYS A CA 1
ATOM 2286 C C . CYS A 1 321 ? 20.807 16.624 -24.287 1.00 72.94 321 CYS A C 1
ATOM 2288 O O . CYS A 1 321 ? 20.223 17.573 -24.803 1.00 72.94 321 CYS A O 1
ATOM 2290 N N . THR A 1 322 ? 21.419 15.695 -25.029 1.00 70.06 322 THR A N 1
ATOM 2291 C CA . THR A 1 322 ? 21.333 15.620 -26.506 1.00 70.06 322 THR A CA 1
ATOM 2292 C C . THR A 1 322 ? 20.686 14.348 -27.112 1.00 70.06 322 THR A C 1
ATOM 2294 O O . THR A 1 322 ? 20.743 14.204 -28.335 1.00 70.06 322 THR A O 1
ATOM 2297 N N . PRO A 1 323 ? 20.052 13.411 -26.365 1.00 71.50 323 PRO A N 1
ATOM 2298 C CA . PRO A 1 323 ? 19.567 12.157 -26.951 1.00 71.50 323 PRO A CA 1
ATOM 2299 C C . PRO A 1 323 ? 18.262 12.268 -27.758 1.00 71.50 323 PRO A C 1
ATOM 2301 O O . PRO A 1 323 ? 18.110 11.557 -28.751 1.00 71.50 323 PRO A O 1
ATOM 2304 N N . ALA A 1 324 ? 17.327 13.142 -27.369 1.00 64.81 324 ALA A N 1
ATOM 2305 C CA . ALA A 1 324 ? 15.947 13.108 -27.869 1.00 64.81 324 ALA A CA 1
ATOM 2306 C C . ALA A 1 324 ? 15.797 13.437 -29.365 1.00 64.81 324 ALA A C 1
ATOM 2308 O O . ALA A 1 324 ? 14.958 12.840 -30.033 1.00 64.81 324 ALA A O 1
ATOM 2309 N N . ASP A 1 325 ? 16.620 14.337 -29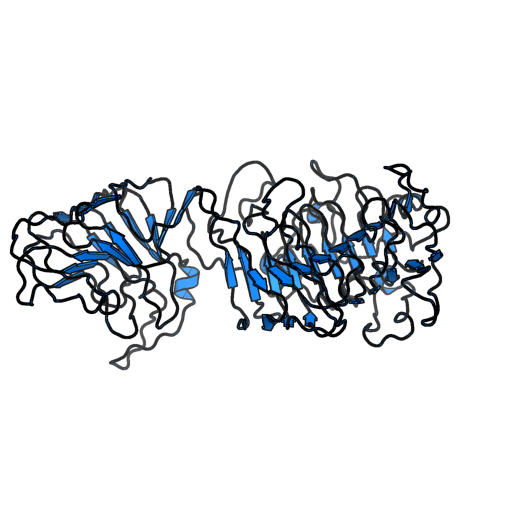.913 1.00 67.69 325 ASP A N 1
ATOM 2310 C CA . ASP A 1 325 ? 16.412 14.907 -31.257 1.00 67.69 325 ASP A CA 1
ATOM 2311 C C . ASP A 1 325 ? 16.512 13.882 -32.405 1.00 67.69 325 ASP A C 1
ATOM 2313 O O . ASP A 1 325 ? 16.102 14.160 -33.533 1.00 67.69 325 ASP A O 1
ATOM 2317 N N . THR A 1 326 ? 17.074 12.696 -32.146 1.00 77.25 326 THR A N 1
ATOM 2318 C CA . THR A 1 326 ? 17.279 11.641 -33.159 1.00 77.25 326 THR A CA 1
ATOM 2319 C C . THR A 1 326 ? 16.588 10.322 -32.830 1.00 77.25 326 THR A C 1
ATOM 2321 O O . THR A 1 326 ? 16.623 9.391 -33.639 1.00 77.25 326 THR A O 1
ATOM 2324 N N . TRP A 1 327 ? 15.976 10.219 -31.653 1.00 90.81 327 TRP A N 1
ATOM 2325 C CA . TRP A 1 327 ? 15.347 8.989 -31.195 1.00 90.81 327 TRP A CA 1
ATOM 2326 C C . TRP A 1 327 ? 13.959 8.821 -31.790 1.00 90.81 327 TRP A C 1
ATOM 2328 O O . TRP A 1 327 ? 13.217 9.775 -32.007 1.00 90.81 327 TRP A O 1
ATOM 2338 N N . THR A 1 328 ? 13.605 7.568 -32.057 1.00 92.25 328 THR A N 1
ATOM 2339 C CA . THR A 1 328 ? 12.277 7.210 -32.558 1.00 92.25 328 THR A CA 1
ATOM 2340 C C . THR A 1 328 ? 11.684 6.095 -31.717 1.00 92.25 328 THR A C 1
ATOM 2342 O O . THR A 1 328 ? 12.410 5.277 -31.154 1.00 92.25 328 THR A O 1
ATOM 2345 N N . ALA A 1 329 ? 10.361 6.067 -31.628 1.00 96.19 329 ALA A N 1
ATOM 2346 C CA . ALA A 1 329 ? 9.603 4.961 -31.067 1.00 96.19 329 ALA A CA 1
ATOM 2347 C C . ALA A 1 329 ? 8.447 4.625 -32.012 1.00 96.19 329 ALA A C 1
ATOM 2349 O O . ALA A 1 329 ? 8.045 5.442 -32.848 1.00 96.19 329 ALA A O 1
ATOM 2350 N N . VAL A 1 330 ? 7.876 3.429 -31.881 1.00 97.25 330 VAL A N 1
ATOM 2351 C CA . VAL A 1 330 ? 6.671 3.063 -32.630 1.00 97.25 330 VAL A CA 1
ATOM 2352 C C . VAL A 1 330 ? 5.549 4.028 -32.240 1.00 97.25 330 VAL A C 1
ATOM 2354 O O . VAL A 1 330 ? 5.151 4.091 -31.079 1.00 97.25 330 VAL A O 1
ATOM 2357 N N . SER A 1 331 ? 5.058 4.799 -33.210 1.00 94.06 331 SER A N 1
ATOM 2358 C CA . SER A 1 331 ? 3.990 5.780 -33.006 1.00 94.06 331 SER A CA 1
ATOM 2359 C C . SER A 1 331 ? 2.620 5.168 -33.297 1.00 94.06 331 SER A C 1
ATOM 2361 O O . SER A 1 331 ? 2.435 4.503 -34.322 1.00 94.06 331 SER A O 1
ATOM 2363 N N . GLY A 1 332 ? 1.663 5.425 -32.406 1.00 89.25 332 GLY A N 1
ATOM 2364 C CA . GLY A 1 332 ? 0.251 5.091 -32.571 1.00 89.25 332 GLY A CA 1
ATOM 2365 C C . GLY A 1 332 ? -0.306 4.164 -31.494 1.00 89.25 332 GLY A C 1
ATOM 2366 O O . GLY A 1 332 ? 0.427 3.582 -30.693 1.00 89.25 332 GLY A O 1
ATOM 2367 N N . ALA A 1 333 ? -1.631 4.005 -31.528 1.00 91.50 333 ALA A N 1
ATOM 2368 C CA . ALA A 1 333 ? -2.390 3.301 -30.507 1.00 91.50 333 ALA A CA 1
ATOM 2369 C C . ALA A 1 333 ? -1.872 1.868 -30.264 1.00 91.50 333 ALA A C 1
ATOM 2371 O O . ALA A 1 333 ? -1.811 1.066 -31.206 1.00 91.50 333 ALA A O 1
ATOM 2372 N N . PRO A 1 334 ? -1.597 1.472 -29.006 1.00 93.94 334 PRO A N 1
ATOM 2373 C CA . PRO A 1 334 ? -1.100 0.129 -28.696 1.00 93.94 334 PRO A CA 1
ATOM 2374 C C . PRO A 1 334 ? -2.104 -0.978 -29.049 1.00 93.94 334 PRO A C 1
ATOM 2376 O O . PRO A 1 334 ? -1.719 -2.125 -29.297 1.00 93.94 334 PRO A O 1
ATOM 2379 N N . GLY A 1 335 ? -3.390 -0.616 -29.116 1.00 94.75 335 GLY A N 1
ATOM 2380 C CA . GLY A 1 335 ? -4.506 -1.507 -29.404 1.00 94.75 335 GLY A CA 1
ATOM 2381 C C . GLY A 1 335 ? -5.032 -2.200 -28.154 1.00 94.75 335 GLY A C 1
ATOM 2382 O O . GLY A 1 335 ? -5.191 -3.413 -28.178 1.00 94.75 335 GLY A O 1
ATOM 2383 N N . PHE A 1 336 ? -5.274 -1.464 -27.068 1.00 94.12 336 PHE A N 1
ATOM 2384 C CA . PHE A 1 336 ? -5.946 -2.007 -25.886 1.00 94.12 336 PHE A CA 1
ATOM 2385 C C . PHE A 1 336 ? -7.386 -2.438 -26.196 1.00 94.12 336 PHE A C 1
ATOM 2387 O O . PHE A 1 336 ? -8.019 -1.899 -27.105 1.00 94.12 336 PHE A O 1
ATOM 2394 N N . VAL A 1 337 ? -7.916 -3.395 -25.428 1.00 91.75 337 VAL A N 1
ATOM 2395 C CA . VAL A 1 337 ? -9.314 -3.837 -25.543 1.00 91.75 337 VAL A CA 1
ATOM 2396 C C . VAL A 1 337 ? -10.272 -2.694 -25.205 1.00 91.75 337 VAL A C 1
ATOM 2398 O O . VAL A 1 337 ? -11.209 -2.454 -25.964 1.00 91.75 337 VAL A O 1
ATOM 2401 N N . ALA A 1 338 ? -10.048 -2.002 -24.084 1.00 87.81 338 ALA A N 1
ATOM 2402 C CA . ALA A 1 338 ? -10.852 -0.853 -23.679 1.00 87.81 338 ALA A CA 1
ATOM 2403 C C . ALA A 1 338 ? -10.092 0.031 -22.678 1.00 87.81 338 ALA A C 1
ATOM 2405 O O . ALA A 1 338 ? -10.071 -0.241 -21.484 1.00 87.81 338 ALA A O 1
ATOM 2406 N N . VAL A 1 339 ? -9.484 1.109 -23.164 1.00 86.88 339 VAL A N 1
ATOM 2407 C CA . VAL A 1 339 ? -8.942 2.186 -22.325 1.00 86.88 339 VAL A CA 1
ATOM 2408 C C . VAL A 1 339 ? -9.521 3.484 -22.869 1.00 86.88 339 VAL A C 1
ATOM 2410 O O . VAL A 1 339 ? -9.182 3.895 -23.978 1.00 86.88 339 VAL A O 1
ATOM 2413 N N . ALA A 1 340 ? -10.470 4.074 -22.146 1.00 72.12 340 ALA A N 1
ATOM 2414 C CA . ALA A 1 340 ? -11.084 5.344 -22.516 1.00 72.12 340 ALA A CA 1
ATOM 2415 C C . ALA A 1 340 ? -10.495 6.491 -21.693 1.00 72.12 340 ALA A C 1
ATOM 2417 O O . ALA A 1 340 ? -10.067 6.298 -20.560 1.00 72.12 340 ALA A O 1
ATOM 2418 N N . THR A 1 341 ? -10.565 7.720 -22.210 1.00 66.50 341 THR A N 1
ATOM 2419 C CA . THR A 1 341 ? -10.106 8.916 -21.480 1.00 66.50 341 THR A CA 1
ATOM 2420 C C . THR A 1 341 ? -10.853 9.150 -20.163 1.00 66.50 341 THR A C 1
ATOM 2422 O O . THR A 1 341 ? -10.341 9.827 -19.282 1.00 66.50 341 THR A O 1
ATOM 2425 N N . THR A 1 342 ? -12.061 8.597 -20.021 1.00 62.06 342 THR A N 1
ATOM 2426 C CA . THR A 1 342 ? -12.849 8.611 -18.778 1.00 62.06 342 THR A CA 1
ATOM 2427 C C . THR A 1 342 ? -12.358 7.613 -17.732 1.00 62.06 342 THR A C 1
ATOM 2429 O O . THR A 1 342 ? -12.706 7.759 -16.567 1.00 62.06 342 THR A O 1
ATOM 2432 N N . ASP A 1 343 ? -11.572 6.608 -18.126 1.00 64.00 343 ASP A N 1
ATOM 2433 C CA . ASP A 1 343 ? -11.035 5.590 -17.215 1.00 64.00 343 ASP A CA 1
ATOM 2434 C C . ASP A 1 343 ? -9.738 6.052 -16.531 1.00 64.00 343 ASP A C 1
ATOM 2436 O O . ASP A 1 343 ? -9.327 5.462 -15.536 1.00 64.00 343 ASP A O 1
ATOM 2440 N N . LEU A 1 344 ? -9.112 7.117 -17.044 1.00 62.91 344 LEU A N 1
ATOM 2441 C CA . LEU A 1 344 ? -7.752 7.556 -16.706 1.00 62.91 344 LEU A CA 1
ATOM 2442 C C . LEU A 1 344 ? -7.606 8.177 -15.304 1.00 62.91 344 LEU A C 1
ATOM 2444 O O . LEU A 1 344 ? -6.520 8.580 -14.933 1.00 62.91 344 LEU A O 1
ATOM 2448 N N . ALA A 1 345 ? -8.678 8.246 -14.510 1.00 58.38 345 ALA A N 1
ATOM 2449 C CA . ALA A 1 345 ? -8.637 8.802 -13.154 1.00 58.38 345 ALA A CA 1
ATOM 2450 C C . ALA A 1 345 ? -8.974 7.786 -12.050 1.00 58.38 345 ALA A C 1
ATOM 2452 O O . ALA A 1 345 ? -8.465 7.906 -10.939 1.00 58.38 345 ALA A O 1
ATOM 2453 N N . GLU A 1 346 ? -9.861 6.825 -12.332 1.00 61.75 346 GLU A N 1
ATOM 2454 C CA . GLU A 1 346 ? -10.425 5.907 -11.323 1.00 61.75 346 GLU A CA 1
ATOM 2455 C C . GLU A 1 346 ? -10.772 4.512 -11.890 1.00 61.75 346 GLU A C 1
ATOM 2457 O O . GLU A 1 346 ? -11.286 3.646 -11.175 1.00 61.75 346 GLU A O 1
ATOM 2462 N N . GLY A 1 347 ? -10.516 4.279 -13.183 1.00 60.75 347 GLY A N 1
ATOM 2463 C CA . GLY A 1 347 ? -11.024 3.124 -13.919 1.00 60.75 347 GLY A CA 1
ATOM 2464 C C . GLY A 1 347 ? -12.543 3.161 -14.140 1.00 60.75 347 GLY A C 1
ATOM 2465 O O . GLY A 1 347 ? -13.270 4.038 -13.670 1.00 60.75 347 GLY A O 1
ATOM 2466 N N . SER A 1 348 ? -13.060 2.163 -14.856 1.00 70.06 348 SER A N 1
ATOM 2467 C CA . SER A 1 348 ? -14.501 1.929 -14.995 1.00 70.06 348 SER A CA 1
ATOM 2468 C C . SER A 1 348 ? -14.791 0.443 -15.142 1.00 70.06 348 SER A C 1
ATOM 2470 O O . SER A 1 348 ? -13.905 -0.344 -15.459 1.00 70.06 348 SER A O 1
ATOM 2472 N N . ALA A 1 349 ? -16.050 0.034 -14.979 1.00 74.88 349 ALA A N 1
ATOM 2473 C CA . ALA A 1 349 ? -16.443 -1.363 -15.189 1.00 74.88 349 ALA A CA 1
ATOM 2474 C C . ALA A 1 349 ? -16.106 -1.894 -16.601 1.00 74.88 349 ALA A C 1
ATOM 2476 O O . ALA A 1 349 ? -16.089 -3.106 -16.813 1.00 74.88 349 ALA A O 1
ATOM 2477 N N . THR A 1 350 ? -15.835 -1.003 -17.563 1.00 82.38 350 THR A N 1
ATOM 2478 C CA . THR A 1 350 ? -15.421 -1.351 -18.926 1.00 82.38 350 THR A CA 1
ATOM 2479 C C . THR A 1 350 ? -13.914 -1.289 -19.161 1.00 82.38 350 THR A C 1
ATOM 2481 O O . THR A 1 350 ? -13.472 -1.756 -20.208 1.00 82.38 350 THR A O 1
ATOM 2484 N N . PHE A 1 351 ? -13.125 -0.774 -18.214 1.00 88.62 351 PHE A N 1
ATOM 2485 C CA . PHE A 1 351 ? -11.674 -0.668 -18.343 1.00 88.62 351 PHE A CA 1
ATOM 2486 C C . PHE A 1 351 ? -11.022 -2.046 -18.546 1.00 88.62 351 PHE A C 1
ATOM 2488 O O . PHE A 1 351 ? -11.310 -3.010 -17.830 1.00 88.62 351 PHE A O 1
ATOM 2495 N N . ASN A 1 352 ? -10.145 -2.147 -19.541 1.00 91.00 352 ASN A N 1
ATOM 2496 C CA . ASN A 1 352 ? -9.419 -3.350 -19.917 1.00 91.00 352 ASN A CA 1
ATOM 2497 C C . ASN A 1 352 ? -8.115 -2.996 -20.671 1.00 91.00 352 ASN A C 1
ATOM 2499 O O . ASN A 1 352 ? -8.148 -2.750 -21.885 1.00 91.00 352 ASN A O 1
ATOM 2503 N N . PRO A 1 353 ? -6.959 -3.029 -19.980 1.00 90.88 353 PRO A N 1
ATOM 2504 C CA . PRO A 1 353 ? -5.662 -2.684 -20.554 1.00 90.88 353 PRO A CA 1
ATOM 2505 C C . PRO A 1 353 ? -5.007 -3.850 -21.312 1.00 90.88 353 PRO A C 1
ATOM 2507 O O . PRO A 1 353 ? -3.863 -3.729 -21.751 1.00 90.88 353 PRO A O 1
ATOM 2510 N N . LEU A 1 354 ? -5.691 -4.992 -21.484 1.00 94.44 354 LEU A N 1
ATOM 2511 C CA . LEU A 1 354 ? -5.156 -6.081 -22.298 1.00 94.44 354 LEU A CA 1
ATOM 2512 C C . LEU A 1 354 ? -4.964 -5.628 -23.750 1.00 94.44 354 LEU A C 1
ATOM 2514 O O . LEU A 1 354 ? -5.842 -4.961 -24.304 1.00 94.44 354 LEU A O 1
ATOM 2518 N N . PRO A 1 355 ? -3.868 -6.027 -24.411 1.00 95.19 355 PRO A N 1
ATOM 2519 C CA . PRO A 1 355 ? -3.683 -5.753 -25.824 1.00 95.19 355 PRO A CA 1
ATOM 2520 C C . PRO A 1 355 ? -4.576 -6.663 -26.681 1.00 95.19 355 PRO A C 1
ATOM 2522 O O . PRO A 1 355 ? -4.739 -7.854 -26.421 1.00 95.19 355 PRO A O 1
ATOM 2525 N N . LEU A 1 356 ? -5.126 -6.121 -27.761 1.00 95.38 356 LEU A N 1
ATOM 2526 C CA . LEU A 1 356 ? -5.797 -6.880 -28.809 1.00 95.38 356 LEU A CA 1
ATOM 2527 C C . LEU A 1 356 ? -4.760 -7.656 -29.621 1.00 95.38 356 LEU A C 1
ATOM 2529 O O . LEU A 1 356 ? -3.715 -7.118 -29.984 1.00 95.38 356 LEU A O 1
ATOM 2533 N N . ALA A 1 357 ? -5.084 -8.890 -30.014 1.00 95.56 357 ALA A N 1
ATOM 2534 C CA . ALA A 1 357 ? -4.201 -9.711 -30.850 1.00 95.56 357 ALA A CA 1
ATOM 2535 C C . ALA A 1 357 ? -3.835 -9.034 -32.190 1.00 95.56 357 ALA A C 1
ATOM 2537 O O . ALA A 1 357 ? -2.750 -9.255 -32.723 1.00 95.56 357 ALA A O 1
ATOM 2538 N N . SER A 1 358 ? -4.721 -8.184 -32.718 1.00 95.50 358 SER A N 1
ATOM 2539 C CA . SER A 1 358 ? -4.498 -7.371 -33.921 1.00 95.50 358 SER A CA 1
ATOM 2540 C C . SER A 1 358 ? -3.845 -6.009 -33.651 1.00 95.50 358 SER A C 1
ATOM 2542 O O . SER A 1 358 ? -3.557 -5.283 -34.598 1.00 95.50 358 SER A O 1
ATOM 2544 N N . GLY A 1 359 ? -3.658 -5.631 -32.384 1.00 96.12 359 GLY A N 1
ATOM 2545 C CA . GLY A 1 359 ? -3.087 -4.349 -31.972 1.00 96.12 359 GLY A CA 1
ATOM 2546 C C . GLY A 1 359 ? -1.580 -4.261 -32.212 1.00 96.12 359 GLY A C 1
ATOM 2547 O O . GLY A 1 359 ? -0.896 -5.278 -32.376 1.00 96.12 359 GLY A O 1
ATOM 2548 N N . LEU A 1 360 ? -1.038 -3.041 -32.208 1.00 96.44 360 LEU A N 1
ATOM 2549 C CA . LEU A 1 360 ? 0.397 -2.797 -32.407 1.00 96.44 360 LEU A CA 1
ATOM 2550 C C . LEU A 1 360 ? 1.257 -3.476 -31.336 1.00 96.44 360 LEU A C 1
ATOM 2552 O O . LEU A 1 360 ? 2.341 -3.977 -31.647 1.00 96.44 360 LEU A O 1
ATOM 2556 N N . ALA A 1 361 ? 0.753 -3.567 -30.102 1.00 97.44 361 ALA A N 1
ATOM 2557 C CA . ALA A 1 361 ? 1.420 -4.274 -29.014 1.00 97.44 361 ALA A CA 1
ATOM 2558 C C . ALA A 1 361 ? 1.705 -5.747 -29.367 1.00 97.44 361 ALA A C 1
ATOM 2560 O O . ALA A 1 361 ? 2.804 -6.242 -29.110 1.00 97.44 361 ALA A O 1
ATOM 2561 N N . CYS A 1 362 ? 0.751 -6.438 -30.000 1.00 97.56 362 CYS A N 1
ATOM 2562 C CA . CYS A 1 362 ? 0.861 -7.859 -30.344 1.00 97.56 362 CYS A CA 1
ATOM 2563 C C . CYS A 1 362 ? 1.406 -8.122 -31.754 1.00 97.56 362 CYS A C 1
ATOM 2565 O O . CYS A 1 362 ? 1.961 -9.192 -31.997 1.00 97.56 362 CYS A O 1
ATOM 2567 N N . THR A 1 363 ? 1.306 -7.175 -32.686 1.00 97.00 363 THR A N 1
ATOM 2568 C CA . THR A 1 363 ? 1.751 -7.365 -34.083 1.00 97.00 363 THR A CA 1
ATOM 2569 C C . THR A 1 363 ? 3.147 -6.810 -34.365 1.00 97.00 363 THR A C 1
ATOM 2571 O O . THR A 1 363 ? 3.836 -7.333 -35.239 1.00 97.00 363 THR A O 1
ATOM 2574 N N . GLY A 1 364 ? 3.608 -5.807 -33.609 1.00 94.88 364 GLY A N 1
ATOM 2575 C CA . GLY A 1 364 ? 4.935 -5.210 -33.788 1.00 94.88 364 GLY A CA 1
ATOM 2576 C C . GLY A 1 364 ? 6.095 -6.130 -33.379 1.00 94.88 364 GLY A C 1
ATOM 2577 O O . GLY A 1 364 ? 5.890 -7.166 -32.744 1.00 94.88 364 GLY A O 1
ATOM 2578 N N . THR A 1 365 ? 7.327 -5.731 -33.711 1.00 97.00 365 THR A N 1
ATOM 2579 C CA . THR A 1 365 ? 8.580 -6.409 -33.313 1.00 97.00 365 THR A CA 1
ATOM 2580 C C . THR A 1 365 ? 8.774 -6.363 -31.802 1.00 97.00 365 THR A C 1
ATOM 2582 O O . THR A 1 365 ? 8.644 -5.284 -31.240 1.00 97.00 365 THR A O 1
ATOM 2585 N N . LYS A 1 366 ? 9.095 -7.486 -31.149 1.00 97.44 366 LYS A N 1
ATOM 2586 C CA . LYS A 1 366 ? 9.408 -7.544 -29.708 1.00 97.44 366 LYS A CA 1
ATOM 2587 C C . LYS A 1 366 ? 10.917 -7.616 -29.539 1.00 97.44 366 LYS A C 1
ATOM 2589 O O . LYS A 1 366 ? 11.579 -8.347 -30.276 1.00 97.44 366 LYS A O 1
ATOM 2594 N N . ASP A 1 367 ? 11.434 -6.891 -28.563 1.00 97.88 367 ASP A N 1
ATOM 2595 C CA . ASP A 1 367 ? 12.820 -6.997 -28.140 1.00 97.88 367 ASP A CA 1
ATOM 2596 C C . ASP A 1 367 ? 13.073 -8.377 -27.526 1.00 97.88 367 ASP A C 1
ATOM 2598 O O . ASP A 1 367 ? 12.235 -8.910 -26.789 1.00 97.88 367 ASP A O 1
ATOM 2602 N N . ALA A 1 368 ? 14.237 -8.952 -27.827 1.00 96.31 368 ALA A N 1
ATOM 2603 C CA . ALA A 1 368 ? 14.731 -10.129 -27.125 1.00 96.31 368 ALA A CA 1
ATOM 2604 C C . ALA A 1 368 ? 15.112 -9.767 -25.681 1.00 96.31 368 ALA A C 1
ATOM 2606 O O . ALA A 1 368 ? 15.329 -8.597 -25.363 1.00 96.31 368 ALA A O 1
ATOM 2607 N N . ALA A 1 369 ? 15.253 -10.779 -24.821 1.00 96.25 369 ALA A N 1
ATOM 2608 C CA . ALA A 1 369 ? 15.799 -10.579 -23.483 1.00 96.25 369 ALA A CA 1
ATOM 2609 C C . ALA A 1 369 ? 17.158 -9.849 -23.567 1.00 96.25 369 ALA A C 1
ATOM 2611 O O . ALA A 1 369 ? 18.023 -10.262 -24.356 1.00 96.25 369 ALA A O 1
ATOM 2612 N N . PRO A 1 370 ? 17.375 -8.777 -22.782 1.00 96.12 370 PRO A N 1
ATOM 2613 C CA . PRO A 1 370 ? 18.590 -7.984 -22.865 1.00 96.12 370 PRO A CA 1
ATOM 2614 C C . PRO A 1 370 ? 19.800 -8.861 -22.555 1.00 96.12 370 PRO A C 1
ATOM 2616 O O . PRO A 1 370 ? 19.910 -9.424 -21.471 1.00 96.12 370 PRO A O 1
ATOM 2619 N N . ASN A 1 371 ? 20.719 -8.978 -23.515 1.00 95.75 371 ASN A N 1
ATOM 2620 C CA . ASN A 1 371 ? 21.908 -9.828 -23.408 1.00 95.75 371 ASN A CA 1
ATOM 2621 C C . ASN A 1 371 ? 21.618 -11.315 -23.093 1.00 95.75 371 ASN A C 1
ATOM 2623 O O . ASN A 1 371 ? 22.480 -11.999 -22.545 1.00 95.75 371 ASN A O 1
ATOM 2627 N N . GLY A 1 372 ? 20.427 -11.823 -23.438 1.00 95.50 372 GLY A N 1
ATOM 2628 C CA . GLY A 1 372 ? 20.038 -13.212 -23.163 1.00 95.50 372 GLY A CA 1
ATOM 2629 C C . GLY A 1 372 ? 19.819 -13.524 -21.679 1.00 95.50 372 GLY A C 1
ATOM 2630 O O . GLY A 1 372 ? 19.912 -14.683 -21.282 1.00 95.50 372 GLY A O 1
ATOM 2631 N N . ASP A 1 373 ? 19.571 -12.501 -20.860 1.00 97.06 373 ASP A N 1
ATOM 2632 C CA . ASP A 1 373 ? 19.373 -12.640 -19.419 1.00 97.06 373 ASP A CA 1
ATOM 2633 C C . ASP A 1 373 ? 18.107 -13.467 -19.101 1.00 97.06 373 ASP A C 1
ATOM 2635 O O . ASP A 1 373 ? 17.016 -13.091 -19.539 1.00 97.06 373 ASP A O 1
ATOM 2639 N N . PRO A 1 374 ? 18.225 -14.580 -18.347 1.00 97.25 374 PRO A N 1
ATOM 2640 C CA . PRO A 1 374 ? 17.126 -15.518 -18.110 1.00 97.25 374 PRO A CA 1
ATOM 2641 C C . PRO A 1 374 ? 16.031 -14.981 -17.185 1.00 97.25 374 PRO A C 1
ATOM 2643 O O . PRO A 1 374 ? 15.001 -15.634 -17.059 1.00 97.25 374 PRO A O 1
ATOM 2646 N N . PHE A 1 375 ? 16.244 -13.830 -16.537 1.00 98.06 375 PHE A N 1
ATOM 2647 C CA . PHE A 1 375 ? 15.189 -13.157 -15.782 1.00 98.06 375 PHE A CA 1
ATOM 2648 C C . PHE A 1 375 ? 14.021 -12.754 -16.693 1.00 98.06 375 PHE A C 1
ATOM 2650 O O . PHE A 1 375 ? 12.869 -12.872 -16.306 1.00 98.06 375 PHE A O 1
ATOM 2657 N N . PHE A 1 376 ? 14.303 -12.325 -17.927 1.00 98.44 376 PHE A N 1
ATOM 2658 C CA . PHE A 1 376 ? 13.269 -11.806 -18.816 1.00 98.44 376 PHE A CA 1
ATOM 2659 C C . PHE A 1 376 ? 12.631 -12.919 -19.646 1.00 98.44 376 PHE A C 1
ATOM 2661 O O . PHE A 1 376 ? 13.243 -13.492 -20.554 1.00 98.44 376 PHE A O 1
ATOM 2668 N N . SER A 1 377 ? 11.354 -13.166 -19.383 1.00 96.62 377 SER A N 1
ATOM 2669 C CA . SER A 1 377 ? 10.512 -14.061 -20.167 1.00 96.62 377 SER A CA 1
ATOM 2670 C C . SER A 1 377 ? 10.227 -13.495 -21.561 1.00 96.62 377 SER A C 1
ATOM 2672 O O . SER A 1 377 ? 10.084 -12.285 -21.752 1.00 96.62 377 SER A O 1
ATOM 2674 N N . LEU A 1 378 ? 10.088 -14.380 -22.552 1.00 95.56 378 LEU A N 1
ATOM 2675 C CA . LEU A 1 378 ? 9.620 -13.996 -23.886 1.00 95.56 378 LEU A CA 1
ATOM 2676 C C . LEU A 1 378 ? 8.145 -13.587 -23.841 1.00 95.56 378 LEU A C 1
ATOM 2678 O O . LEU A 1 378 ? 7.337 -14.212 -23.154 1.00 95.56 378 LEU A O 1
ATOM 2682 N N . VAL A 1 379 ? 7.785 -12.578 -24.635 1.00 96.75 379 VAL A N 1
ATOM 2683 C CA . VAL A 1 379 ? 6.423 -12.033 -24.677 1.00 96.75 379 VAL A CA 1
ATOM 2684 C C . VAL A 1 379 ? 5.808 -12.144 -26.068 1.00 96.75 379 VAL A C 1
ATOM 2686 O O . VAL A 1 379 ? 6.488 -12.002 -27.086 1.00 96.75 379 VAL A O 1
ATOM 2689 N N . SER A 1 380 ? 4.496 -12.387 -26.120 1.00 96.69 380 SER A N 1
ATOM 2690 C CA . SER A 1 380 ? 3.733 -12.401 -27.378 1.00 96.69 380 SER A CA 1
ATOM 2691 C C . SER A 1 380 ? 3.195 -11.017 -27.754 1.00 96.69 380 SER A C 1
ATOM 2693 O O . SER A 1 380 ? 2.978 -10.736 -28.933 1.00 96.69 380 SER A O 1
ATOM 2695 N N . CYS A 1 381 ? 3.064 -10.132 -26.766 1.00 97.94 381 CYS A N 1
ATOM 2696 C CA . CYS A 1 381 ? 2.695 -8.731 -26.911 1.00 97.94 381 CYS A CA 1
ATOM 2697 C C . CYS A 1 381 ? 3.614 -7.863 -26.041 1.00 97.94 381 CYS A C 1
ATOM 2699 O O . CYS A 1 381 ? 4.081 -8.316 -24.999 1.00 97.94 381 CYS A O 1
ATOM 2701 N N . LYS A 1 382 ? 3.887 -6.629 -26.478 1.00 98.06 382 LYS A N 1
ATOM 2702 C CA . LYS A 1 382 ? 4.553 -5.610 -25.651 1.00 98.06 382 LYS A CA 1
ATOM 2703 C C . LYS A 1 382 ? 3.664 -5.196 -24.484 1.00 98.06 382 LYS A C 1
ATOM 2705 O O . LYS A 1 382 ? 2.445 -5.346 -24.554 1.00 98.06 382 LYS A O 1
ATOM 2710 N N . GLY A 1 383 ? 4.281 -4.586 -23.482 1.00 98.00 383 GLY A N 1
ATOM 2711 C CA . GLY A 1 383 ? 3.601 -4.054 -22.315 1.00 98.00 383 GLY A CA 1
ATOM 2712 C C . GLY A 1 383 ? 3.545 -5.010 -21.133 1.00 98.00 383 GLY A C 1
ATOM 2713 O O . GLY A 1 383 ? 4.048 -6.131 -21.190 1.00 98.00 383 GLY A O 1
ATOM 2714 N N . ALA A 1 384 ? 2.896 -4.553 -20.065 1.00 97.69 384 ALA A N 1
ATOM 2715 C CA . ALA A 1 384 ? 2.740 -5.287 -18.811 1.00 97.69 384 ALA A CA 1
ATOM 2716 C C . ALA A 1 384 ? 1.941 -6.591 -18.961 1.00 97.69 384 ALA A C 1
ATOM 2718 O O . ALA A 1 384 ? 2.037 -7.492 -18.130 1.00 97.69 384 ALA A O 1
ATOM 2719 N N . PHE A 1 385 ? 1.149 -6.706 -20.028 1.00 96.31 385 PHE A N 1
ATOM 2720 C CA . PHE A 1 385 ? 0.312 -7.862 -20.324 1.00 96.31 385 PHE A CA 1
ATOM 2721 C C . PHE A 1 385 ? 0.883 -8.604 -21.531 1.00 96.31 385 PHE A C 1
ATOM 2723 O O . PHE A 1 385 ? 0.681 -8.224 -22.684 1.00 96.31 385 PHE A O 1
ATOM 2730 N N . SER A 1 386 ? 1.602 -9.693 -21.261 1.00 89.81 386 SER A N 1
ATOM 2731 C CA . SER A 1 386 ? 2.410 -10.428 -22.248 1.00 89.81 386 SER A CA 1
ATOM 2732 C C . SER A 1 386 ? 1.621 -11.110 -23.375 1.00 89.81 386 SER A C 1
ATOM 2734 O O . SER A 1 386 ? 2.229 -11.678 -24.291 1.00 89.81 386 SER A O 1
ATOM 2736 N N . SER A 1 387 ? 0.284 -11.092 -23.315 1.00 92.69 387 SER A N 1
ATOM 2737 C CA . SER A 1 387 ? -0.641 -11.705 -24.274 1.00 92.69 387 SER A CA 1
ATOM 2738 C C . SER A 1 387 ? -2.012 -11.022 -24.255 1.00 92.69 387 SER A C 1
ATOM 2740 O O . SER A 1 387 ? -2.348 -10.305 -23.315 1.00 92.69 387 SER A O 1
ATOM 2742 N N . SER A 1 388 ? -2.853 -11.319 -25.250 1.00 90.44 388 SER A N 1
ATOM 2743 C CA . SER A 1 388 ? -4.226 -10.799 -25.337 1.00 90.44 388 SER A CA 1
ATOM 2744 C C . SER A 1 388 ? -5.231 -11.461 -24.384 1.00 90.44 388 SER A C 1
ATOM 2746 O O . SER A 1 388 ? -6.424 -11.181 -24.459 1.00 90.44 388 SER A O 1
ATOM 2748 N N . THR A 1 389 ? -4.785 -12.391 -23.536 1.00 90.00 389 THR A N 1
ATOM 2749 C CA . THR A 1 389 ? -5.652 -13.161 -22.624 1.00 90.00 389 THR A CA 1
ATOM 2750 C C . THR A 1 389 ? -5.157 -13.179 -21.180 1.00 90.00 389 THR A C 1
ATOM 2752 O O . THR A 1 389 ? -5.926 -13.506 -20.281 1.00 90.00 389 THR A O 1
ATOM 2755 N N . GLY A 1 390 ? -3.881 -12.870 -20.938 1.00 90.81 390 GLY A N 1
ATOM 2756 C CA . GLY A 1 390 ? -3.266 -12.931 -19.613 1.00 90.81 390 GLY A CA 1
ATOM 2757 C C . GLY A 1 390 ? -3.437 -11.632 -18.835 1.00 90.81 390 GLY A C 1
ATOM 2758 O O . GLY A 1 390 ? -2.562 -10.773 -18.897 1.00 90.81 390 GLY A O 1
ATOM 2759 N N . ASN A 1 391 ? -4.537 -11.499 -18.089 1.00 91.06 391 ASN A N 1
ATOM 2760 C CA . ASN A 1 391 ? -4.741 -10.385 -17.161 1.00 91.06 391 ASN A CA 1
ATOM 2761 C C . ASN A 1 391 ? -4.368 -10.797 -15.732 1.00 91.06 391 ASN A C 1
ATOM 2763 O O . ASN A 1 391 ? -5.198 -11.332 -14.998 1.00 91.06 391 ASN A O 1
ATOM 2767 N N . TRP A 1 392 ? -3.125 -10.539 -15.334 1.00 93.44 392 TRP A N 1
ATOM 2768 C CA . TRP A 1 392 ? -2.642 -10.860 -13.989 1.00 93.44 392 TRP A CA 1
ATOM 2769 C C . TRP A 1 392 ? -3.251 -9.955 -12.898 1.00 93.44 392 TRP A C 1
ATOM 2771 O O . TRP A 1 392 ? -3.276 -10.357 -11.740 1.00 93.44 392 TRP A O 1
ATOM 2781 N N . LEU A 1 393 ? -3.861 -8.811 -13.248 1.00 91.94 393 LEU A N 1
ATOM 2782 C CA . LEU A 1 393 ? -4.567 -7.931 -12.300 1.00 91.94 393 LEU A CA 1
ATOM 2783 C C . LEU A 1 393 ? -5.950 -8.452 -11.880 1.00 91.94 393 LEU A C 1
ATOM 2785 O O . LEU A 1 393 ? -6.445 -8.079 -10.814 1.00 91.94 393 LEU A O 1
ATOM 2789 N N . ALA A 1 394 ? -6.580 -9.307 -12.694 1.00 87.62 394 ALA A N 1
ATOM 2790 C CA . ALA A 1 394 ? -7.994 -9.690 -12.585 1.00 87.62 394 ALA A CA 1
ATOM 2791 C C . ALA A 1 394 ? -8.408 -10.387 -11.271 1.00 87.62 394 ALA A C 1
ATOM 2793 O O . ALA A 1 394 ? -9.601 -10.447 -10.956 1.00 87.62 394 ALA A O 1
ATOM 2794 N N . GLY A 1 395 ? -7.449 -10.951 -10.532 1.00 82.12 395 GLY A N 1
ATOM 2795 C CA . GLY A 1 395 ? -7.702 -11.690 -9.291 1.00 82.12 395 GLY A CA 1
ATOM 2796 C C . GLY A 1 395 ? -7.355 -10.944 -8.006 1.00 82.12 395 GLY A C 1
ATOM 2797 O O . GLY A 1 395 ? -7.881 -11.306 -6.962 1.00 82.12 395 GLY A O 1
ATOM 2798 N N . TYR A 1 396 ? -6.500 -9.918 -8.057 1.00 87.00 396 TYR A N 1
ATOM 2799 C CA . TYR A 1 396 ? -5.916 -9.349 -6.835 1.00 87.00 396 TYR A CA 1
ATOM 2800 C C . TYR A 1 396 ? -5.905 -7.813 -6.788 1.00 87.00 396 TYR A C 1
ATOM 2802 O O . TYR A 1 396 ? -5.973 -7.259 -5.689 1.00 87.00 396 TYR A O 1
ATOM 2810 N N . SER A 1 397 ? -5.871 -7.132 -7.939 1.00 90.31 397 SER A N 1
ATOM 2811 C CA . SER A 1 397 ? -5.773 -5.667 -8.004 1.00 90.31 397 SER A CA 1
ATOM 2812 C C . SER A 1 397 ? -6.962 -4.948 -7.377 1.00 90.31 397 SER A C 1
ATOM 2814 O O . SER A 1 397 ? -8.074 -5.490 -7.314 1.00 90.31 397 SER A O 1
ATOM 2816 N N . TRP A 1 398 ? -6.759 -3.691 -6.987 1.00 88.44 398 TRP A N 1
ATOM 2817 C CA . TRP A 1 398 ? -7.844 -2.817 -6.560 1.00 88.44 398 TRP A CA 1
ATOM 2818 C C . TRP A 1 398 ? -8.927 -2.696 -7.636 1.00 88.44 398 TRP A C 1
ATOM 2820 O O . TRP A 1 398 ? -10.098 -2.902 -7.330 1.00 88.44 398 TRP A O 1
ATOM 2830 N N . LEU A 1 399 ? -8.539 -2.447 -8.895 1.00 85.88 399 LEU A N 1
ATOM 2831 C CA . LEU A 1 399 ? -9.465 -2.310 -10.029 1.00 85.88 399 LEU A CA 1
ATOM 2832 C C . LEU A 1 399 ? -10.365 -3.533 -10.199 1.00 85.88 399 LEU A C 1
ATOM 2834 O O . LEU A 1 399 ? -11.569 -3.398 -10.424 1.00 85.88 399 LEU A O 1
ATOM 2838 N N . ALA A 1 400 ? -9.797 -4.735 -10.078 1.00 86.94 400 ALA A N 1
ATOM 2839 C CA . ALA A 1 400 ? -10.588 -5.953 -10.096 1.00 86.94 400 ALA A CA 1
ATOM 2840 C C . ALA A 1 400 ? -11.527 -5.989 -8.885 1.00 86.94 400 ALA A C 1
ATOM 2842 O O . ALA A 1 400 ? -12.745 -6.071 -9.050 1.00 86.94 400 ALA A O 1
ATOM 2843 N N . CYS A 1 401 ? -10.992 -5.867 -7.670 1.00 84.25 401 CYS A N 1
ATOM 2844 C CA . CYS A 1 401 ? -11.781 -6.037 -6.451 1.00 84.25 401 CYS A CA 1
ATOM 2845 C C . CYS A 1 401 ? -12.891 -4.979 -6.275 1.00 84.25 401 CYS A C 1
ATOM 2847 O O . CYS A 1 401 ? -13.875 -5.245 -5.584 1.00 84.25 401 CYS A O 1
ATOM 2849 N N . SER A 1 402 ? -12.748 -3.797 -6.883 1.00 78.50 402 SER A N 1
ATOM 2850 C CA . SER A 1 402 ? -13.734 -2.708 -6.867 1.00 78.50 402 SER A CA 1
ATOM 2851 C C . SER A 1 402 ? -14.728 -2.755 -8.036 1.00 78.50 402 SER A C 1
ATOM 2853 O O . SER A 1 402 ? -15.608 -1.901 -8.133 1.00 78.50 402 SER A O 1
ATOM 2855 N N . GLY A 1 403 ? -14.615 -3.741 -8.935 1.00 82.81 403 GLY A N 1
ATOM 2856 C CA . GLY A 1 403 ? -15.472 -3.853 -10.119 1.00 82.81 403 GLY A CA 1
ATOM 2857 C C . GLY A 1 403 ? -15.199 -2.787 -11.188 1.00 82.81 403 GLY A C 1
ATOM 2858 O O . GLY A 1 403 ? -16.047 -2.554 -12.049 1.00 82.81 403 GLY A O 1
ATOM 2859 N N . LYS A 1 404 ? -14.025 -2.147 -11.153 1.00 82.44 404 LYS A N 1
ATOM 2860 C CA . LYS A 1 404 ? -13.566 -1.104 -12.088 1.00 82.44 404 LYS A CA 1
ATOM 2861 C C . LYS A 1 404 ? -12.638 -1.674 -13.177 1.00 82.44 404 LYS A C 1
ATOM 2863 O O . LYS A 1 404 ? -11.746 -0.985 -13.665 1.00 82.44 404 LYS A O 1
ATOM 2868 N N . MET A 1 405 ? -12.829 -2.944 -13.545 1.00 84.62 405 MET A N 1
ATOM 2869 C CA . MET A 1 405 ? -12.140 -3.604 -14.657 1.00 84.62 405 MET A CA 1
ATOM 2870 C C . MET A 1 405 ? -12.941 -4.807 -15.175 1.00 84.62 405 MET A C 1
ATOM 2872 O O . MET A 1 405 ? -13.529 -5.570 -14.401 1.00 84.62 405 MET A O 1
ATOM 2876 N N . VAL A 1 406 ? -12.911 -5.021 -16.493 1.00 84.00 406 VAL A N 1
ATOM 2877 C CA . VAL A 1 406 ? -13.506 -6.198 -17.141 1.00 84.00 406 VAL A CA 1
ATOM 2878 C C . VAL A 1 406 ? -12.757 -7.470 -16.752 1.00 84.00 406 VAL A C 1
ATOM 2880 O O . VAL A 1 406 ? -11.529 -7.527 -16.764 1.00 84.00 406 VAL A O 1
ATOM 2883 N N . GLY A 1 407 ? -13.511 -8.535 -16.483 1.00 79.81 407 GLY A N 1
ATOM 2884 C CA . GLY A 1 407 ? -12.936 -9.827 -16.113 1.00 79.81 407 GLY A CA 1
ATOM 2885 C C . GLY A 1 407 ? -12.523 -9.908 -14.647 1.00 79.81 407 GLY A C 1
ATOM 2886 O O . GLY A 1 407 ? -11.786 -10.823 -14.294 1.00 79.81 407 GLY A O 1
ATOM 2887 N N . SER A 1 408 ? -13.000 -8.985 -13.802 1.00 81.12 408 SER A N 1
ATOM 2888 C CA . SER A 1 408 ? -12.832 -9.086 -12.355 1.00 81.12 408 SER A CA 1
ATOM 2889 C C . SER A 1 408 ? -13.345 -10.425 -11.818 1.00 81.12 408 SER A C 1
ATOM 2891 O O . SER A 1 408 ? -14.452 -10.869 -12.134 1.00 81.12 408 SER A O 1
ATOM 2893 N N . THR A 1 409 ? -12.523 -11.046 -10.976 1.00 80.94 409 THR A N 1
ATOM 2894 C CA . THR A 1 409 ? -12.845 -12.279 -10.243 1.00 80.94 409 THR A CA 1
ATOM 2895 C C . THR A 1 409 ? -12.778 -12.096 -8.726 1.00 80.94 409 THR A C 1
ATOM 2897 O O . THR A 1 409 ? -12.921 -13.065 -7.981 1.00 80.94 409 THR A O 1
ATOM 2900 N N . ALA A 1 410 ? -12.588 -10.859 -8.263 1.00 78.88 410 ALA A N 1
ATOM 2901 C CA . ALA A 1 410 ? -12.391 -10.521 -6.861 1.00 78.88 410 ALA A CA 1
ATOM 2902 C C . ALA A 1 410 ? -13.388 -9.452 -6.401 1.00 78.88 410 ALA A C 1
ATOM 2904 O O . ALA A 1 410 ? -13.931 -8.705 -7.210 1.00 78.88 410 ALA A O 1
ATOM 2905 N N . ALA A 1 411 ? -13.621 -9.371 -5.092 1.00 73.62 411 ALA A N 1
ATOM 2906 C CA . ALA A 1 411 ? -14.528 -8.396 -4.497 1.00 73.62 411 ALA A CA 1
ATOM 2907 C C . ALA A 1 411 ? -13.959 -7.854 -3.181 1.00 73.62 411 ALA A C 1
ATOM 2909 O O . ALA A 1 411 ? -13.470 -8.621 -2.348 1.00 73.62 411 ALA A O 1
ATOM 2910 N N . LEU A 1 412 ? -14.061 -6.540 -2.971 1.00 70.50 412 LEU A N 1
ATOM 2911 C CA . LEU A 1 412 ? -13.837 -5.926 -1.663 1.00 70.50 412 LEU A CA 1
ATOM 2912 C C . LEU A 1 412 ? -15.101 -6.063 -0.817 1.00 70.50 412 LEU A C 1
ATOM 2914 O O . LEU A 1 412 ? -16.178 -5.632 -1.216 1.00 70.50 412 LEU A O 1
ATOM 2918 N N . THR A 1 413 ? -14.972 -6.643 0.374 1.00 63.78 413 THR A N 1
ATOM 2919 C CA . THR A 1 413 ? -16.020 -6.576 1.400 1.00 63.78 413 THR A CA 1
ATOM 2920 C C . THR A 1 413 ? -15.459 -5.790 2.580 1.00 63.78 413 THR A C 1
ATOM 2922 O O . THR A 1 413 ? -14.516 -6.280 3.205 1.00 63.78 413 THR A O 1
ATOM 2925 N N . PRO A 1 414 ? -15.982 -4.590 2.897 1.00 63.56 414 PRO A N 1
ATOM 2926 C CA . PRO A 1 414 ? -15.527 -3.829 4.054 1.00 63.56 414 PRO A CA 1
ATOM 2927 C C . PRO A 1 414 ? -15.715 -4.659 5.333 1.00 63.56 414 PRO A C 1
ATOM 2929 O O . PRO A 1 414 ? -16.849 -5.032 5.659 1.00 63.56 414 PRO A O 1
ATOM 2932 N N . PRO A 1 415 ? -14.640 -4.971 6.081 1.00 67.88 415 PRO A N 1
ATOM 2933 C CA . PRO A 1 415 ? -14.772 -5.793 7.278 1.00 67.88 415 PRO A CA 1
ATOM 2934 C C . PRO A 1 415 ? -15.297 -5.003 8.479 1.00 67.88 415 PRO A C 1
ATOM 2936 O O . PRO A 1 415 ? -15.580 -5.594 9.519 1.00 67.88 415 PRO A O 1
ATOM 2939 N N . PHE A 1 416 ? -15.419 -3.679 8.351 1.00 76.06 416 PHE A N 1
ATOM 2940 C CA . PHE A 1 416 ? -15.767 -2.771 9.435 1.00 76.06 416 PHE A CA 1
ATOM 2941 C C . PHE A 1 416 ? -17.112 -2.089 9.213 1.00 76.06 416 PHE A C 1
ATOM 2943 O O . PHE A 1 416 ? -17.503 -1.800 8.083 1.00 76.06 416 PHE A O 1
ATOM 2950 N N . ALA A 1 417 ? -17.809 -1.831 10.313 1.00 73.94 417 ALA A N 1
ATOM 2951 C CA . ALA A 1 417 ? -19.003 -1.014 10.372 1.00 73.94 417 ALA A CA 1
ATOM 2952 C C . ALA A 1 417 ? -18.690 0.435 9.975 1.00 73.94 417 ALA A C 1
ATOM 2954 O O . ALA A 1 417 ? -17.584 0.930 10.197 1.00 73.94 417 ALA A O 1
ATOM 2955 N N . THR A 1 418 ? -19.691 1.123 9.428 1.00 74.56 418 THR A N 1
ATOM 2956 C CA . THR A 1 418 ? -19.587 2.536 9.061 1.00 74.56 418 THR A CA 1
ATOM 2957 C C . THR A 1 418 ? -19.402 3.409 10.305 1.00 74.56 418 THR A C 1
ATOM 2959 O O . THR A 1 418 ? -20.222 3.354 11.224 1.00 74.56 418 THR A O 1
ATOM 2962 N N . LEU A 1 419 ? -18.349 4.231 10.332 1.00 76.56 419 LEU A N 1
ATOM 2963 C CA . LEU A 1 419 ? -18.109 5.206 11.405 1.00 76.56 419 LEU A CA 1
ATOM 2964 C C . LEU A 1 419 ? -18.561 6.622 11.029 1.00 76.56 419 LEU A C 1
ATOM 2966 O O . LEU A 1 419 ? -18.877 6.920 9.881 1.00 76.56 419 LEU A O 1
ATOM 2970 N N . LEU A 1 420 ? -18.573 7.514 12.022 1.00 74.06 420 LEU A N 1
ATOM 2971 C CA . LEU A 1 420 ? -18.690 8.960 11.816 1.00 74.06 420 LEU A CA 1
ATOM 2972 C C . LEU A 1 420 ? -17.399 9.536 11.197 1.00 74.06 420 LEU A C 1
ATOM 2974 O O . LEU A 1 420 ? -16.331 8.959 11.399 1.00 74.06 420 LEU A O 1
ATOM 2978 N N . PRO A 1 421 ? -17.455 10.720 10.547 1.00 68.00 421 PRO A N 1
ATOM 2979 C CA . PRO A 1 421 ? -16.275 11.366 9.958 1.00 68.00 421 PRO A CA 1
ATOM 2980 C C . PRO A 1 421 ? -15.128 11.633 10.943 1.00 68.00 421 PRO A C 1
ATOM 2982 O O . PRO A 1 421 ? -13.964 11.610 10.558 1.00 68.00 421 PRO A O 1
ATOM 2985 N N . ASN A 1 422 ? -15.441 11.882 12.221 1.00 71.44 422 ASN A N 1
ATOM 2986 C CA . ASN A 1 422 ? -14.427 12.027 13.263 1.00 71.44 422 ASN A CA 1
ATOM 2987 C C . ASN A 1 422 ? -14.232 10.689 13.982 1.00 71.44 422 ASN A C 1
ATOM 2989 O O . ASN A 1 422 ? -15.183 10.149 14.555 1.00 71.44 422 ASN A O 1
ATOM 2993 N N . VAL A 1 423 ? -12.994 10.196 14.012 1.00 76.00 423 VAL A N 1
ATOM 2994 C CA . VAL A 1 423 ? -12.618 8.932 14.658 1.00 76.00 423 VAL A CA 1
ATOM 2995 C C . VAL A 1 423 ? -11.470 9.170 15.638 1.00 76.00 423 VAL A C 1
ATOM 2997 O O . VAL A 1 423 ? -10.523 9.884 15.315 1.00 76.00 423 VAL A O 1
ATOM 3000 N N . ALA A 1 424 ? -11.530 8.574 16.831 1.00 79.56 424 ALA A N 1
ATOM 3001 C CA . ALA A 1 424 ? -10.467 8.691 17.835 1.00 79.56 424 ALA A CA 1
ATOM 3002 C C . ALA A 1 424 ? -10.247 7.383 18.603 1.00 79.56 424 ALA A C 1
ATOM 3004 O O . ALA A 1 424 ? -11.207 6.695 18.942 1.00 79.56 424 ALA A O 1
ATOM 3005 N N . LEU A 1 425 ? -8.997 7.059 18.946 1.00 84.81 425 LEU A N 1
ATOM 3006 C CA . LEU A 1 425 ? -8.714 5.989 19.906 1.00 84.81 425 LEU A CA 1
ATOM 3007 C C . LEU A 1 425 ? -9.028 6.459 21.328 1.00 84.81 425 LEU A C 1
ATOM 3009 O O . LEU A 1 425 ? -8.689 7.581 21.712 1.00 84.81 425 LEU A O 1
ATOM 3013 N N . LEU A 1 426 ? -9.632 5.583 22.130 1.00 89.00 426 LEU A N 1
ATOM 3014 C CA . LEU A 1 426 ? -9.732 5.807 23.569 1.00 89.00 426 LEU A CA 1
ATOM 3015 C C . LEU A 1 426 ? -8.351 5.683 24.220 1.00 89.00 426 LEU A C 1
ATOM 3017 O O . LEU A 1 426 ? -7.567 4.791 23.892 1.00 89.00 426 LEU A O 1
ATOM 3021 N N . SER A 1 427 ? -8.064 6.569 25.175 1.00 88.81 427 SER A N 1
ATOM 3022 C CA . SER A 1 427 ? -6.846 6.495 25.982 1.00 88.81 427 SER A CA 1
ATOM 3023 C C . SER A 1 427 ? -6.847 5.213 26.810 1.00 88.81 427 SER A C 1
ATOM 3025 O O . SER A 1 427 ? -7.855 4.889 27.429 1.00 88.81 427 SER A O 1
ATOM 3027 N N . SER A 1 428 ? -5.714 4.509 26.892 1.00 88.75 428 SER A N 1
ATOM 3028 C CA . SER A 1 428 ? -5.612 3.279 27.698 1.00 88.75 428 SER A CA 1
ATOM 3029 C C . SER A 1 428 ? -5.863 3.520 29.193 1.00 88.75 428 SER A C 1
ATOM 3031 O O . SER A 1 428 ? -6.299 2.616 29.903 1.00 88.75 428 SER A O 1
ATOM 3033 N N . ASN A 1 429 ? -5.620 4.743 29.676 1.00 92.44 429 ASN A N 1
ATOM 3034 C CA . ASN A 1 429 ? -5.850 5.152 31.057 1.00 92.44 429 ASN A CA 1
ATOM 3035 C C . ASN A 1 429 ? -6.386 6.587 31.127 1.00 92.44 429 ASN A C 1
ATOM 3037 O O . ASN A 1 429 ? -5.754 7.507 30.610 1.00 92.44 429 ASN A O 1
ATOM 3041 N N . TYR A 1 430 ? -7.492 6.787 31.843 1.00 95.69 430 TYR A N 1
ATOM 3042 C CA . TYR A 1 430 ? -7.999 8.106 32.220 1.00 95.69 430 TYR A CA 1
ATOM 3043 C C . TYR A 1 430 ? -7.575 8.433 33.653 1.00 95.69 430 TYR A C 1
ATOM 3045 O O . TYR A 1 430 ? -8.096 7.858 34.609 1.00 95.69 430 TYR A O 1
ATOM 3053 N N . SER A 1 431 ? -6.618 9.354 33.792 1.00 96.25 431 SER A N 1
ATOM 3054 C CA . SER A 1 431 ? -6.088 9.848 35.074 1.00 96.25 431 SER A CA 1
ATOM 3055 C C . SER A 1 431 ? -6.674 11.199 35.506 1.00 96.25 431 SER A C 1
ATOM 3057 O O . SER A 1 431 ? -6.386 11.675 36.602 1.00 96.25 431 SER A O 1
ATOM 3059 N N . SER A 1 432 ? -7.511 11.811 34.669 1.00 97.50 432 SER A N 1
ATOM 3060 C CA . SER A 1 432 ? -8.232 13.051 34.950 1.00 97.50 432 SER A CA 1
ATOM 3061 C C . SER A 1 432 ? -9.637 13.005 34.353 1.00 97.50 432 SER A C 1
ATOM 3063 O O . SER A 1 432 ? -9.909 12.257 33.407 1.00 97.50 432 SER A O 1
ATOM 3065 N N . ASN A 1 433 ? -10.548 13.793 34.931 1.00 98.19 433 ASN A N 1
ATOM 3066 C CA . ASN A 1 433 ? -11.936 13.844 34.482 1.00 98.19 433 ASN A CA 1
ATOM 3067 C C . ASN A 1 433 ? -12.003 14.213 33.001 1.00 98.19 433 ASN A C 1
ATOM 3069 O O . ASN A 1 433 ? -11.469 15.243 32.594 1.00 98.19 433 ASN A O 1
ATOM 3073 N N . THR A 1 434 ? -12.675 13.376 32.216 1.00 97.88 434 THR A N 1
ATOM 3074 C CA . THR A 1 434 ? -12.721 13.511 30.759 1.00 97.88 434 THR A CA 1
ATOM 3075 C C . THR A 1 434 ? -14.147 13.331 30.263 1.00 97.88 434 THR A C 1
ATOM 3077 O O . THR A 1 434 ? -14.842 12.406 30.677 1.00 97.88 434 THR A O 1
ATOM 3080 N N . ALA A 1 435 ? -14.578 14.203 29.354 1.00 97.31 435 ALA A N 1
ATOM 3081 C CA . ALA A 1 435 ? -15.823 14.049 28.614 1.00 97.31 435 ALA A CA 1
ATOM 3082 C C . ALA A 1 435 ? -15.511 13.752 27.145 1.00 97.31 435 ALA A C 1
ATOM 3084 O O . ALA A 1 435 ? -14.705 14.446 26.527 1.00 97.31 435 ALA A O 1
ATOM 3085 N N . LEU A 1 436 ? -16.145 12.712 26.608 1.00 96.75 436 LEU A N 1
ATOM 3086 C CA . LEU A 1 436 ? -16.096 12.382 25.186 1.00 96.75 436 LEU A CA 1
ATOM 3087 C C . LEU A 1 436 ? -17.022 13.315 24.379 1.00 96.75 436 LEU A C 1
ATOM 3089 O O . LEU A 1 436 ? -17.856 14.015 24.951 1.00 96.75 436 LEU A O 1
ATOM 3093 N N . GLY A 1 437 ? -16.893 13.322 23.051 1.00 93.12 437 GLY A N 1
ATOM 3094 C CA . GLY A 1 437 ? -17.757 14.047 22.116 1.00 93.12 437 GLY A CA 1
ATOM 3095 C C . GLY A 1 437 ? -18.670 13.097 21.340 1.00 93.12 437 GLY A C 1
ATOM 3096 O O . GLY A 1 437 ? -18.205 12.111 20.782 1.00 93.12 437 GLY A O 1
ATOM 3097 N N . SER A 1 438 ? -19.970 13.388 21.264 1.00 91.00 438 SER A N 1
ATOM 3098 C CA . SER A 1 438 ? -20.947 12.519 20.581 1.00 91.00 438 SER A CA 1
ATOM 3099 C C . SER A 1 438 ? -20.828 12.504 19.055 1.00 91.00 438 SER A C 1
ATOM 3101 O O . SER A 1 438 ? -21.363 11.610 18.409 1.00 91.00 438 SER A O 1
ATOM 3103 N N . ASN A 1 439 ? -20.127 13.472 18.464 1.00 85.25 439 ASN A N 1
ATOM 3104 C CA . ASN A 1 439 ? -19.854 13.550 17.027 1.00 85.25 439 ASN A CA 1
ATOM 3105 C C . ASN A 1 439 ? -18.594 12.766 16.606 1.00 85.25 439 ASN A C 1
ATOM 3107 O O . ASN A 1 439 ? -18.078 13.000 15.510 1.00 85.25 439 ASN A O 1
ATOM 3111 N N . ILE A 1 440 ? -18.086 11.889 17.481 1.00 82.94 440 ILE A N 1
ATOM 3112 C CA . ILE A 1 440 ? -16.868 11.098 17.295 1.00 82.94 440 ILE A CA 1
ATOM 3113 C C . ILE A 1 440 ? -17.203 9.610 17.454 1.00 82.94 440 ILE A C 1
ATOM 3115 O O . ILE A 1 440 ? -17.855 9.207 18.416 1.00 82.94 440 ILE A O 1
ATOM 3119 N N . SER A 1 441 ? -16.735 8.784 16.516 1.00 84.06 441 SER A N 1
ATOM 3120 C CA . SER A 1 441 ? -16.675 7.331 16.691 1.00 84.06 441 SER A CA 1
ATOM 3121 C C . SER A 1 441 ? -15.394 6.955 17.425 1.00 84.06 441 SER A C 1
ATOM 3123 O O . SER A 1 441 ? -14.290 7.263 16.975 1.00 84.06 441 SER A O 1
ATOM 3125 N N . TYR A 1 442 ? -15.531 6.294 18.568 1.00 89.62 442 TYR A N 1
ATOM 3126 C CA . TYR A 1 442 ? -14.389 5.954 19.412 1.00 89.62 442 TYR A CA 1
ATOM 3127 C C . TYR A 1 442 ? -13.931 4.519 19.194 1.00 89.62 442 TYR A C 1
ATOM 3129 O O . TYR A 1 442 ? -14.756 3.611 19.205 1.00 89.62 442 TYR A O 1
ATOM 3137 N N . ILE A 1 443 ? -12.624 4.303 19.060 1.00 88.56 443 ILE A N 1
ATOM 3138 C CA . ILE A 1 443 ? -12.018 2.980 18.907 1.00 88.56 443 ILE A CA 1
ATOM 3139 C C . ILE A 1 443 ? -11.462 2.501 20.246 1.00 88.56 443 ILE A C 1
ATOM 3141 O O . ILE A 1 443 ? -10.574 3.122 20.834 1.00 88.56 443 ILE A O 1
ATOM 3145 N N . LEU A 1 444 ? -11.971 1.364 20.712 1.00 90.44 444 LEU A N 1
ATOM 3146 C CA . LEU A 1 444 ? -11.494 0.641 21.885 1.00 90.44 444 LEU A CA 1
ATOM 3147 C C . LEU A 1 444 ? -10.533 -0.469 21.427 1.00 90.44 444 LEU A C 1
ATOM 3149 O O . LEU A 1 444 ? -10.954 -1.566 21.060 1.00 90.44 444 LEU A O 1
ATOM 3153 N N . ALA A 1 445 ? -9.233 -0.164 21.411 1.00 85.00 445 ALA A N 1
ATOM 3154 C CA . ALA A 1 445 ? -8.184 -1.069 20.921 1.00 85.00 445 ALA A CA 1
ATOM 3155 C C . ALA A 1 445 ? -7.554 -1.955 22.013 1.00 85.00 445 ALA A C 1
ATOM 3157 O O . ALA A 1 445 ? -6.918 -2.961 21.711 1.00 85.00 445 ALA A O 1
ATOM 3158 N N . SER A 1 446 ? -7.721 -1.589 23.285 1.00 84.88 446 SER A N 1
ATOM 3159 C CA . SER A 1 446 ? -7.163 -2.294 24.442 1.00 84.88 446 SER A CA 1
ATOM 3160 C C . SER A 1 446 ? -8.134 -2.259 25.618 1.00 84.88 446 SER A C 1
ATOM 3162 O O . SER A 1 446 ? -9.237 -1.720 25.521 1.00 84.88 446 SER A O 1
ATOM 3164 N N . GLN A 1 447 ? -7.728 -2.813 26.760 1.00 87.94 447 GLN A N 1
ATOM 3165 C CA . GLN A 1 447 ? -8.382 -2.470 28.020 1.00 87.94 447 GLN A CA 1
ATOM 3166 C C . GLN A 1 447 ? -8.145 -0.984 28.319 1.00 87.94 447 GLN A C 1
ATOM 3168 O O . GLN A 1 447 ? -7.020 -0.494 28.187 1.00 87.94 447 GLN A O 1
ATOM 3173 N N . VAL A 1 448 ? -9.220 -0.280 28.662 1.00 92.44 448 VAL A N 1
ATOM 3174 C CA . VAL A 1 448 ? -9.240 1.140 29.013 1.00 92.44 448 VAL A CA 1
ATOM 3175 C C . VAL A 1 448 ? -9.656 1.258 30.465 1.00 92.44 448 VAL A C 1
ATOM 3177 O O . VAL A 1 448 ? -10.721 0.770 30.840 1.00 92.44 448 VAL A O 1
ATOM 3180 N N . PHE A 1 449 ? -8.831 1.918 31.273 1.00 94.00 449 PHE A N 1
ATOM 3181 C CA . PHE A 1 449 ? -9.054 2.034 32.710 1.00 94.00 449 PHE A CA 1
ATOM 3182 C C . PHE A 1 449 ? -9.444 3.457 33.107 1.00 94.00 449 PHE A C 1
ATOM 3184 O O . PHE A 1 449 ? -8.696 4.409 32.873 1.00 94.00 449 PHE A O 1
ATOM 3191 N N . VAL A 1 450 ? -10.593 3.598 33.765 1.00 97.44 450 VAL A N 1
ATOM 3192 C CA . VAL A 1 450 ? -10.976 4.823 34.478 1.00 97.44 450 VAL A CA 1
ATOM 3193 C C . VAL A 1 450 ? -10.468 4.702 35.910 1.00 97.44 450 VAL A C 1
ATOM 3195 O O . VAL A 1 450 ? -10.903 3.818 36.650 1.00 97.44 450 VAL A O 1
ATOM 3198 N N . GLN A 1 451 ? -9.503 5.548 36.274 1.00 96.62 451 GLN A N 1
ATOM 3199 C CA . GLN A 1 451 ? -8.784 5.445 37.544 1.00 96.62 451 GLN A CA 1
ATOM 3200 C C . GLN A 1 451 ? -9.643 5.870 38.748 1.00 96.62 451 GLN A C 1
ATOM 3202 O O . GLN A 1 451 ? -10.666 6.542 38.614 1.00 96.62 451 GLN A O 1
ATOM 3207 N N . SER A 1 452 ? -9.208 5.493 39.953 1.00 95.69 452 SER A N 1
ATOM 3208 C CA . SER A 1 452 ? -9.850 5.937 41.197 1.00 95.69 452 SER A CA 1
ATOM 3209 C C . SER A 1 452 ? -9.872 7.467 41.290 1.00 95.69 452 SER A C 1
ATOM 3211 O O . SER A 1 452 ? -8.853 8.118 41.072 1.00 95.69 452 SER A O 1
ATOM 3213 N N . GLY A 1 453 ? -11.016 8.041 41.666 1.00 96.75 453 GLY A N 1
ATOM 3214 C CA . GLY A 1 453 ? -11.223 9.489 41.759 1.00 96.75 453 GLY A CA 1
ATOM 3215 C C . GLY A 1 453 ? -11.454 10.185 40.415 1.00 96.75 453 GLY A C 1
ATOM 3216 O O . GLY A 1 453 ? -11.608 11.405 40.393 1.00 96.75 453 GLY A O 1
ATOM 3217 N N . VAL A 1 454 ? -11.490 9.436 39.308 1.00 98.44 454 VAL A N 1
ATOM 3218 C CA . VAL A 1 454 ? -11.672 9.966 37.954 1.00 98.44 454 VAL A CA 1
ATOM 3219 C C . VAL A 1 454 ? -13.065 9.642 37.429 1.00 98.44 454 VAL A C 1
ATOM 3221 O O . VAL A 1 454 ? -13.593 8.553 37.643 1.00 98.44 454 VAL A O 1
ATOM 3224 N N . THR A 1 455 ? -13.650 10.596 36.708 1.00 98.62 455 THR A N 1
ATOM 3225 C CA . THR A 1 455 ? -14.917 10.442 35.992 1.00 98.62 455 THR A CA 1
ATOM 3226 C C . THR A 1 455 ? -14.699 10.459 34.482 1.00 98.62 455 THR A C 1
ATOM 3228 O O . THR A 1 455 ? -14.163 11.430 33.942 1.00 98.62 455 THR A O 1
ATOM 3231 N N . LEU A 1 456 ? -15.168 9.415 33.798 1.00 98.62 456 LEU A N 1
ATOM 3232 C CA . LEU A 1 456 ? -15.341 9.411 32.346 1.00 98.62 456 LEU A CA 1
ATOM 3233 C C . LEU A 1 456 ? -16.810 9.696 32.015 1.00 98.62 456 LEU A C 1
ATOM 3235 O O . LEU A 1 456 ? -17.700 8.985 32.480 1.00 98.62 456 LEU A O 1
ATOM 3239 N N . THR A 1 457 ? -17.067 10.710 31.194 1.00 98.62 457 THR A N 1
ATOM 3240 C CA . THR A 1 457 ? -18.414 11.067 30.731 1.00 98.62 457 THR A CA 1
ATOM 3241 C C . THR A 1 457 ? -18.580 10.692 29.263 1.00 98.62 457 THR A C 1
ATOM 3243 O O . THR A 1 457 ? -17.831 11.172 28.411 1.00 98.62 457 THR A O 1
ATOM 3246 N N . ILE A 1 458 ? -19.590 9.871 28.964 1.00 98.44 458 ILE A N 1
ATOM 3247 C CA . ILE A 1 458 ? -19.974 9.476 27.605 1.00 98.44 458 ILE A CA 1
ATOM 3248 C C . ILE A 1 458 ? -21.317 10.147 27.278 1.00 98.44 458 ILE A C 1
ATOM 3250 O O . ILE A 1 458 ? -22.331 9.792 27.885 1.00 98.44 458 ILE A O 1
ATOM 3254 N N . PRO A 1 459 ? -21.361 11.120 26.349 1.00 98.06 459 PRO A N 1
ATOM 3255 C CA . PRO A 1 459 ? -22.612 11.772 25.974 1.00 98.06 459 PRO A CA 1
ATOM 3256 C C . PRO A 1 459 ? -23.596 10.821 25.277 1.00 98.06 459 PRO A C 1
ATOM 3258 O O . PRO A 1 459 ? -23.189 9.862 24.617 1.00 98.06 459 PRO A O 1
ATOM 3261 N N . ALA A 1 460 ? -24.891 11.132 25.354 1.00 98.19 460 ALA A N 1
ATOM 3262 C CA . ALA A 1 460 ? -25.946 10.425 24.627 1.00 98.19 460 ALA A CA 1
ATOM 3263 C C . ALA A 1 460 ? -25.665 10.348 23.111 1.00 98.19 460 ALA A C 1
ATOM 3265 O O . ALA A 1 460 ? -25.130 11.287 22.521 1.00 98.19 460 ALA A O 1
ATOM 3266 N N . GLY A 1 461 ? -26.036 9.229 22.482 1.00 96.12 461 GLY A N 1
ATOM 3267 C CA . GLY A 1 461 ? -25.814 8.964 21.054 1.00 96.12 461 GLY A CA 1
ATOM 3268 C C . GLY A 1 461 ? -24.387 8.548 20.675 1.00 96.12 461 GLY A C 1
ATOM 3269 O O . GLY A 1 461 ? -24.150 8.206 19.519 1.00 96.12 461 GLY A O 1
ATOM 3270 N N . THR A 1 462 ? -23.438 8.548 21.617 1.00 97.31 462 THR A N 1
ATOM 3271 C CA . THR A 1 462 ? -22.054 8.130 21.344 1.00 97.31 462 THR A CA 1
ATOM 3272 C C . THR A 1 462 ? -21.986 6.633 21.050 1.00 97.31 462 THR A C 1
ATOM 3274 O O . THR A 1 462 ? -22.587 5.829 21.770 1.00 97.31 462 THR A O 1
ATOM 3277 N N . THR A 1 463 ? -21.197 6.259 20.037 1.00 94.88 463 THR A N 1
ATOM 3278 C CA . THR A 1 463 ? -20.865 4.858 19.748 1.00 94.88 463 THR A CA 1
ATOM 3279 C C . THR A 1 463 ? -19.369 4.601 19.933 1.00 94.88 463 THR A C 1
ATOM 3281 O O . THR A 1 463 ? -18.527 5.337 19.413 1.00 94.88 463 THR A O 1
ATOM 3284 N N . ILE A 1 464 ? -19.045 3.553 20.691 1.00 96.06 464 ILE A N 1
ATOM 3285 C CA . ILE A 1 464 ? -17.689 3.047 20.914 1.00 96.06 464 ILE A CA 1
ATOM 3286 C C . ILE A 1 464 ? -17.574 1.686 20.223 1.00 96.06 464 ILE A C 1
ATOM 3288 O O . ILE A 1 464 ? -18.364 0.780 20.487 1.00 96.06 464 ILE A O 1
ATOM 3292 N N . PHE A 1 465 ? -16.567 1.540 19.371 1.00 91.94 465 PHE A N 1
ATOM 3293 C CA . PHE A 1 465 ? -16.293 0.359 18.566 1.00 91.94 465 PHE A CA 1
ATOM 3294 C C . PHE A 1 465 ? -15.024 -0.334 19.056 1.00 91.94 465 PHE A C 1
ATOM 3296 O O . PHE A 1 465 ? -13.935 0.237 19.039 1.00 91.94 465 PHE A O 1
ATOM 3303 N N . ALA A 1 466 ? -15.149 -1.578 19.490 1.00 89.75 466 ALA A N 1
ATOM 3304 C CA . ALA A 1 466 ? -14.042 -2.389 19.959 1.00 89.75 466 ALA A CA 1
ATOM 3305 C C . ALA A 1 466 ? -13.400 -3.185 18.822 1.00 89.75 466 ALA A C 1
ATOM 3307 O O . ALA A 1 466 ? -14.098 -3.820 18.020 1.00 89.75 466 ALA A O 1
ATOM 3308 N N . LEU A 1 467 ? -12.065 -3.176 18.783 1.00 83.62 467 LEU A N 1
ATOM 3309 C CA . LEU A 1 467 ? -11.306 -4.018 17.865 1.00 83.62 467 LEU A CA 1
ATOM 3310 C C . LEU A 1 467 ? -11.392 -5.487 18.312 1.00 83.62 467 LEU A C 1
ATOM 3312 O O . LEU A 1 467 ? -11.251 -5.769 19.505 1.00 83.62 467 LEU A O 1
ATOM 3316 N N . PRO A 1 468 ? -11.590 -6.443 17.389 1.00 75.00 468 PRO A N 1
ATOM 3317 C CA . PRO A 1 468 ? -11.403 -7.847 17.717 1.00 75.00 468 PRO A CA 1
ATOM 3318 C C . PRO A 1 468 ? -9.925 -8.101 18.029 1.00 75.00 468 PRO A C 1
ATOM 3320 O O . PRO A 1 468 ? -9.043 -7.560 17.362 1.00 75.00 468 PRO A O 1
ATOM 3323 N N . VAL A 1 469 ? -9.642 -8.948 19.018 1.00 65.50 469 VAL A N 1
ATOM 3324 C CA . VAL A 1 469 ? -8.272 -9.403 19.299 1.00 65.50 469 VAL A CA 1
ATOM 3325 C C . VAL A 1 469 ? -8.116 -10.893 19.013 1.00 65.50 469 VAL A C 1
ATOM 3327 O O . VAL A 1 469 ? -9.083 -11.646 19.155 1.00 65.50 469 VAL A O 1
ATOM 3330 N N . PRO A 1 470 ? -6.907 -11.343 18.631 1.00 59.50 470 PRO A N 1
ATOM 3331 C CA . PRO A 1 470 ? -6.610 -12.763 18.513 1.00 59.50 470 PRO A CA 1
ATOM 3332 C C . PRO A 1 470 ? -6.843 -13.514 19.829 1.00 59.50 470 PRO A C 1
ATOM 3334 O O . PRO A 1 470 ? -6.669 -12.966 20.922 1.00 59.50 470 PRO A O 1
ATOM 3337 N N . ASN A 1 471 ? -7.162 -14.805 19.722 1.00 58.53 471 ASN A N 1
ATOM 3338 C CA . ASN A 1 471 ? -7.265 -15.689 20.881 1.00 58.53 471 ASN A CA 1
ATOM 3339 C C . ASN A 1 471 ? -5.973 -15.658 21.713 1.00 58.53 471 ASN A C 1
ATOM 3341 O O . ASN A 1 471 ? -4.871 -15.754 21.175 1.00 58.53 471 ASN A O 1
ATOM 3345 N N . GLY A 1 472 ? -6.118 -15.562 23.035 1.00 57.88 472 GLY A N 1
ATOM 3346 C CA . GLY A 1 472 ? -4.990 -15.521 23.971 1.00 57.88 472 GLY A CA 1
ATOM 3347 C C . GLY A 1 472 ? -4.420 -14.129 24.257 1.00 57.88 472 GLY A C 1
ATOM 3348 O O . GLY A 1 472 ? -3.544 -14.019 25.111 1.00 57.88 472 GLY A O 1
ATOM 3349 N N . VAL A 1 473 ? -4.942 -13.074 23.623 1.00 66.31 473 VAL A N 1
ATOM 3350 C CA . VAL A 1 473 ? -4.668 -11.674 23.987 1.00 66.31 473 VAL A CA 1
ATOM 3351 C C . VAL A 1 473 ? -5.816 -11.138 24.848 1.00 66.31 473 VAL A C 1
ATOM 3353 O O . VAL A 1 473 ? -6.966 -11.553 24.696 1.00 66.31 473 VAL A O 1
ATOM 3356 N N . ALA A 1 474 ? -5.520 -10.234 25.787 1.00 74.06 474 ALA A N 1
ATOM 3357 C CA . ALA A 1 474 ? -6.552 -9.593 26.598 1.00 74.06 474 ALA A CA 1
ATOM 3358 C C . ALA A 1 474 ? -7.536 -8.821 25.702 1.00 74.06 474 ALA A C 1
ATOM 3360 O O . ALA A 1 474 ? -7.133 -7.941 24.941 1.00 74.06 474 ALA A O 1
ATOM 3361 N N . ALA A 1 475 ? -8.825 -9.153 25.802 1.00 79.81 475 ALA A N 1
ATOM 3362 C CA . ALA A 1 475 ? -9.865 -8.504 25.016 1.00 79.81 475 ALA A CA 1
ATOM 3363 C C . ALA A 1 475 ? -10.001 -7.015 25.382 1.00 79.81 475 ALA A C 1
ATOM 3365 O O . ALA A 1 475 ? -9.942 -6.685 26.574 1.00 79.81 475 ALA A O 1
ATOM 3366 N N . PRO A 1 476 ? -10.226 -6.118 24.401 1.00 87.38 476 PRO A N 1
ATOM 3367 C CA . PRO A 1 476 ? -10.504 -4.720 24.681 1.00 87.38 476 PRO A CA 1
ATOM 3368 C C . PRO A 1 476 ? -11.765 -4.597 25.526 1.00 87.38 476 PRO A C 1
ATOM 3370 O O . PRO A 1 476 ? -12.770 -5.245 25.241 1.00 87.38 476 PRO A O 1
ATOM 3373 N N . ALA A 1 477 ? -11.706 -3.803 26.586 1.00 90.25 477 ALA A N 1
ATOM 3374 C CA . ALA A 1 477 ? -12.784 -3.659 27.558 1.00 90.25 477 ALA A CA 1
ATOM 3375 C C . ALA A 1 477 ? -12.733 -2.262 28.171 1.00 90.25 477 ALA A C 1
ATOM 3377 O O . ALA A 1 477 ? -11.649 -1.699 28.332 1.00 90.25 477 ALA A O 1
ATOM 3378 N N . LEU A 1 478 ? -13.888 -1.719 28.548 1.00 94.69 478 LEU A N 1
ATOM 3379 C CA . LEU A 1 478 ? -13.943 -0.500 29.351 1.00 94.69 478 LEU A CA 1
ATOM 3380 C C . LEU A 1 478 ? -14.063 -0.896 30.821 1.00 94.69 478 LEU A C 1
ATOM 3382 O O . LEU A 1 478 ? -15.030 -1.548 31.210 1.00 94.69 478 LEU A O 1
ATOM 3386 N N . VAL A 1 479 ? -13.077 -0.516 31.628 1.00 94.19 479 VAL A N 1
ATOM 3387 C CA . VAL A 1 479 ? -12.953 -0.921 33.029 1.00 94.19 479 VAL A CA 1
ATOM 3388 C C . VAL A 1 479 ? -12.973 0.315 33.921 1.00 94.19 479 VAL A C 1
ATOM 3390 O O . VAL A 1 479 ? -12.042 1.120 33.929 1.00 94.19 479 VAL A O 1
ATOM 3393 N N . VAL A 1 480 ? -14.032 0.458 34.710 1.00 97.12 480 VAL A N 1
ATOM 3394 C CA . VAL A 1 480 ? -14.138 1.473 35.758 1.00 97.12 480 VAL A CA 1
ATOM 3395 C C . VAL A 1 480 ? -13.586 0.873 37.039 1.00 97.12 480 VAL A C 1
ATOM 3397 O O . VAL A 1 480 ? -14.159 -0.074 37.582 1.00 97.12 480 VAL A O 1
ATOM 3400 N N . LEU A 1 481 ? -12.443 1.381 37.496 1.00 95.62 481 LEU A N 1
ATOM 3401 C CA . LEU A 1 481 ? -11.812 0.890 38.714 1.00 95.62 481 LEU A CA 1
ATOM 3402 C C . LEU A 1 481 ? -12.563 1.373 39.953 1.00 95.62 481 LEU A C 1
ATOM 3404 O O . LEU A 1 481 ? -13.275 2.375 39.928 1.00 95.62 481 LEU A O 1
ATOM 3408 N N . LYS A 1 482 ? -12.335 0.678 41.066 1.00 93.88 482 LYS A N 1
ATOM 3409 C CA . LYS A 1 482 ? -12.854 1.045 42.382 1.00 93.88 482 LYS A CA 1
ATOM 3410 C C . LYS A 1 482 ? -12.545 2.510 42.709 1.00 93.88 482 LYS A C 1
ATOM 3412 O O . LYS A 1 482 ? -11.383 2.909 42.718 1.00 93.88 482 LYS A O 1
ATOM 3417 N N . GLY A 1 483 ? -13.590 3.288 43.000 1.00 94.62 483 GLY A N 1
ATOM 3418 C CA . GLY A 1 483 ? -13.512 4.730 43.264 1.00 94.62 483 GLY A CA 1
ATOM 3419 C C . GLY A 1 483 ? -13.529 5.620 42.014 1.00 94.62 483 GLY A C 1
ATOM 3420 O O . GLY A 1 483 ? -13.559 6.840 42.152 1.00 94.62 483 GLY A O 1
ATOM 3421 N N . GLY A 1 484 ? -13.485 5.045 40.810 1.00 97.62 484 GLY A N 1
ATOM 3422 C CA . GLY A 1 484 ? -13.743 5.736 39.548 1.00 97.62 484 GLY A CA 1
ATOM 3423 C C . GLY A 1 484 ? -15.235 5.755 39.210 1.00 97.62 484 GLY A C 1
ATOM 3424 O O . GLY A 1 484 ? -16.024 4.985 39.761 1.00 97.62 484 GLY A O 1
ATOM 3425 N N . MET A 1 485 ? -15.628 6.636 38.289 1.00 98.19 485 MET A N 1
ATOM 3426 C CA . MET A 1 485 ? -17.020 6.802 37.869 1.00 98.19 485 MET A CA 1
ATOM 3427 C C . MET A 1 485 ? -17.162 6.821 36.347 1.00 98.19 485 MET A C 1
ATOM 3429 O O . MET A 1 485 ? -16.359 7.427 35.636 1.00 98.19 485 MET A O 1
ATOM 3433 N N . LEU A 1 486 ? -18.242 6.217 35.854 1.00 98.56 486 LEU A N 1
ATOM 3434 C CA . LEU A 1 486 ? -18.685 6.332 34.468 1.00 98.56 486 LEU A CA 1
ATOM 3435 C C . LEU A 1 486 ? -20.047 7.021 34.415 1.00 98.56 486 LEU A C 1
ATOM 3437 O O . LEU A 1 486 ? -21.025 6.526 34.970 1.00 98.56 486 LEU A O 1
ATOM 3441 N N . LEU A 1 487 ? -20.119 8.163 33.738 1.00 98.56 487 LEU A N 1
ATOM 3442 C CA . LEU A 1 487 ? -21.367 8.875 33.475 1.00 98.56 487 LEU A CA 1
ATOM 3443 C C . LEU A 1 487 ? -21.791 8.623 32.027 1.00 98.56 487 LEU A C 1
ATOM 3445 O O . LEU A 1 487 ? -21.397 9.352 31.119 1.00 98.56 487 LEU A O 1
ATOM 3449 N N . ALA A 1 488 ? -22.591 7.579 31.823 1.00 98.25 488 ALA A N 1
ATOM 3450 C CA . ALA A 1 488 ? -23.167 7.191 30.540 1.00 98.25 488 ALA A CA 1
ATOM 3451 C C . ALA A 1 488 ? -24.699 7.279 30.620 1.00 98.25 488 ALA A C 1
ATOM 3453 O O . ALA A 1 488 ? -25.394 6.294 30.866 1.00 98.25 488 ALA A O 1
ATOM 3454 N N . ALA A 1 489 ? -25.224 8.492 30.441 1.00 97.00 489 ALA A N 1
ATOM 3455 C CA . ALA A 1 489 ? -26.657 8.781 30.468 1.00 97.00 489 ALA A CA 1
ATOM 3456 C C . ALA A 1 489 ? -27.170 9.067 29.048 1.00 97.00 489 ALA A C 1
ATOM 3458 O O . ALA A 1 489 ? -27.289 10.219 28.629 1.00 97.00 489 ALA A O 1
ATOM 3459 N N . GLY A 1 490 ? -27.435 8.001 28.294 1.00 97.44 490 GLY A N 1
ATOM 3460 C CA . GLY A 1 490 ? -28.123 8.069 27.010 1.00 97.44 490 GLY A CA 1
ATOM 3461 C C . GLY A 1 490 ? -29.609 8.398 27.163 1.00 97.44 490 GLY A C 1
ATOM 3462 O O . GLY A 1 490 ? -30.132 8.581 28.264 1.00 97.44 490 GLY A O 1
ATOM 3463 N N . THR A 1 491 ? -30.323 8.417 26.041 1.00 97.88 491 THR A N 1
ATOM 3464 C CA . THR A 1 491 ? -31.787 8.549 26.014 1.00 97.88 491 THR A CA 1
ATOM 3465 C C . THR A 1 491 ? -32.406 7.484 25.115 1.00 97.88 491 THR A C 1
ATOM 3467 O O . THR A 1 491 ? -31.714 6.869 24.309 1.00 97.88 491 THR A O 1
ATOM 3470 N N . ALA A 1 492 ? -33.725 7.286 25.195 1.00 96.19 492 ALA A N 1
ATOM 3471 C CA . ALA A 1 492 ? -34.428 6.354 24.309 1.00 96.19 492 ALA A CA 1
ATOM 3472 C C . ALA A 1 492 ? -34.221 6.675 22.814 1.00 96.19 492 ALA A C 1
ATOM 3474 O O . ALA A 1 492 ? -34.134 5.765 21.995 1.00 96.19 492 ALA A O 1
ATOM 3475 N N . SER A 1 493 ? -34.124 7.962 22.460 1.00 96.94 493 SER A N 1
ATOM 3476 C CA . SER A 1 493 ? -33.882 8.422 21.086 1.00 96.94 493 SER A CA 1
ATOM 3477 C C . SER A 1 493 ? -32.401 8.457 20.704 1.00 96.94 493 SER A C 1
ATOM 3479 O O . SER A 1 493 ? -32.072 8.545 19.525 1.00 96.94 493 SER A O 1
ATOM 3481 N N . SER A 1 494 ? -31.502 8.456 21.686 1.00 96.75 494 SER A N 1
ATOM 3482 C CA . SER A 1 494 ? -30.057 8.593 21.485 1.00 96.75 494 SER A CA 1
ATOM 3483 C C . SER A 1 494 ? -29.311 7.736 22.513 1.00 96.75 494 SER A C 1
ATOM 3485 O O . SER A 1 494 ? -28.665 8.267 23.425 1.00 96.75 494 SER A O 1
ATOM 3487 N N . PRO A 1 495 ? -29.438 6.401 22.422 1.00 97.88 495 PRO A N 1
ATOM 3488 C CA . PRO A 1 495 ? -28.759 5.498 23.336 1.00 97.88 495 PRO A CA 1
ATOM 3489 C C . PRO A 1 495 ? -27.247 5.565 23.121 1.00 97.88 495 PRO A C 1
ATOM 3491 O O . PRO A 1 495 ? -26.769 5.887 22.033 1.00 97.88 495 PRO A O 1
ATOM 3494 N N . ILE A 1 496 ? -26.493 5.251 24.167 1.00 98.62 496 ILE A N 1
ATOM 3495 C CA . ILE A 1 496 ? -25.046 5.042 24.070 1.00 98.62 496 ILE A CA 1
ATOM 3496 C C . ILE A 1 496 ? -24.824 3.595 23.648 1.00 98.62 496 ILE A C 1
ATOM 3498 O O . ILE A 1 496 ? -25.430 2.700 24.233 1.00 98.62 496 ILE A O 1
ATOM 3502 N N . THR A 1 497 ? -23.961 3.353 22.664 1.00 97.25 497 THR A N 1
ATOM 3503 C CA . THR A 1 497 ? -23.704 1.998 22.154 1.00 97.25 497 THR A CA 1
ATOM 3504 C C . THR A 1 497 ? -22.226 1.646 22.274 1.00 97.25 497 THR A C 1
ATOM 3506 O O . THR A 1 497 ? -21.365 2.388 21.814 1.00 97.25 497 THR A O 1
ATOM 3509 N N . LEU A 1 498 ? -21.920 0.507 22.889 1.00 97.19 498 LEU A N 1
ATOM 3510 C CA . LEU A 1 498 ? -20.598 -0.107 22.882 1.00 97.19 498 LEU A CA 1
ATOM 3511 C C . LEU A 1 498 ? -20.712 -1.429 22.123 1.00 97.19 498 LEU A C 1
ATOM 3513 O O . LEU A 1 498 ? -21.513 -2.291 22.488 1.00 97.19 498 LEU A O 1
ATOM 3517 N N . THR A 1 499 ? -19.951 -1.580 21.047 1.00 93.44 499 THR A N 1
ATOM 3518 C CA . THR A 1 499 ? -20.104 -2.700 20.112 1.00 93.44 499 THR A CA 1
ATOM 3519 C C . THR A 1 499 ? -18.774 -3.082 19.467 1.00 93.44 499 THR A C 1
ATOM 3521 O O . THR A 1 499 ? -17.759 -2.427 19.683 1.00 93.44 499 THR A O 1
ATOM 3524 N N . THR A 1 500 ? -18.752 -4.158 18.685 1.00 88.69 500 THR A N 1
ATOM 3525 C CA . THR A 1 500 ? -17.615 -4.493 17.823 1.00 88.69 500 THR A CA 1
ATOM 3526 C C . THR A 1 500 ? -17.535 -3.556 16.629 1.00 88.69 500 THR A C 1
ATOM 3528 O O . THR A 1 500 ? -18.549 -3.072 16.135 1.00 88.69 500 THR A O 1
ATOM 3531 N N . ILE A 1 501 ? -16.322 -3.338 16.131 1.00 86.19 501 ILE A N 1
ATOM 3532 C CA . ILE A 1 501 ? -16.129 -2.623 14.877 1.00 86.19 501 ILE A CA 1
ATOM 3533 C C . ILE A 1 501 ? -16.514 -3.425 13.632 1.00 86.19 501 ILE A C 1
ATOM 3535 O O . ILE A 1 501 ? -16.603 -2.854 12.556 1.00 86.19 501 ILE A O 1
ATOM 3539 N N . LEU A 1 502 ? -16.696 -4.739 13.726 1.00 81.81 502 LEU A N 1
ATOM 3540 C CA . LEU A 1 502 ? -16.971 -5.557 12.546 1.00 81.81 502 LEU A CA 1
ATOM 3541 C C . LEU A 1 502 ? -18.325 -5.199 11.911 1.00 81.81 502 LEU A C 1
ATOM 3543 O O . LEU A 1 502 ? -19.301 -4.968 12.623 1.00 81.81 502 LEU A O 1
ATOM 3547 N N . SER A 1 503 ? -18.381 -5.172 10.577 1.00 77.62 503 SER A N 1
ATOM 3548 C CA . SER A 1 503 ? -19.639 -5.001 9.836 1.00 77.62 503 SER A CA 1
ATOM 3549 C C . SER A 1 503 ? -20.553 -6.218 10.008 1.00 77.62 503 SER A C 1
ATOM 3551 O O . SER A 1 503 ? -20.085 -7.328 10.263 1.00 77.62 503 SER A O 1
ATOM 3553 N N . GLU A 1 504 ? -21.864 -6.052 9.808 1.00 75.31 504 GLU A N 1
ATOM 3554 C CA . GLU A 1 504 ? -22.812 -7.180 9.836 1.00 75.31 504 GLU A CA 1
ATOM 3555 C C . GLU A 1 504 ? -22.437 -8.277 8.828 1.00 75.31 504 GLU A C 1
ATOM 3557 O O . GLU A 1 504 ? -22.494 -9.467 9.145 1.00 75.31 504 GLU A O 1
ATOM 3562 N N . SER A 1 505 ? -21.969 -7.895 7.635 1.00 71.69 505 SER A N 1
ATOM 3563 C CA . SER A 1 505 ? -21.492 -8.843 6.624 1.00 71.69 505 SER A CA 1
ATOM 3564 C C . SER A 1 505 ? -20.264 -9.620 7.114 1.00 71.69 505 SER A C 1
ATOM 3566 O O . SER A 1 505 ? -20.235 -10.846 6.984 1.00 71.69 505 SER A O 1
ATOM 3568 N N . ALA A 1 506 ? -19.305 -8.958 7.770 1.00 71.38 506 ALA A N 1
ATOM 3569 C CA . ALA A 1 506 ? -18.147 -9.617 8.376 1.00 71.38 506 ALA A CA 1
ATOM 3570 C C . ALA A 1 506 ? -18.528 -10.549 9.541 1.00 71.38 506 ALA A C 1
ATOM 3572 O O . ALA A 1 506 ? -17.935 -11.619 9.704 1.00 71.38 506 ALA A O 1
ATOM 3573 N N . LEU A 1 507 ? -19.539 -10.183 10.333 1.00 73.56 507 LEU A N 1
ATOM 3574 C CA . LEU A 1 507 ? -20.060 -11.028 11.409 1.00 73.56 507 LEU A CA 1
ATOM 3575 C C . LEU A 1 507 ? -20.740 -12.287 10.853 1.00 73.56 507 LEU A C 1
ATOM 3577 O O . LEU A 1 507 ? -20.434 -13.393 11.309 1.00 73.56 507 LEU A O 1
ATOM 3581 N N . SER A 1 508 ? -21.574 -12.132 9.820 1.00 64.62 508 SER A N 1
ATOM 3582 C CA . SER A 1 508 ? -22.309 -13.229 9.171 1.00 64.62 508 SER A CA 1
ATOM 3583 C C . SER A 1 508 ? -21.403 -14.237 8.443 1.00 64.62 508 SER A C 1
ATOM 3585 O O . SER A 1 508 ? -21.714 -15.427 8.406 1.00 64.62 508 SER A O 1
ATOM 3587 N N . GLY A 1 509 ? -20.253 -13.789 7.921 1.00 53.88 509 GLY A N 1
ATOM 3588 C CA . GLY A 1 509 ? -19.266 -14.635 7.238 1.00 53.88 509 GLY A CA 1
ATOM 3589 C C . GLY A 1 509 ? -18.304 -15.390 8.164 1.00 53.88 509 GLY A C 1
ATOM 3590 O O . GLY A 1 509 ? -17.651 -16.338 7.728 1.00 53.88 509 GLY A O 1
ATOM 3591 N N . SER A 1 510 ? -18.210 -15.020 9.449 1.00 53.38 510 SER A N 1
ATOM 3592 C CA . SER A 1 510 ? -17.277 -15.634 10.408 1.00 53.38 510 SER A CA 1
ATOM 3593 C C . SER A 1 510 ? -17.798 -16.967 10.979 1.00 53.38 510 SER A C 1
ATOM 3595 O O . SER A 1 510 ? -18.049 -17.134 12.173 1.00 53.38 510 SER A O 1
ATOM 3597 N N . ALA A 1 511 ? -17.970 -17.965 10.111 1.00 46.06 511 ALA A N 1
ATOM 3598 C CA . ALA A 1 511 ? -18.258 -19.332 10.524 1.00 46.06 511 ALA A CA 1
ATOM 3599 C C . ALA A 1 511 ? -16.959 -20.031 10.952 1.00 46.06 511 ALA A C 1
ATOM 3601 O O . ALA A 1 511 ? -16.166 -20.448 10.114 1.00 46.06 511 ALA A O 1
ATOM 3602 N N . THR A 1 512 ? -16.722 -20.121 12.264 1.00 44.16 512 THR A N 1
ATOM 3603 C CA . THR A 1 512 ? -16.452 -21.351 13.047 1.00 44.16 512 THR A CA 1
ATOM 3604 C C . THR A 1 512 ? -15.770 -20.950 14.362 1.00 44.16 512 THR A C 1
ATOM 3606 O O . THR A 1 512 ? -14.598 -20.587 14.383 1.00 44.16 512 THR A O 1
ATOM 3609 N N . ALA A 1 513 ? -16.479 -21.064 15.484 1.00 43.31 513 ALA A N 1
ATOM 3610 C CA . ALA A 1 513 ? -15.860 -21.194 16.801 1.00 43.31 513 ALA A CA 1
ATOM 3611 C C . ALA A 1 513 ? -16.587 -22.313 17.552 1.00 43.31 513 ALA A C 1
ATOM 3613 O O . ALA A 1 513 ? -17.803 -22.465 17.435 1.00 43.31 513 ALA A O 1
ATOM 3614 N N . VAL A 1 514 ? -15.820 -23.134 18.261 1.00 36.16 514 VAL A N 1
ATOM 3615 C CA . VAL A 1 514 ? -16.289 -24.337 18.954 1.00 36.16 514 VAL A CA 1
ATOM 3616 C C . VAL A 1 514 ? -16.679 -23.955 20.386 1.00 36.16 514 VAL A C 1
ATOM 3618 O O . VAL A 1 514 ? -15.812 -23.466 21.112 1.00 36.16 514 VAL A O 1
ATOM 3621 N N . PRO A 1 515 ? -17.927 -24.172 20.844 1.00 40.41 515 PRO A N 1
ATOM 3622 C CA . PRO A 1 515 ? -18.249 -24.055 22.258 1.00 40.41 515 PRO A CA 1
ATOM 3623 C C . PRO A 1 515 ? -17.785 -25.307 23.007 1.00 40.41 515 PRO A C 1
ATOM 3625 O O . PRO A 1 515 ? -18.008 -26.439 22.570 1.00 40.41 515 PRO A O 1
ATOM 3628 N N . TYR A 1 516 ? -17.180 -25.103 24.174 1.00 43.72 516 TYR A N 1
ATOM 3629 C CA . TYR A 1 516 ? -16.984 -26.162 25.151 1.00 43.72 516 TYR A CA 1
ATOM 3630 C C . TYR A 1 516 ? -18.334 -26.390 25.851 1.00 43.72 516 TYR A C 1
ATOM 3632 O O . TYR A 1 516 ? -18.882 -25.476 26.462 1.00 43.72 516 TYR A O 1
ATOM 3640 N N . PHE A 1 517 ? -18.841 -27.617 25.714 1.00 43.53 517 PHE A N 1
ATOM 3641 C CA . PHE A 1 517 ? -20.066 -28.197 26.280 1.00 43.53 517 PHE A CA 1
ATOM 3642 C C . PHE A 1 517 ? -21.354 -28.101 25.437 1.00 43.53 517 PHE A C 1
ATOM 3644 O O . PHE A 1 517 ? -22.080 -27.113 25.425 1.00 43.53 517 PHE A O 1
ATOM 3651 N N . SER A 1 518 ? -21.696 -29.263 24.872 1.00 36.88 518 SER A N 1
ATOM 3652 C CA . SER A 1 518 ? -22.948 -29.675 24.218 1.00 36.88 518 SER A CA 1
ATOM 3653 C C . SER A 1 518 ? -23.034 -29.500 22.694 1.00 36.88 518 SER A C 1
ATOM 3655 O O . SER A 1 518 ? -22.707 -28.481 22.098 1.00 36.88 518 SER A O 1
ATOM 3657 N N . SER A 1 519 ? -23.453 -30.598 22.072 1.00 37.00 519 SER A N 1
ATOM 3658 C CA . SER A 1 519 ? -23.345 -31.001 20.670 1.00 37.00 519 SER A CA 1
ATOM 3659 C C . SER A 1 519 ? -24.323 -30.322 19.707 1.00 37.00 519 SER A C 1
ATOM 3661 O O . SER A 1 519 ? -24.712 -30.933 18.716 1.00 37.00 519 SER A O 1
ATOM 3663 N N . ASN A 1 520 ? -24.715 -29.075 19.959 1.00 36.94 520 ASN A N 1
ATOM 3664 C CA . ASN A 1 520 ? -25.583 -28.331 19.049 1.00 36.94 520 ASN A CA 1
ATOM 3665 C C . ASN A 1 520 ? -24.826 -27.102 18.547 1.00 36.94 520 ASN A C 1
ATOM 3667 O O . ASN A 1 520 ? -24.677 -26.110 19.256 1.00 36.94 520 ASN A O 1
ATOM 3671 N N . ALA A 1 521 ? -24.302 -27.201 17.325 1.00 37.66 521 ALA A N 1
ATOM 3672 C CA . ALA A 1 521 ? -23.609 -26.115 16.652 1.00 37.66 521 ALA A CA 1
ATOM 3673 C C . ALA A 1 521 ? -24.561 -24.922 16.457 1.00 37.66 521 ALA A C 1
ATOM 3675 O O . ALA A 1 521 ? -25.463 -24.968 15.624 1.00 37.66 521 ALA A O 1
ATOM 3676 N N . PHE A 1 522 ? -24.353 -23.851 17.221 1.00 39.78 522 PHE A N 1
ATOM 3677 C CA . PHE A 1 522 ? -24.948 -22.542 16.962 1.00 39.78 522 PHE A CA 1
ATOM 3678 C C . PHE A 1 522 ? -23.861 -21.605 16.434 1.00 39.78 522 PHE A C 1
ATOM 3680 O O . PHE A 1 522 ? -22.744 -21.595 16.953 1.00 39.78 522 PHE A O 1
ATOM 3687 N N . ALA A 1 523 ? -24.187 -20.810 15.415 1.00 42.84 523 ALA A N 1
ATOM 3688 C CA . ALA A 1 523 ? -23.271 -19.847 14.815 1.00 42.84 523 ALA A CA 1
ATOM 3689 C C . ALA A 1 523 ? -22.802 -18.810 15.859 1.00 42.84 523 ALA A C 1
ATOM 3691 O O . ALA A 1 523 ? -23.600 -18.044 16.394 1.00 42.84 523 ALA A O 1
ATOM 3692 N N . LEU A 1 524 ? -21.500 -18.800 16.170 1.00 48.19 524 LEU A N 1
ATOM 3693 C CA . LEU A 1 524 ? -20.843 -17.804 17.033 1.00 48.19 524 LEU A CA 1
ATOM 3694 C C . LEU A 1 524 ? -20.334 -16.579 16.252 1.00 48.19 524 LEU A C 1
ATOM 3696 O O . LEU A 1 524 ? -19.713 -15.705 16.849 1.00 48.19 524 LEU A O 1
ATOM 3700 N N . GLY A 1 525 ? -20.589 -16.496 14.941 1.00 56.50 525 GLY A N 1
ATOM 3701 C CA . GLY A 1 525 ? -20.058 -15.435 14.075 1.00 56.50 525 GLY A CA 1
ATOM 3702 C C . GLY A 1 525 ? -20.399 -14.017 14.545 1.00 56.50 525 GLY A C 1
ATOM 3703 O O . GLY A 1 525 ? -19.602 -13.097 14.386 1.00 56.50 525 GLY A O 1
ATOM 3704 N N . GLU A 1 526 ? -21.505 -13.869 15.269 1.00 64.12 526 GLU A N 1
ATOM 3705 C CA . GLU A 1 526 ? -21.957 -12.602 15.838 1.00 64.12 526 GLU A CA 1
ATOM 3706 C C . GLU A 1 526 ? -21.535 -12.390 17.300 1.00 64.12 526 GLU A C 1
ATOM 3708 O O . GLU A 1 526 ? -21.724 -11.303 17.810 1.00 64.12 526 GLU A O 1
ATOM 3713 N N . ARG A 1 527 ? -20.977 -13.360 18.035 1.00 77.50 527 ARG A N 1
ATOM 3714 C CA . ARG A 1 527 ? -20.777 -13.207 19.494 1.00 77.50 527 ARG A CA 1
ATOM 3715 C C . ARG A 1 527 ? -19.316 -13.075 19.899 1.00 77.50 527 ARG A C 1
ATOM 3717 O O . ARG A 1 527 ? -18.440 -13.560 19.190 1.00 77.50 527 ARG A O 1
ATOM 3724 N N . GLY A 1 528 ? -19.060 -12.446 21.051 1.00 77.31 528 GLY A N 1
ATOM 3725 C CA . GLY A 1 528 ? -17.739 -12.454 21.685 1.00 77.31 528 GLY A CA 1
ATOM 3726 C C . GLY A 1 528 ? -16.652 -11.861 20.804 1.00 77.31 528 GLY A C 1
ATOM 3727 O O . GLY A 1 528 ? -15.726 -12.564 20.414 1.00 77.31 528 GLY A O 1
ATOM 3728 N N . LYS A 1 529 ? -16.763 -10.572 20.492 1.00 80.88 529 LYS A N 1
ATOM 3729 C CA . LYS A 1 529 ? -15.775 -9.816 19.711 1.00 80.88 529 LYS A CA 1
ATOM 3730 C C . LYS A 1 529 ? -14.946 -8.852 20.558 1.00 80.88 529 LYS A C 1
ATOM 3732 O O . LYS A 1 529 ? -13.892 -8.420 20.112 1.00 80.88 529 LYS A O 1
ATOM 3737 N N . TRP A 1 530 ? -15.390 -8.543 21.776 1.00 86.69 530 TRP A N 1
ATOM 3738 C CA . TRP A 1 530 ? -14.639 -7.749 22.751 1.00 86.69 530 TRP A CA 1
ATOM 3739 C C . TRP A 1 530 ? -15.013 -8.100 24.202 1.00 86.69 530 TRP A C 1
ATOM 3741 O O . TRP A 1 530 ? -15.888 -8.929 24.448 1.00 86.69 530 TRP A O 1
ATOM 3751 N N . GLY A 1 531 ? -14.316 -7.515 25.174 1.00 84.88 531 GLY A N 1
ATOM 3752 C CA . GLY A 1 531 ? -14.380 -7.891 26.586 1.00 84.88 531 GLY A CA 1
ATOM 3753 C C . GLY A 1 531 ? -15.603 -7.388 27.354 1.00 84.88 531 GLY A C 1
ATOM 3754 O O . GLY A 1 531 ? -15.911 -7.956 28.388 1.00 84.88 531 GLY A O 1
ATOM 3755 N N . GLY A 1 532 ? -16.334 -6.388 26.865 1.00 90.88 532 GLY A N 1
ATOM 3756 C CA . GLY A 1 532 ? -17.489 -5.823 27.572 1.00 90.88 532 GLY A CA 1
ATOM 3757 C C . GLY A 1 532 ? -17.146 -4.652 28.503 1.00 90.88 532 GLY A C 1
ATOM 3758 O O . GLY A 1 532 ? -16.046 -4.087 28.475 1.00 90.88 532 GLY A O 1
ATOM 3759 N N . LEU A 1 533 ? -18.132 -4.261 29.310 1.00 94.38 533 LEU A N 1
ATOM 3760 C CA . LEU A 1 533 ? -18.076 -3.140 30.249 1.00 94.38 533 LEU A CA 1
ATOM 3761 C C . LEU A 1 533 ? -17.986 -3.660 31.690 1.00 94.38 533 LEU A C 1
ATOM 3763 O O . LEU A 1 533 ? -18.834 -4.429 32.131 1.00 94.38 533 LEU A O 1
ATOM 3767 N N . ILE A 1 534 ? -16.980 -3.217 32.442 1.00 93.81 534 ILE A N 1
ATOM 3768 C CA . ILE A 1 534 ? -16.708 -3.689 33.804 1.00 93.81 534 ILE A CA 1
ATOM 3769 C C . ILE A 1 534 ? -16.735 -2.505 34.772 1.00 93.81 534 ILE A C 1
ATOM 3771 O O . ILE A 1 534 ? -15.994 -1.542 34.593 1.00 93.81 534 ILE A O 1
ATOM 3775 N N . LEU A 1 535 ? -17.559 -2.589 35.817 1.00 96.31 535 LEU A N 1
ATOM 3776 C CA . LEU A 1 535 ? -17.624 -1.617 36.907 1.00 96.31 535 LEU A CA 1
ATOM 3777 C C . LEU A 1 535 ? -17.186 -2.291 38.207 1.00 96.31 535 LEU A C 1
ATOM 3779 O O . LEU A 1 535 ? -17.820 -3.245 38.662 1.00 96.31 535 LEU A O 1
ATOM 3783 N N . LEU A 1 536 ? -16.106 -1.793 38.806 1.00 95.62 536 LEU A N 1
ATOM 3784 C CA . LEU A 1 536 ? -15.613 -2.234 40.108 1.00 95.62 536 LEU A CA 1
ATOM 3785 C C . LEU A 1 536 ? -15.967 -1.173 41.154 1.00 95.62 536 LEU A C 1
ATOM 3787 O O . LEU A 1 536 ? -15.581 -0.015 41.026 1.00 95.62 536 LEU A O 1
ATOM 3791 N N . GLY A 1 537 ? -16.687 -1.570 42.196 1.00 96.12 537 GLY A N 1
ATOM 3792 C CA . GLY A 1 537 ? -17.098 -0.705 43.296 1.00 96.12 537 GLY A CA 1
ATOM 3793 C C . GLY A 1 537 ? -16.503 -1.107 44.646 1.00 96.12 537 GLY A C 1
ATOM 3794 O O . GLY A 1 537 ? -15.751 -2.078 44.786 1.00 96.12 537 GLY A O 1
ATOM 3795 N N . ASN A 1 538 ? -16.845 -0.319 45.660 1.00 95.62 538 ASN A N 1
ATOM 3796 C CA . ASN A 1 538 ? -16.411 -0.432 47.052 1.00 95.62 538 ASN A CA 1
ATOM 3797 C C . ASN A 1 538 ? -17.522 -0.945 47.991 1.00 95.62 538 ASN A C 1
ATOM 3799 O O . ASN A 1 538 ? -17.380 -0.867 49.214 1.00 95.62 538 ASN A O 1
ATOM 3803 N N . ALA A 1 539 ? -18.633 -1.448 47.453 1.00 96.75 539 ALA A N 1
ATOM 3804 C CA . ALA A 1 539 ? -19.733 -1.982 48.247 1.00 96.75 539 ALA A CA 1
ATOM 3805 C C . ALA A 1 539 ? -19.441 -3.397 48.781 1.00 96.75 539 ALA A C 1
ATOM 3807 O O . ALA A 1 539 ? -18.549 -4.084 48.274 1.00 96.75 539 ALA A O 1
ATOM 3808 N N . PRO A 1 540 ? -20.156 -3.851 49.827 1.00 94.38 540 PRO A N 1
ATOM 3809 C CA . PRO A 1 540 ? -19.910 -5.151 50.442 1.00 94.38 540 PRO A CA 1
ATOM 3810 C C . PRO A 1 540 ? -20.007 -6.335 49.479 1.00 94.38 540 PRO A C 1
ATOM 3812 O O . PRO A 1 540 ? -20.915 -6.429 48.654 1.00 94.38 540 PRO A O 1
ATOM 3815 N N . THR A 1 541 ? -19.081 -7.281 49.632 1.00 92.56 541 THR A N 1
ATOM 3816 C CA . THR A 1 541 ? -19.104 -8.586 48.960 1.00 92.56 541 THR A CA 1
ATOM 3817 C C . THR A 1 541 ? -18.737 -9.676 49.966 1.00 92.56 541 THR A C 1
ATOM 3819 O O . THR A 1 541 ? -18.207 -9.376 51.036 1.00 92.56 541 THR A O 1
ATOM 3822 N N . ILE A 1 542 ? -19.014 -10.941 49.640 1.00 91.69 542 ILE A N 1
ATOM 3823 C CA . ILE A 1 542 ? -18.616 -12.080 50.484 1.00 91.69 542 ILE A CA 1
ATOM 3824 C C . ILE A 1 542 ? -17.137 -12.461 50.310 1.00 91.69 542 ILE A C 1
ATOM 3826 O O . ILE A 1 542 ? -16.584 -13.199 51.122 1.00 91.69 542 ILE A O 1
ATOM 3830 N N . VAL A 1 543 ? -16.496 -11.976 49.244 1.00 87.94 543 VAL A N 1
ATOM 3831 C CA . VAL A 1 543 ? -15.099 -12.281 48.931 1.00 87.94 543 VAL A CA 1
ATOM 3832 C C . VAL A 1 543 ? -14.160 -11.246 49.570 1.00 87.94 543 VAL A C 1
ATOM 3834 O O . VAL A 1 543 ? -14.579 -10.119 49.843 1.00 87.94 543 VAL A O 1
ATOM 3837 N N . PRO A 1 544 ? -12.881 -11.585 49.823 1.00 87.81 544 PRO A N 1
ATOM 3838 C CA . PRO A 1 544 ? -11.899 -10.618 50.314 1.00 87.81 544 PRO A CA 1
ATOM 3839 C C . PRO A 1 544 ? -11.789 -9.387 49.404 1.00 87.81 544 PRO A C 1
ATOM 3841 O O . PRO A 1 544 ? -11.858 -9.518 48.186 1.00 87.81 544 PRO A O 1
ATOM 3844 N N . THR A 1 545 ? -11.505 -8.204 49.955 1.00 83.50 545 THR A N 1
ATOM 3845 C CA . THR A 1 545 ? -11.307 -6.970 49.159 1.00 83.50 545 THR A CA 1
ATOM 3846 C C . THR A 1 545 ? -10.050 -6.996 48.284 1.00 83.50 545 THR A C 1
ATOM 3848 O O . THR A 1 545 ? -9.796 -6.061 47.536 1.00 83.50 545 THR A O 1
ATOM 3851 N N . THR A 1 546 ? -9.234 -8.044 48.401 1.00 82.81 546 THR A N 1
ATOM 3852 C CA . THR A 1 546 ? -8.101 -8.349 47.520 1.00 82.81 546 THR A CA 1
ATOM 3853 C C . THR A 1 546 ? -8.510 -9.186 46.305 1.00 82.81 546 THR A C 1
ATOM 3855 O O . THR A 1 546 ? -7.662 -9.519 45.480 1.00 82.81 546 THR A O 1
ATOM 3858 N N . THR A 1 547 ? -9.791 -9.549 46.187 1.00 84.19 547 THR A N 1
ATOM 3859 C CA . THR A 1 547 ? -10.301 -10.376 45.092 1.00 84.19 547 THR A CA 1
ATOM 3860 C C . THR A 1 547 ? -10.375 -9.564 43.808 1.00 84.19 547 THR A C 1
ATOM 3862 O O . THR A 1 547 ? -10.887 -8.443 43.780 1.00 84.19 547 THR A O 1
ATOM 3865 N N . GLN A 1 548 ? -9.881 -10.157 42.727 1.00 83.94 548 GLN A N 1
ATOM 3866 C CA . GLN A 1 548 ? -10.022 -9.635 41.374 1.00 83.94 548 GLN A CA 1
ATOM 3867 C C . GLN A 1 548 ? -11.159 -10.369 40.664 1.00 83.94 548 GLN A C 1
ATOM 3869 O O . GLN A 1 548 ? -11.421 -11.541 40.947 1.00 83.94 548 GLN A O 1
ATOM 3874 N N . LEU A 1 549 ? -11.832 -9.704 39.724 1.00 77.62 549 LEU A N 1
ATOM 3875 C CA . LEU A 1 549 ? -12.672 -10.439 38.780 1.00 77.62 549 LEU A CA 1
ATOM 3876 C C . LEU A 1 549 ? -11.769 -11.329 37.927 1.00 77.62 549 LEU A C 1
ATOM 3878 O O . LEU A 1 549 ? -10.702 -10.900 37.494 1.00 77.62 549 LEU A O 1
ATOM 3882 N N . TYR A 1 550 ? -12.209 -12.557 37.664 1.00 69.06 550 TYR A N 1
ATOM 3883 C CA . TYR A 1 550 ? -11.440 -13.543 36.897 1.00 69.06 550 TYR A CA 1
ATOM 3884 C C . TYR A 1 550 ? -11.048 -13.011 35.500 1.00 69.06 550 TYR A C 1
ATOM 3886 O O . TYR A 1 550 ? -9.935 -13.231 35.027 1.00 69.06 550 TYR A O 1
ATOM 3894 N N . ALA A 1 551 ? -11.919 -12.177 34.922 1.00 62.84 551 ALA A N 1
ATOM 3895 C CA . ALA A 1 551 ? -11.713 -11.386 33.707 1.00 62.84 551 ALA A CA 1
ATOM 3896 C C . ALA A 1 551 ? -10.477 -10.453 33.715 1.00 62.84 551 ALA A C 1
ATOM 3898 O O . ALA A 1 551 ? -10.008 -10.049 32.654 1.00 62.84 551 ALA A O 1
ATOM 3899 N N . LEU A 1 552 ? -9.960 -10.093 34.895 1.00 70.25 552 LEU A N 1
ATOM 3900 C CA . LEU A 1 552 ? -8.864 -9.139 35.115 1.00 70.25 552 LEU A CA 1
ATOM 3901 C C . LEU A 1 552 ? -7.651 -9.776 35.823 1.00 70.25 552 LEU A C 1
ATOM 3903 O O . LEU A 1 552 ? -6.748 -9.073 36.258 1.00 70.25 552 LEU A O 1
ATOM 3907 N N . GLN A 1 553 ? -7.593 -11.104 35.960 1.00 57.94 553 GLN A N 1
ATOM 3908 C CA . GLN A 1 553 ? -6.605 -11.784 36.821 1.00 57.94 553 GLN A CA 1
ATOM 3909 C C . GLN A 1 553 ? -5.122 -11.621 36.409 1.00 57.94 553 GLN A C 1
ATOM 3911 O O . GLN A 1 553 ? -4.231 -11.949 37.187 1.00 57.94 553 GLN A O 1
ATOM 3916 N N . TYR A 1 554 ? -4.841 -11.132 35.196 1.00 58.22 554 TYR A N 1
ATOM 3917 C CA . TYR A 1 554 ? -3.479 -10.834 34.720 1.00 58.22 554 TYR A CA 1
ATOM 3918 C C . TYR A 1 554 ? -3.157 -9.337 34.714 1.00 58.22 554 TYR A C 1
ATOM 3920 O O . TYR A 1 554 ? -1.999 -8.957 34.545 1.00 58.22 554 TYR A O 1
ATOM 3928 N N . SER A 1 555 ? -4.157 -8.486 34.940 1.00 62.97 555 SER A N 1
ATOM 3929 C CA . SER A 1 555 ? -3.970 -7.079 35.255 1.00 62.97 555 SER A CA 1
ATOM 3930 C C . SER A 1 555 ? -3.958 -6.941 36.781 1.00 62.97 555 SER A C 1
ATOM 3932 O O . SER A 1 555 ? -4.978 -6.859 37.469 1.00 62.97 555 SER A O 1
ATOM 3934 N N . THR A 1 556 ? -2.756 -7.048 37.345 1.00 58.78 556 THR A N 1
ATOM 3935 C CA . THR A 1 556 ? -2.551 -7.113 38.794 1.00 58.78 556 THR A CA 1
ATOM 3936 C C . THR A 1 556 ? -3.010 -5.820 39.478 1.00 58.78 556 THR A C 1
ATOM 3938 O O . THR A 1 556 ? -2.783 -4.716 38.993 1.00 58.78 556 THR A O 1
ATOM 3941 N N . GLY A 1 557 ? -3.677 -5.951 40.628 1.00 69.44 557 GLY A N 1
ATOM 3942 C CA . GLY A 1 557 ? -4.066 -4.822 41.484 1.00 69.44 557 GLY A CA 1
ATOM 3943 C C . GLY A 1 557 ? -5.489 -4.282 41.290 1.00 69.44 557 GLY A C 1
ATOM 3944 O O . GLY A 1 557 ? -5.968 -3.548 42.154 1.00 69.44 557 GLY A O 1
ATOM 3945 N N . TYR A 1 558 ? -6.212 -4.678 40.238 1.00 83.44 558 TYR A N 1
ATOM 3946 C CA . TYR A 1 558 ? -7.606 -4.260 40.041 1.00 83.44 558 TYR A CA 1
ATOM 3947 C C . TYR A 1 558 ? -8.570 -5.174 40.800 1.00 83.44 558 TYR A C 1
ATOM 3949 O O . TYR A 1 558 ? -8.837 -6.303 40.392 1.00 83.44 558 TYR A O 1
ATOM 3957 N N . THR A 1 559 ? -9.040 -4.689 41.947 1.00 89.50 559 THR A N 1
ATOM 3958 C CA . THR A 1 559 ? -9.874 -5.424 42.908 1.00 89.50 559 THR A CA 1
ATOM 3959 C C . THR A 1 559 ? -11.248 -4.782 43.045 1.00 89.50 559 THR A C 1
ATOM 3961 O O . THR A 1 559 ? -11.443 -3.620 42.679 1.00 89.50 559 THR A O 1
ATOM 3964 N N . TYR A 1 560 ? -12.205 -5.537 43.579 1.00 92.38 560 TYR A N 1
ATOM 3965 C CA . TYR A 1 560 ? -13.550 -5.044 43.859 1.00 92.38 560 TYR A CA 1
ATOM 3966 C C . TYR A 1 560 ? -14.002 -5.389 45.275 1.00 92.38 560 TYR A C 1
ATOM 3968 O O . TYR A 1 560 ? -13.424 -6.236 45.957 1.00 92.38 560 TYR A O 1
ATOM 3976 N N . GLY A 1 561 ? -15.062 -4.714 45.708 1.00 91.56 561 GLY A N 1
ATOM 3977 C CA . GLY A 1 561 ? -15.670 -4.918 47.010 1.00 91.56 561 GLY A CA 1
ATOM 3978 C C . GLY A 1 561 ? -15.048 -4.068 48.115 1.00 91.56 561 GLY A C 1
ATOM 3979 O O . GLY A 1 561 ? -13.934 -3.545 48.007 1.00 91.56 561 GLY A O 1
ATOM 3980 N N . GLY A 1 562 ? -15.797 -3.898 49.197 1.00 93.00 562 GLY A N 1
ATOM 3981 C CA . GLY A 1 562 ? -15.414 -3.071 50.334 1.00 93.00 562 GLY A CA 1
ATOM 3982 C C . GLY A 1 562 ? -16.503 -3.015 51.393 1.00 93.00 562 GLY A C 1
ATOM 3983 O O . GLY A 1 562 ? -17.116 -4.029 51.703 1.00 93.00 562 GLY A O 1
ATOM 3984 N N . THR A 1 563 ? -16.727 -1.844 51.978 1.00 94.19 563 THR A N 1
ATOM 3985 C CA . THR A 1 563 ? -17.686 -1.657 53.080 1.00 94.19 563 THR A CA 1
ATOM 3986 C C . THR A 1 563 ? -18.728 -0.573 52.806 1.00 94.19 563 THR A C 1
ATOM 3988 O O . THR A 1 563 ? -19.624 -0.364 53.623 1.00 94.19 563 THR A O 1
ATOM 3991 N N . VAL A 1 564 ? -18.644 0.121 51.668 1.00 95.81 564 VAL A N 1
ATOM 3992 C CA . VAL A 1 564 ? -19.438 1.324 51.397 1.00 95.81 564 VAL A CA 1
ATOM 3993 C C . VAL A 1 564 ? -20.680 0.955 50.591 1.00 95.81 564 VAL A C 1
ATOM 3995 O O . VAL A 1 564 ? -20.659 0.918 49.368 1.00 95.81 564 VAL A O 1
ATOM 3998 N N . VAL A 1 565 ? -21.786 0.681 51.284 1.00 96.44 565 VAL A N 1
ATOM 3999 C CA . VAL A 1 565 ? -23.075 0.308 50.661 1.00 96.44 565 VAL A CA 1
ATOM 4000 C C . VAL A 1 565 ? -23.549 1.343 49.638 1.00 96.44 565 VAL A C 1
ATOM 4002 O O . VAL A 1 565 ? -24.072 0.985 48.589 1.00 96.44 565 VAL A O 1
ATOM 4005 N N . THR A 1 566 ? -23.342 2.626 49.921 1.00 96.88 566 THR A N 1
ATOM 4006 C CA . THR A 1 566 ? -23.778 3.739 49.069 1.00 96.88 566 THR A CA 1
ATOM 4007 C C . THR A 1 566 ? -22.731 4.154 48.036 1.00 96.88 566 THR A C 1
ATOM 4009 O O . THR A 1 566 ? -22.820 5.258 47.504 1.00 96.88 566 THR A O 1
ATOM 4012 N N . ASP A 1 567 ? -21.713 3.323 47.786 1.00 97.00 567 ASP A N 1
ATOM 4013 C CA . ASP A 1 567 ? -20.704 3.592 46.760 1.00 97.00 567 ASP A CA 1
ATOM 4014 C C . ASP A 1 567 ? -21.371 3.825 45.397 1.00 97.00 567 ASP A C 1
ATOM 4016 O O . ASP A 1 567 ? -22.410 3.229 45.090 1.00 97.00 567 ASP A O 1
ATOM 4020 N N . SER A 1 568 ? -20.790 4.709 44.590 1.00 97.12 568 SER A N 1
ATOM 4021 C CA . SER A 1 568 ? -21.300 5.017 43.258 1.00 97.12 568 SER A CA 1
ATOM 4022 C C . SER A 1 568 ? -20.197 4.846 42.231 1.00 97.12 568 SER A C 1
ATOM 4024 O O . SER A 1 568 ? -19.215 5.582 42.234 1.00 97.12 568 SER A O 1
ATOM 4026 N N . SER A 1 569 ? -20.406 3.910 41.311 1.00 97.44 569 SER A N 1
ATOM 4027 C CA . SER A 1 569 ? -19.601 3.761 40.098 1.00 97.44 569 SER A CA 1
ATOM 4028 C C . SER A 1 569 ? -20.151 4.614 38.940 1.00 97.44 569 SER A C 1
ATOM 4030 O O . SER A 1 569 ? -19.665 4.514 37.814 1.00 97.44 569 SER A O 1
ATOM 4032 N N . GLY A 1 570 ? -21.151 5.471 39.205 1.00 97.44 570 GLY A N 1
ATOM 4033 C CA . GLY A 1 570 ? -21.743 6.409 38.250 1.00 97.44 570 GLY A CA 1
ATOM 4034 C C . GLY A 1 570 ? -23.147 6.030 37.765 1.00 97.44 570 GLY A C 1
ATOM 4035 O O . GLY A 1 570 ? -23.985 5.552 38.535 1.00 97.44 570 GLY A O 1
ATOM 4036 N N . THR A 1 571 ? -23.415 6.289 36.486 1.00 98.25 571 THR A N 1
ATOM 4037 C CA . THR A 1 571 ? -24.729 6.122 35.852 1.00 98.25 571 THR A CA 1
ATOM 4038 C C . THR A 1 571 ? -24.590 5.378 34.531 1.00 98.25 571 THR A C 1
ATOM 4040 O O . THR A 1 571 ? -23.851 5.817 33.654 1.00 98.25 571 THR A O 1
ATOM 4043 N N . LEU A 1 572 ? -25.366 4.308 34.370 1.00 98.19 572 LEU A N 1
ATOM 4044 C CA . LEU A 1 572 ? -25.637 3.631 33.107 1.00 98.19 572 LEU A CA 1
ATOM 4045 C C . LEU A 1 572 ? -27.132 3.761 32.804 1.00 98.19 572 LEU A C 1
ATOM 4047 O O . LEU A 1 572 ? -27.966 3.131 33.457 1.00 98.19 572 LEU A O 1
ATOM 4051 N N . GLN A 1 573 ? -27.481 4.601 31.834 1.00 98.00 573 GLN A N 1
ATOM 4052 C CA . GLN A 1 573 ? -28.860 4.779 31.395 1.00 98.00 573 GLN A CA 1
ATOM 4053 C C . GLN A 1 573 ? -28.954 4.765 29.871 1.00 98.00 573 GLN A C 1
ATOM 4055 O O . GLN A 1 573 ? -28.213 5.499 29.224 1.00 98.00 573 GLN A O 1
ATOM 4060 N N . TYR A 1 574 ? -29.853 3.954 29.297 1.00 98.25 574 TYR A N 1
ATOM 4061 C CA . TYR A 1 574 ? -29.967 3.781 27.836 1.00 98.25 574 TYR A CA 1
ATOM 4062 C C . TYR A 1 574 ? -28.625 3.407 27.186 1.00 98.25 574 TYR A C 1
ATOM 4064 O O . TYR A 1 574 ? -28.177 4.042 26.228 1.00 98.25 574 TYR A O 1
ATOM 4072 N N . VAL A 1 575 ? -27.972 2.388 27.751 1.00 98.44 575 VAL A N 1
ATOM 4073 C CA . VAL A 1 575 ? -26.680 1.867 27.288 1.00 98.44 575 VAL A CA 1
ATOM 4074 C C . VAL A 1 575 ? -26.890 0.510 26.625 1.00 98.44 575 VAL A C 1
ATOM 4076 O O . VAL A 1 575 ? -27.474 -0.393 27.218 1.00 98.44 575 VAL A O 1
ATOM 4079 N N . ARG A 1 576 ? -26.384 0.364 25.404 1.00 97.94 576 ARG A N 1
ATOM 4080 C CA . ARG A 1 576 ? -26.360 -0.882 24.637 1.00 97.94 576 ARG A CA 1
ATOM 4081 C C . ARG A 1 576 ? -24.951 -1.446 24.634 1.00 97.94 576 ARG A C 1
ATOM 4083 O O . ARG A 1 576 ? -24.007 -0.733 24.300 1.00 97.94 576 ARG A O 1
ATOM 4090 N N . VAL A 1 577 ? -24.815 -2.717 24.984 1.00 95.62 577 VAL A N 1
ATOM 4091 C CA . VAL A 1 577 ? -23.561 -3.467 24.900 1.00 95.62 577 VAL A CA 1
ATOM 4092 C C . VAL A 1 577 ? -23.774 -4.675 24.002 1.00 95.62 577 VAL A C 1
ATOM 4094 O O . VAL A 1 577 ? -24.443 -5.637 24.373 1.00 95.62 577 VAL A O 1
ATOM 4097 N N . TRP A 1 578 ? -23.218 -4.623 22.797 1.00 92.69 578 TRP A N 1
ATOM 4098 C CA . TRP A 1 578 ? -23.435 -5.640 21.770 1.00 92.69 578 TRP A CA 1
ATOM 4099 C C . TRP A 1 578 ? -22.148 -6.380 21.420 1.00 92.69 578 TRP A C 1
ATOM 4101 O O . TRP A 1 578 ? -21.059 -5.807 21.459 1.00 92.69 578 TRP A O 1
ATOM 4111 N N . HIS A 1 579 ? -22.267 -7.659 21.058 1.00 86.75 579 HIS A N 1
ATOM 4112 C CA . HIS A 1 579 ? -21.155 -8.508 20.603 1.00 86.75 579 HIS A CA 1
ATOM 4113 C C . HIS A 1 579 ? -20.006 -8.643 21.625 1.00 86.75 579 HIS A C 1
ATOM 4115 O O . HIS A 1 579 ? -18.873 -8.955 21.259 1.00 86.75 579 HIS A O 1
ATOM 4121 N N . GLY A 1 580 ? -20.271 -8.379 22.905 1.00 84.25 580 GLY A N 1
ATOM 4122 C CA . GLY A 1 580 ? -19.280 -8.429 23.977 1.00 84.25 580 GLY A CA 1
ATOM 4123 C C . GLY A 1 580 ? -19.018 -9.838 24.512 1.00 84.25 580 GLY A C 1
ATOM 4124 O O . GLY A 1 580 ? -19.460 -10.855 23.961 1.00 84.25 580 GLY A O 1
ATOM 4125 N N . GLY A 1 581 ? -18.319 -9.876 25.642 1.00 73.88 581 GLY A N 1
ATOM 4126 C CA . GLY A 1 581 ? -18.176 -11.049 26.492 1.00 73.88 581 GLY A CA 1
ATOM 4127 C C . GLY A 1 581 ? -17.290 -12.163 25.948 1.00 73.88 581 GLY A C 1
ATOM 4128 O O . GLY A 1 581 ? -17.588 -13.341 26.140 1.00 73.88 581 GLY A O 1
ATOM 4129 N N . VAL A 1 582 ? -16.213 -11.792 25.247 1.00 72.50 582 VAL A N 1
ATOM 4130 C CA . VAL A 1 582 ? -15.174 -12.713 24.747 1.00 72.50 582 VAL A CA 1
ATOM 4131 C C . VAL A 1 582 ? -14.653 -13.653 25.835 1.00 72.50 582 VAL A C 1
ATOM 4133 O O . VAL A 1 582 ? -14.365 -13.241 26.961 1.00 72.50 582 VAL A O 1
ATOM 4136 N N . MET A 1 583 ? -14.413 -14.904 25.430 1.00 53.88 583 MET A N 1
ATOM 4137 C CA . MET A 1 583 ? -13.530 -15.837 26.124 1.00 53.88 583 MET A CA 1
ATOM 4138 C C . MET A 1 583 ? -12.082 -15.351 26.008 1.00 53.88 583 MET A C 1
ATOM 4140 O O . MET A 1 583 ? -11.420 -15.582 24.997 1.00 53.88 583 MET A O 1
ATOM 4144 N N . SER A 1 584 ? -11.554 -14.698 27.042 1.00 51.59 584 SER A N 1
ATOM 4145 C CA . SER A 1 584 ? -10.103 -14.789 27.228 1.00 51.59 584 SER A CA 1
ATOM 4146 C C . SER A 1 584 ? -9.782 -16.252 27.563 1.00 51.59 584 SER A C 1
ATOM 4148 O O . SER A 1 584 ? -10.643 -16.943 28.115 1.00 51.59 584 SER A O 1
ATOM 4150 N N . ASN A 1 585 ? -8.573 -16.744 27.264 1.00 49.31 585 ASN A N 1
ATOM 4151 C CA . ASN A 1 585 ? -8.172 -18.139 27.539 1.00 49.31 585 ASN A CA 1
ATOM 4152 C C . ASN A 1 585 ? -8.461 -18.609 28.980 1.00 49.31 585 ASN A C 1
ATOM 4154 O O . ASN A 1 585 ? -8.429 -19.804 29.242 1.00 49.31 585 ASN A O 1
ATOM 4158 N N . ASN A 1 586 ? -8.754 -17.689 29.902 1.00 51.31 586 ASN A N 1
ATOM 4159 C CA . ASN A 1 586 ? -8.913 -17.951 31.314 1.00 51.31 586 ASN A CA 1
ATOM 4160 C C . ASN A 1 586 ? -10.119 -17.198 31.910 1.00 51.31 586 ASN A C 1
ATOM 4162 O O . ASN A 1 586 ? -9.981 -16.632 32.983 1.00 51.31 586 ASN A O 1
ATOM 4166 N N . GLY A 1 587 ? -11.281 -17.126 31.246 1.00 55.56 587 GLY A N 1
ATOM 4167 C CA . GLY A 1 587 ? -12.517 -16.659 31.899 1.00 55.56 587 GLY A CA 1
ATOM 4168 C C . GLY A 1 587 ? -13.537 -15.959 31.006 1.00 55.56 587 GLY A C 1
ATOM 4169 O O . GLY A 1 587 ? -13.175 -15.239 30.075 1.00 55.56 587 GLY A O 1
ATOM 4170 N N . LEU A 1 588 ? -14.815 -16.159 31.339 1.00 62.03 588 LEU A N 1
ATOM 4171 C CA . LEU A 1 588 ? -15.961 -15.477 30.741 1.00 62.03 588 LEU A CA 1
ATOM 4172 C C . LEU A 1 588 ? -16.081 -14.061 31.322 1.00 62.03 588 LEU A C 1
ATOM 4174 O O . LEU A 1 588 ? -16.119 -13.900 32.543 1.00 62.03 588 LEU A O 1
ATOM 4178 N N . ILE A 1 589 ? -16.152 -13.044 30.461 1.00 73.25 589 ILE A N 1
ATOM 4179 C CA . ILE A 1 589 ? -16.502 -11.679 30.869 1.00 73.25 589 ILE A CA 1
ATOM 4180 C C . ILE A 1 589 ? -17.962 -11.448 30.500 1.00 73.25 589 ILE A C 1
ATOM 4182 O O . ILE A 1 589 ? -18.343 -11.685 29.359 1.00 73.25 589 ILE A O 1
ATOM 4186 N N . SER A 1 590 ? -18.798 -11.016 31.441 1.00 85.12 590 SER A N 1
ATOM 4187 C CA . SER A 1 590 ? -20.174 -10.642 31.110 1.00 85.12 590 SER A CA 1
ATOM 4188 C C . SER A 1 590 ? -20.192 -9.443 30.158 1.00 85.12 590 SER A C 1
ATOM 4190 O O . SER A 1 590 ? -19.246 -8.657 30.145 1.00 85.12 590 SER A O 1
ATOM 4192 N N . GLY A 1 591 ? -21.270 -9.259 29.393 1.00 88.88 591 GLY A N 1
ATOM 4193 C CA . GLY A 1 591 ? -21.420 -8.055 28.568 1.00 88.88 591 GLY A CA 1
ATOM 4194 C C . GLY A 1 591 ? -21.309 -6.791 29.424 1.00 88.88 591 GLY A C 1
ATOM 4195 O O . GLY A 1 591 ? -20.509 -5.903 29.125 1.00 88.88 591 GLY A O 1
ATOM 4196 N N . ILE A 1 592 ? -22.024 -6.771 30.553 1.00 94.75 592 ILE A N 1
ATOM 4197 C CA . ILE A 1 592 ? -21.817 -5.800 31.632 1.00 94.75 592 ILE A CA 1
ATOM 4198 C C . ILE A 1 592 ? -21.560 -6.539 32.947 1.00 94.75 592 ILE A C 1
ATOM 4200 O O . ILE A 1 592 ? -22.396 -7.323 33.394 1.00 94.75 592 ILE A O 1
ATOM 4204 N N . ALA A 1 593 ? -20.417 -6.285 33.581 1.00 93.12 593 ALA A N 1
ATOM 4205 C CA . ALA A 1 593 ? -20.031 -6.883 34.855 1.00 93.12 593 ALA A CA 1
ATOM 4206 C C . ALA A 1 593 ? -19.996 -5.836 35.978 1.00 93.12 593 ALA A C 1
ATOM 4208 O O . ALA A 1 593 ? -19.318 -4.815 35.872 1.00 93.12 593 ALA A O 1
ATOM 4209 N N . PHE A 1 594 ? -20.675 -6.130 37.085 1.00 94.88 594 PHE A N 1
ATOM 4210 C CA . PHE A 1 594 ? -20.718 -5.319 38.299 1.00 94.88 594 PHE A CA 1
ATOM 4211 C C . PHE A 1 594 ? -20.016 -6.064 39.438 1.00 94.88 594 PHE A C 1
ATOM 4213 O O . PHE A 1 594 ? -20.564 -7.012 39.997 1.00 94.88 594 PHE A O 1
ATOM 4220 N N . GLY A 1 595 ? -18.802 -5.651 39.797 1.00 94.00 595 GLY A N 1
ATOM 4221 C CA . GLY A 1 595 ? -18.073 -6.177 40.951 1.00 94.00 595 GLY A CA 1
ATOM 4222 C C . GLY A 1 595 ? -18.207 -5.255 42.151 1.00 94.00 595 GLY A C 1
ATOM 4223 O O . GLY A 1 595 ? -17.612 -4.186 42.151 1.00 94.00 595 GLY A O 1
ATOM 4224 N N . GLY A 1 596 ? -18.953 -5.647 43.189 1.00 95.00 596 GLY A N 1
ATOM 4225 C CA . GLY A 1 596 ? -19.063 -4.859 44.424 1.00 95.00 596 GLY A CA 1
ATOM 4226 C C . GLY A 1 596 ? -19.594 -3.436 44.213 1.00 95.00 596 GLY A C 1
ATOM 4227 O O . GLY A 1 596 ? -19.137 -2.512 44.878 1.00 95.00 596 GLY A O 1
ATOM 4228 N N . VAL A 1 597 ? -20.517 -3.243 43.270 1.00 97.44 597 VAL A N 1
ATOM 4229 C CA . VAL A 1 597 ? -21.074 -1.926 42.916 1.00 97.44 597 VAL A CA 1
ATOM 4230 C C . VAL A 1 597 ? -22.163 -1.527 43.914 1.00 97.44 597 VAL A C 1
ATOM 4232 O O . VAL A 1 597 ? -23.015 -2.344 44.264 1.00 97.44 597 VAL A O 1
ATOM 4235 N N . GLY A 1 598 ? -22.108 -0.292 44.419 1.00 97.62 598 GLY A N 1
ATOM 4236 C CA . GLY A 1 598 ? -23.001 0.186 45.477 1.00 97.62 598 GLY A CA 1
ATOM 4237 C C . GLY A 1 598 ? -24.327 0.768 44.991 1.00 97.62 598 GLY A C 1
ATOM 4238 O O . GLY A 1 598 ? -24.517 1.051 43.805 1.00 97.62 598 GLY A O 1
ATOM 4239 N N . SER A 1 599 ? -25.235 0.994 45.943 1.00 97.50 599 SER A N 1
ATOM 4240 C CA . SER A 1 599 ? -26.597 1.502 45.716 1.00 97.50 599 SER A CA 1
ATOM 4241 C C . SER A 1 599 ? -26.637 2.968 45.269 1.00 97.50 599 SER A C 1
ATOM 4243 O O . SER A 1 599 ? -27.693 3.474 44.903 1.00 97.50 599 SER A O 1
ATOM 4245 N N . GLY A 1 600 ? -25.500 3.672 45.310 1.00 97.19 600 GLY A N 1
ATOM 4246 C CA . GLY A 1 600 ? -25.356 5.007 44.731 1.00 97.19 600 GLY A CA 1
ATOM 4247 C C . GLY A 1 600 ? -25.190 4.990 43.207 1.00 97.19 600 GLY A C 1
ATOM 4248 O O . GLY A 1 600 ? -25.162 6.053 42.587 1.00 97.19 600 GLY A O 1
ATOM 4249 N N . THR A 1 601 ? -25.048 3.811 42.595 1.00 98.31 601 THR A N 1
ATOM 4250 C CA . THR A 1 601 ? -24.921 3.644 41.141 1.00 98.31 601 THR A CA 1
ATOM 4251 C C . THR A 1 601 ? -26.301 3.522 40.509 1.00 98.31 601 THR A C 1
ATOM 4253 O O . THR A 1 601 ? -27.114 2.711 40.947 1.00 98.31 601 THR A O 1
ATOM 4256 N N . THR A 1 602 ? -26.570 4.293 39.457 1.00 97.94 602 THR A N 1
ATOM 4257 C CA . THR A 1 602 ? -27.833 4.187 38.711 1.00 97.94 602 THR A CA 1
ATOM 4258 C C . THR A 1 602 ? -27.647 3.286 37.500 1.00 97.94 602 THR A C 1
ATOM 4260 O O . THR A 1 602 ? -26.834 3.600 36.637 1.00 97.94 602 THR A O 1
ATOM 4263 N N . VAL A 1 603 ? -28.424 2.205 37.395 1.00 98.00 603 VAL A N 1
ATOM 4264 C CA . VAL A 1 603 ? -28.421 1.318 36.221 1.00 98.00 603 VAL A CA 1
ATOM 4265 C C . VAL A 1 603 ? -29.853 1.110 35.741 1.00 98.00 603 VAL A C 1
ATOM 4267 O O . VAL A 1 603 ? -30.663 0.469 36.418 1.00 98.00 603 VAL A O 1
ATOM 4270 N N . ALA A 1 604 ? -30.193 1.662 34.577 1.00 97.75 604 ALA A N 1
ATOM 4271 C CA . ALA A 1 604 ? -31.524 1.495 34.009 1.00 97.75 604 ALA A CA 1
ATOM 4272 C C . ALA A 1 604 ? -31.551 1.483 32.478 1.00 97.75 604 ALA A C 1
ATOM 4274 O O . ALA A 1 604 ? -30.752 2.162 31.842 1.00 97.75 604 ALA A O 1
ATOM 4275 N N . TYR A 1 605 ? -32.510 0.776 31.873 1.00 97.81 605 TYR A N 1
ATOM 4276 C CA . TYR A 1 605 ? -32.679 0.737 30.409 1.00 97.81 605 TYR A CA 1
ATOM 4277 C C . TYR A 1 605 ? -31.396 0.309 29.683 1.00 97.81 605 TYR A C 1
ATOM 4279 O O . TYR A 1 605 ? -30.990 0.934 28.706 1.00 97.81 605 TYR A O 1
ATOM 4287 N N . CYS A 1 606 ? -30.703 -0.695 30.218 1.00 97.75 606 CYS A N 1
ATOM 4288 C CA . CYS A 1 606 ? -29.491 -1.225 29.604 1.00 97.75 606 CYS A CA 1
ATOM 4289 C C . CYS A 1 606 ? -29.821 -2.513 28.855 1.00 97.75 606 CYS A C 1
ATOM 4291 O O . CYS A 1 606 ? -30.580 -3.340 29.356 1.00 97.75 606 CYS A O 1
ATOM 4293 N N . GLU A 1 607 ? -29.222 -2.680 27.684 1.00 97.00 607 GLU A N 1
ATOM 4294 C CA . GLU A 1 607 ? -29.432 -3.831 26.810 1.00 97.00 607 GLU A CA 1
ATOM 4295 C C . GLU A 1 607 ? -28.102 -4.528 26.542 1.00 97.00 607 GLU A C 1
ATOM 4297 O O . GLU A 1 607 ? -27.105 -3.864 26.232 1.00 97.00 607 GLU A O 1
ATOM 4302 N N . VAL A 1 608 ? -28.094 -5.859 26.631 1.00 94.50 608 VAL A N 1
ATOM 4303 C CA . VAL A 1 608 ? -26.950 -6.680 26.223 1.00 94.50 608 VAL A CA 1
ATOM 4304 C C . VAL A 1 608 ? -27.381 -7.677 25.154 1.00 94.50 608 VAL A C 1
ATOM 4306 O O . VAL A 1 608 ? -28.235 -8.522 25.394 1.00 94.50 608 VAL A O 1
ATOM 4309 N N . ALA A 1 609 ? -26.748 -7.627 23.980 1.00 89.81 609 ALA A N 1
ATOM 4310 C CA . ALA A 1 609 ? -27.085 -8.500 22.854 1.00 89.81 609 ALA A CA 1
ATOM 4311 C C . ALA A 1 609 ? -25.846 -9.171 22.249 1.00 89.81 609 ALA A C 1
ATOM 4313 O O . ALA A 1 609 ? -24.734 -8.643 22.303 1.00 89.81 609 ALA A O 1
ATOM 4314 N N . TYR A 1 610 ? -26.038 -10.354 21.660 1.00 84.06 610 TYR A N 1
ATOM 4315 C CA . TYR A 1 610 ? -24.985 -11.118 20.976 1.00 84.06 610 TYR A CA 1
ATOM 4316 C C . TYR A 1 610 ? -23.729 -11.359 21.842 1.00 84.06 610 TYR A C 1
ATOM 4318 O O . TYR A 1 610 ? -22.609 -11.407 21.347 1.00 84.06 610 TYR A O 1
ATOM 4326 N N . ASN A 1 611 ? -23.888 -11.515 23.154 1.00 82.19 611 ASN A N 1
ATOM 4327 C CA . ASN A 1 611 ? -22.770 -11.713 24.074 1.00 82.19 611 ASN A CA 1
ATOM 4328 C C . ASN A 1 611 ? -22.313 -13.183 24.095 1.00 82.19 611 ASN A C 1
ATOM 4330 O O . ASN A 1 611 ? -23.153 -14.081 24.056 1.00 82.19 611 ASN A O 1
ATOM 4334 N N . ALA A 1 612 ? -21.006 -13.459 24.155 1.00 78.12 612 ALA A N 1
ATOM 4335 C CA . ALA A 1 612 ? -20.519 -14.849 24.217 1.00 78.12 612 ALA A CA 1
ATOM 4336 C C . ALA A 1 612 ? -20.596 -15.484 25.622 1.00 78.12 612 ALA A C 1
ATOM 4338 O O . ALA A 1 612 ? -20.505 -16.706 25.738 1.00 78.12 612 ALA A O 1
ATOM 4339 N N . ALA A 1 613 ? -20.807 -14.676 26.660 1.00 78.62 613 ALA A N 1
ATOM 4340 C CA . ALA A 1 613 ? -20.968 -15.081 28.057 1.00 78.62 613 ALA A CA 1
ATOM 4341 C C . ALA A 1 613 ? -22.290 -14.541 28.645 1.00 78.62 613 ALA A C 1
ATOM 4343 O O . ALA A 1 613 ? -23.173 -14.114 27.899 1.00 78.62 613 ALA A O 1
ATOM 4344 N N . ASP A 1 614 ? -22.409 -14.485 29.976 1.00 85.62 614 ASP A N 1
ATOM 4345 C CA . ASP A 1 614 ? -23.546 -13.865 30.671 1.00 85.62 614 ASP A CA 1
ATOM 4346 C C . ASP A 1 614 ? -23.806 -12.436 30.176 1.00 85.62 614 ASP A C 1
ATOM 4348 O O . ASP A 1 614 ? -22.873 -11.650 30.010 1.00 85.62 614 ASP A O 1
ATOM 4352 N N . GLY A 1 615 ? -25.071 -12.066 29.967 1.00 88.56 615 GLY A N 1
ATOM 4353 C CA . GLY A 1 615 ? -25.415 -10.699 29.568 1.00 88.56 615 GLY A CA 1
ATOM 4354 C C . GLY A 1 615 ? -25.008 -9.685 30.642 1.00 88.56 615 GLY A C 1
ATOM 4355 O O . GLY A 1 615 ? -24.166 -8.816 30.413 1.00 88.56 615 GLY A O 1
ATOM 4356 N N . PHE A 1 616 ? -25.537 -9.874 31.852 1.00 93.38 616 PHE A N 1
ATOM 4357 C CA . PHE A 1 616 ? -25.227 -9.072 33.033 1.00 93.38 616 PHE A CA 1
ATOM 4358 C C . PHE A 1 616 ? -24.658 -9.966 34.139 1.00 93.38 616 PHE A C 1
ATOM 4360 O O . PHE A 1 616 ? -25.299 -10.938 34.535 1.00 93.38 616 PHE A O 1
ATOM 4367 N N . GLY A 1 617 ? -23.476 -9.632 34.653 1.00 91.62 617 GLY A N 1
ATOM 4368 C CA . GLY A 1 617 ? -22.831 -10.335 35.763 1.00 91.62 617 GLY A CA 1
ATOM 4369 C C . GLY A 1 617 ? -22.829 -9.489 37.029 1.00 91.62 617 GLY A C 1
ATOM 4370 O O . GLY A 1 617 ? -22.342 -8.362 37.010 1.00 91.62 617 GLY A O 1
ATOM 4371 N N . PHE A 1 618 ? -23.329 -10.033 38.138 1.00 92.12 618 PHE A N 1
ATOM 4372 C CA . PHE A 1 618 ? -23.337 -9.365 39.442 1.00 92.12 618 PHE A CA 1
ATOM 4373 C C . PHE A 1 618 ? -22.477 -10.144 40.438 1.00 92.12 618 PHE A C 1
ATOM 4375 O O . PHE A 1 618 ? -22.802 -11.267 40.821 1.00 92.12 618 PHE A O 1
ATOM 4382 N N . PHE A 1 619 ? -21.385 -9.531 40.885 1.00 91.38 619 PHE A N 1
ATOM 4383 C CA . PHE A 1 619 ? -20.405 -10.115 41.796 1.00 91.38 619 PHE A CA 1
ATOM 4384 C C . PHE A 1 619 ? -20.419 -9.336 43.118 1.00 91.38 619 PHE A C 1
ATOM 4386 O O . PHE A 1 619 ? -19.542 -8.521 43.409 1.00 91.38 619 PHE A O 1
ATOM 4393 N N . GLY A 1 620 ? -21.466 -9.566 43.916 1.00 91.69 620 GLY A N 1
ATOM 4394 C CA . GLY A 1 620 ? -21.732 -8.825 45.154 1.00 91.69 620 GLY A CA 1
ATOM 4395 C C . GLY A 1 620 ? -22.130 -7.360 44.919 1.00 91.69 620 GLY A C 1
ATOM 4396 O O . GLY A 1 620 ? -22.430 -6.958 43.797 1.00 91.69 620 GLY A O 1
ATOM 4397 N N . GLY A 1 621 ? -22.118 -6.556 45.985 1.00 95.12 621 GLY A N 1
ATOM 4398 C CA . GLY A 1 621 ? -22.583 -5.170 45.963 1.00 95.12 621 GLY A CA 1
ATOM 4399 C C . GLY A 1 621 ? -24.057 -5.008 46.341 1.00 95.12 621 GLY A C 1
ATOM 4400 O O . GLY A 1 621 ? -24.703 -5.934 46.830 1.00 95.12 621 GLY A O 1
ATOM 4401 N N . THR A 1 622 ? -24.566 -3.793 46.155 1.00 96.75 622 THR A N 1
ATOM 4402 C CA . THR A 1 622 ? -25.906 -3.343 46.574 1.00 96.75 622 THR A CA 1
ATOM 4403 C C . THR A 1 622 ? -26.590 -2.484 45.504 1.00 96.75 622 THR A C 1
ATOM 4405 O O . THR A 1 622 ? -27.491 -1.712 45.817 1.00 96.75 622 THR A O 1
ATOM 4408 N N . VAL A 1 623 ? -26.139 -2.577 44.248 1.00 96.50 623 VAL A N 1
ATOM 4409 C CA . VAL A 1 623 ? -26.697 -1.822 43.119 1.00 96.50 623 VAL A CA 1
ATOM 4410 C C . VAL A 1 623 ? -28.146 -2.222 42.827 1.00 96.50 623 VAL A C 1
ATOM 4412 O O . VAL A 1 623 ? -28.461 -3.404 42.694 1.00 96.50 623 VAL A O 1
ATOM 4415 N N . ASP A 1 624 ? -29.014 -1.223 42.679 1.00 93.69 624 ASP A N 1
ATOM 4416 C CA . ASP A 1 624 ? -30.386 -1.404 42.211 1.00 93.69 624 ASP A CA 1
ATOM 4417 C C . ASP A 1 624 ? -30.444 -1.238 40.687 1.00 93.69 624 ASP A C 1
ATOM 4419 O O . ASP A 1 624 ? -29.912 -0.273 40.133 1.00 93.69 624 ASP A O 1
ATOM 4423 N N . VAL A 1 625 ? -31.130 -2.154 39.997 1.00 95.44 625 VAL A N 1
ATOM 4424 C CA . VAL A 1 625 ? -31.243 -2.147 38.529 1.00 95.44 625 VAL A CA 1
ATOM 4425 C C . VAL A 1 625 ? -32.698 -2.120 38.064 1.00 95.44 625 VAL A C 1
ATOM 4427 O O . VAL A 1 625 ? -33.580 -2.680 38.719 1.00 95.44 625 VAL A O 1
ATOM 4430 N N . LYS A 1 626 ? -32.978 -1.468 36.927 1.00 95.06 626 LYS A N 1
ATOM 4431 C CA . LYS A 1 626 ? -34.333 -1.389 36.344 1.00 95.06 626 LYS A CA 1
ATOM 4432 C C . LYS A 1 626 ? -34.319 -1.540 34.823 1.00 95.06 626 LYS A C 1
ATOM 4434 O O . LYS A 1 626 ? -33.500 -0.927 34.156 1.00 95.06 626 LYS A O 1
ATOM 4439 N N . TYR A 1 627 ? -35.285 -2.269 34.264 1.00 95.88 627 TYR A N 1
ATOM 4440 C CA . TYR A 1 627 ? -35.476 -2.374 32.807 1.00 95.88 627 TYR A CA 1
ATOM 4441 C C . TYR A 1 627 ? -34.206 -2.843 32.069 1.00 95.88 627 TYR A C 1
ATOM 4443 O O . TYR A 1 627 ? -33.684 -2.134 31.214 1.00 95.88 627 TYR A O 1
ATOM 4451 N N . LEU A 1 628 ? -33.676 -4.005 32.457 1.00 95.12 628 LEU A N 1
ATOM 4452 C CA . LEU A 1 628 ? -32.569 -4.659 31.755 1.00 95.12 628 LEU A CA 1
ATOM 4453 C C . LEU A 1 628 ? -33.129 -5.651 30.731 1.00 95.12 628 LEU A C 1
ATOM 4455 O O . LEU A 1 628 ? -34.124 -6.316 31.037 1.00 95.12 628 LEU A O 1
ATOM 4459 N N . SER A 1 629 ? -32.504 -5.753 29.558 1.00 89.56 629 SER A N 1
ATOM 4460 C CA . SER A 1 629 ? -32.909 -6.671 28.481 1.00 89.56 629 SER A CA 1
ATOM 4461 C C . SER A 1 629 ? -31.748 -7.439 27.880 1.00 89.56 629 SER A C 1
ATOM 4463 O O . SER A 1 629 ? -30.684 -6.806 27.669 1.00 89.56 629 SER A O 1
#

Foldseek 3Di:
DEDDFQAEAAFEFDFPPDDAFAEAEQAEPAAYAQAYDLQGAYEYEHPDQAQADDDDDDDDRGDVPAAARGAAYEYAYAAAFLDDQPDADAQDPDGGHYHHDQQTENYEHERYEFERHFHDPDVVRTHEHYEAGQHHCNYYAEQYEYERHQEEHYEYRAGAHEYENYEYYAYQEEDYEYEGQHHYEYALAEYQYAQNYHAPYEYAYADVLRLQGPPAAEYEYFQAEFHALFDDVSRDQHENYEYESQHAYHYFLAEAYRTNFAHYEYYQHHPLEAEDQDQDAPPDDCRVVHYHHDHLAHEHADPDQLRHYYWDPDDPPGDTDDHRPPHHHHYHDQAWPDDDSVCSHPAALADTRAHDCPGSQQPTDGDDDRNNDPVDDQANGGHSARHNPDDSCQRRPPCLQPSRYYNHPHHDDPFFHRFAPAEHEDDQEDPAEDEDDLNYEYEQEAAREQDACYEYEYDFQHEYAYAFDDAQDQFREYAYFENYAYAQAYDPVGAYEYYHRGDPVNLVPPDDDDDDDDDDDDGLSFAARGAAYEFAYAAAAPDDQLDDDQSCVVVHPRGHYHHDQLTENYEDHRYEQGRHFHDHVGDTHANYEYGQHHCVYYAENYEYYRYPHHNYHYRDGNHDYYHYD

pLDDT: mean 85.44, std 15.9, range [29.3, 98.88]

Radius of gyration: 29.12 Å; chains: 1; bounding box: 67×56×87 Å